Protein AF-A0A4D9EN11-F1 (afdb_monomer)

Secondary structure (DSSP, 8-state):
--EEEEEEEEESSSSEEEEEEGGGHHHHHHHHHHHHHHGGGSPB--SS--TTS-EEEE-TTT--EEEEEEEEE-SSSEEEEEETTT--EEEEEGGGEEE--GGG-S--SEEEEEETTEE--TT--HHHHHHHHHHHHHHHTT-EEEEEEEEE-TTSPEEEEEEETTEEHHHHHHHTTSSEEPSS---S------------------------------------------------------------------------------HHHHHHHHHHHHHHHHHHHHHHHHHHHHHHHHHHHHHHHHHHHHHHHHHHHHHHHHHHHHHHHHHHHHHHHHHHHHHHHHHHHHGGG--SSHHHHHHHHHHHHSPPPPPHHHHHHHHHHHHHHHHHHHHHH---HHHHHHHHHHHHHHHHHHHHHHHHHHHHHHTS-HHHHHHHHHHHHHHHHHHH-SPP-----TTHHHHHHHHHHHHHHHHHHHHHHHHHHHHHHHHHHHHHHHHH-TT------HHHHHS-HHHHHHHHHHHHHHHHHHHHPPPPHHHHHHHHHHHHHHHHHHHHHHHHHHHHHHHHHHHHHHHHHHTTTSS-----HHHHHHHHHHHHHHHHHHHHHHHHHHHH--

Organism: NCBI:txid55544

Solvent-accessible surface area (backbone atoms only — not comparable to full-atom values): 36820 Å² total; per-residue (Å²): 122,59,71,49,53,24,31,44,66,31,61,83,36,45,52,34,33,16,30,33,45,59,92,48,51,68,54,53,57,52,48,43,53,53,32,58,68,47,43,84,77,34,58,52,60,79,81,83,81,60,64,87,47,63,28,29,30,52,39,86,88,81,70,47,45,40,55,20,29,54,76,43,78,77,51,101,53,30,32,32,31,32,30,46,57,41,60,50,68,53,79,42,48,37,82,45,28,17,55,56,61,76,94,71,66,64,83,62,68,24,45,46,35,30,38,55,62,56,39,70,61,92,84,62,49,73,66,54,46,53,48,18,22,52,50,44,40,71,71,30,53,96,32,73,28,43,34,37,51,77,51,69,50,96,90,62,40,30,29,20,46,43,29,48,92,91,42,50,52,55,57,54,37,35,73,73,65,43,26,43,71,58,87,72,90,78,72,94,80,86,83,81,91,78,91,82,86,92,81,90,84,87,89,86,91,87,86,90,84,85,88,89,88,91,88,85,86,87,87,90,81,91,88,85,86,90,81,91,88,86,87,88,88,78,88,80,87,88,81,84,90,81,82,88,83,88,87,78,92,78,88,88,88,85,76,93,74,90,80,80,87,82,83,80,85,46,75,65,54,55,54,50,51,49,52,51,48,54,50,50,51,51,51,49,51,51,50,51,52,51,52,50,52,48,50,52,48,50,51,49,51,54,50,50,52,50,50,53,51,52,52,48,52,52,53,51,50,51,50,53,50,52,51,55,49,61,74,41,44,67,63,50,49,52,52,53,50,51,53,53,49,50,53,49,50,51,44,58,69,64,54,80,64,73,61,74,49,48,71,54,51,54,46,47,46,50,62,66,78,64,52,86,74,80,63,81,44,51,66,58,34,54,51,40,48,50,52,37,53,50,35,52,51,54,50,73,70,53,85,50,73,79,58,42,60,58,42,49,53,52,32,52,53,39,46,53,53,35,51,54,36,37,53,52,34,47,59,59,52,72,76,48,64,58,69,62,50,48,50,53,49,51,54,51,50,54,56,47,38,74,74,74,44,81,80,68,100,64,84,88,59,87,54,29,60,58,54,36,51,54,51,43,51,52,53,51,51,50,52,52,52,38,51,50,49,29,50,51,37,49,46,51,53,51,52,50,53,52,47,47,55,47,62,72,34,90,86,51,90,64,88,69,55,68,74,80,65,66,64,55,64,64,59,53,51,51,50,32,50,52,34,47,51,53,41,52,47,68,75,66,60,72,78,49,76,66,55,49,47,40,51,49,48,29,49,45,50,42,54,51,48,46,53,54,50,50,51,50,48,52,51,52,53,54,50,47,54,52,39,54,52,47,51,67,66,42,67,75,48,76,89,46,78,85,83,53,64,65,57,51,49,50,52,51,50,51,50,52,51,52,52,52,52,52,52,52,51,52,54,49,52,61,64,73,75,111

InterPro domains:
  IPR002999 Tudor domain [PF00567] (5-117)
  IPR002999 Tudor domain [PS50304] (48-107)
  IPR002999 Tudor domain [SM00333] (47-105)
  IPR035437 SNase-like, OB-fold superfamily [G3DSA:2.40.50.90] (9-182)
  IPR035437 SNase-like, OB-fold superfamily [SSF50199] (62-185)
  IPR047383 Tudor domain-containing protein 8, Tudor domain [cd20430] (31-105)
  IPR050621 Tudor domain-containing [PTHR22948] (9-389)

Sequence (626 aa):
MLIEDVVGCHVEDAVTFWAQNVSRNNDILKLSHALAEVCPQANSVFGNPDFTKIYGGCFSEDKCWYRCKVQQVISDEKCQVLYIDYGNSEILNRSEIVEIPENLQFPSIAKKYRLWGLQIPPDQDLNQFDQGRKFLCSLIFEKEIKMRHKATYQDGTIVAQAEYGKVDIGEEVAKKGFAEKCKSPINANNCDEKKIDVAQYQPWNAKVSAPAWENRPNPSVSNRLKGRFGDQIGTNMRNENHTGNHMPFAKEKLMACDFNMGSNISLAKIKQDQKLIEENEKLRNEKEIILQNYKELESTIAQLNHQVQEEKETSKETLKHLGKTLHTYVGTKMRSLAAQVEVLKDIRRSNMNVHFGDDLFRAVKEVSERCLIAPSSLGKLENIWAEYNLAQEMIQLCKNVNESDILILKRNEVQQNLYSAVEEFILEVDELPLSERSTILQELSGSLEAIYGQVTEADDSEEAFQQFFEWKQTKLEEFSRVRSGTNASLQILATWFSGMIKFFDLTSEVSLKSEEVVGNVDEVLEKVESDICKELEISLVEQDEADKEIILNAYNKVIRKIRQEQHLITVIQSKYLASVEFKKQIVEWLNKSPNIDNLLSIKKTLKNVKARLRWKLVEKSNLEEV

Structure (mmCIF, N/CA/C/O backbone):
data_AF-A0A4D9EN11-F1
#
_entry.id   AF-A0A4D9EN11-F1
#
loop_
_atom_site.group_PDB
_atom_site.id
_atom_site.type_symbol
_atom_site.label_atom_id
_atom_site.label_alt_id
_atom_site.label_comp_id
_atom_site.label_asym_id
_atom_site.label_entity_id
_atom_site.label_seq_id
_atom_site.pdbx_PDB_ins_code
_atom_site.Cartn_x
_atom_site.Cartn_y
_atom_site.Cartn_z
_atom_site.occupancy
_atom_site.B_iso_or_equiv
_atom_site.auth_seq_id
_atom_site.auth_comp_id
_atom_site.auth_asym_id
_atom_site.auth_atom_id
_atom_site.pdbx_PDB_model_num
ATOM 1 N N . MET A 1 1 ? -13.261 -37.569 22.032 1.00 61.50 1 MET A N 1
ATOM 2 C CA . MET A 1 1 ? -13.508 -36.548 20.992 1.00 61.50 1 MET A CA 1
ATOM 3 C C . MET A 1 1 ? -12.656 -35.355 21.366 1.00 61.50 1 MET A C 1
ATOM 5 O O . MET A 1 1 ? -12.835 -34.866 22.474 1.00 61.50 1 MET A O 1
ATOM 9 N N . LEU A 1 2 ? -11.669 -34.985 20.549 1.00 85.25 2 LEU A N 1
ATOM 10 C CA . LEU A 1 2 ? -10.809 -33.843 20.861 1.00 85.25 2 LEU A CA 1
ATOM 11 C C . LEU A 1 2 ? -11.632 -32.558 20.694 1.00 85.25 2 LEU A C 1
ATOM 13 O O . LEU A 1 2 ? -12.336 -32.412 19.690 1.00 85.25 2 LEU A O 1
ATOM 17 N N . ILE A 1 3 ? -11.585 -31.685 21.698 1.00 90.06 3 ILE A N 1
ATOM 18 C CA . ILE A 1 3 ? -12.213 -30.366 21.671 1.00 90.06 3 ILE A CA 1
ATOM 19 C C . ILE A 1 3 ? -11.103 -29.345 21.875 1.00 90.06 3 ILE A C 1
ATOM 21 O O . ILE A 1 3 ? -10.322 -29.489 22.813 1.00 90.06 3 ILE A O 1
ATOM 25 N N . GLU A 1 4 ? -11.020 -28.352 21.001 1.00 93.31 4 GLU A N 1
ATOM 26 C CA . GLU A 1 4 ? -10.082 -27.242 21.146 1.00 93.31 4 GLU A CA 1
ATOM 27 C C . GLU A 1 4 ? -10.750 -25.913 20.805 1.00 93.31 4 GLU A C 1
ATOM 29 O O . GLU A 1 4 ? -11.617 -25.862 19.933 1.00 93.31 4 GLU A O 1
ATOM 34 N N . ASP A 1 5 ? -10.338 -24.856 21.499 1.00 94.12 5 ASP A N 1
ATOM 35 C CA . ASP A 1 5 ? -10.769 -23.492 21.220 1.00 94.12 5 ASP A CA 1
ATOM 36 C C . ASP A 1 5 ? -9.741 -22.826 20.290 1.00 94.12 5 ASP A C 1
ATOM 38 O O . ASP A 1 5 ? -8.524 -22.858 20.527 1.00 94.12 5 ASP A O 1
ATOM 42 N N . VAL A 1 6 ? -10.225 -22.284 19.174 1.00 94.88 6 VAL A N 1
ATOM 43 C CA . VAL A 1 6 ? -9.399 -21.741 18.086 1.00 94.88 6 VAL A CA 1
ATOM 44 C C . VAL A 1 6 ? -9.912 -20.381 17.630 1.00 94.88 6 VAL A C 1
ATOM 46 O O . VAL A 1 6 ? -11.073 -20.048 17.841 1.00 94.88 6 VAL A O 1
ATOM 49 N N . VAL A 1 7 ? -9.070 -19.623 16.936 1.00 93.31 7 VAL A N 1
ATOM 50 C CA . VAL A 1 7 ? -9.458 -18.396 16.227 1.00 93.31 7 VAL A CA 1
ATOM 51 C C . VAL A 1 7 ? -9.191 -18.583 14.739 1.00 93.31 7 VAL A C 1
ATOM 53 O O . VAL A 1 7 ? -8.116 -19.051 14.356 1.00 93.31 7 VAL A O 1
ATOM 56 N N . GLY A 1 8 ? -10.177 -18.258 13.899 1.00 91.75 8 GLY A N 1
ATOM 57 C CA . GLY A 1 8 ? -10.045 -18.342 12.444 1.00 91.75 8 GLY A CA 1
ATOM 58 C C . GLY A 1 8 ? -9.056 -17.308 11.904 1.00 91.75 8 GLY A C 1
ATOM 59 O O . GLY A 1 8 ? -9.161 -16.133 12.246 1.00 91.75 8 GLY A O 1
ATOM 60 N N . CYS A 1 9 ? -8.121 -17.738 11.054 1.00 91.81 9 CYS A N 1
ATOM 61 C CA . CYS A 1 9 ? -7.079 -16.877 10.481 1.00 91.81 9 CYS A CA 1
ATOM 62 C C . CYS A 1 9 ? -7.155 -16.753 8.951 1.00 91.81 9 CYS A C 1
ATOM 64 O O . CYS A 1 9 ? -6.866 -15.687 8.419 1.00 91.81 9 CYS A O 1
ATOM 66 N N . HIS A 1 10 ? -7.598 -17.789 8.235 1.00 94.88 10 HIS A N 1
ATOM 67 C CA . HIS A 1 10 ? -7.782 -17.728 6.781 1.00 94.88 10 HIS A CA 1
ATOM 68 C C . HIS A 1 10 ? -8.958 -18.598 6.335 1.00 94.88 10 HIS A C 1
ATOM 70 O O . HIS A 1 10 ? -9.229 -19.625 6.947 1.00 94.88 10 HIS A O 1
ATOM 76 N N . VAL A 1 11 ? -9.657 -18.215 5.265 1.00 95.88 11 VAL A N 1
ATOM 77 C CA . VAL A 1 11 ? -10.776 -18.986 4.700 1.00 95.88 11 VAL A CA 1
ATOM 78 C C . VAL A 1 11 ? -10.477 -19.302 3.245 1.00 95.88 11 VAL A C 1
ATOM 80 O O . VAL A 1 11 ? -10.286 -18.381 2.456 1.00 95.88 11 VAL A O 1
ATOM 83 N N . GLU A 1 12 ? -10.482 -20.586 2.892 1.00 93.75 12 GLU A N 1
ATOM 84 C CA . GLU A 1 12 ? -10.258 -21.032 1.512 1.00 93.75 12 GLU A CA 1
ATOM 85 C C . GLU A 1 12 ? -11.569 -21.039 0.716 1.00 93.75 12 GLU A C 1
ATOM 87 O O . GLU A 1 12 ? -11.629 -20.551 -0.411 1.00 93.75 12 GLU A O 1
ATOM 92 N N . ASP A 1 13 ? -12.639 -21.552 1.324 1.00 93.88 13 ASP A N 1
ATOM 93 C CA . ASP A 1 13 ? -13.952 -21.704 0.697 1.00 93.88 13 ASP A CA 1
ATOM 94 C C . ASP A 1 13 ? -15.081 -21.638 1.750 1.00 93.88 13 ASP A C 1
ATOM 96 O O . ASP A 1 13 ? -14.843 -21.329 2.915 1.00 93.88 13 ASP A O 1
ATOM 100 N N . ALA A 1 14 ? -16.334 -21.902 1.365 1.00 94.56 14 ALA A N 1
ATOM 101 C CA . ALA A 1 14 ? -17.486 -21.810 2.270 1.00 94.56 14 ALA A CA 1
ATOM 102 C C . ALA A 1 14 ? -17.482 -22.821 3.438 1.00 94.56 14 ALA A C 1
ATOM 104 O O . ALA A 1 14 ? -18.283 -22.685 4.363 1.00 94.56 14 ALA A O 1
ATOM 105 N N . VAL A 1 15 ? -16.627 -23.847 3.406 1.00 96.06 15 VAL A N 1
ATOM 106 C CA . VAL A 1 15 ? -16.576 -24.937 4.394 1.00 96.06 15 VAL A CA 1
ATOM 107 C C . VAL A 1 15 ? -15.167 -25.259 4.901 1.00 96.06 15 VAL A C 1
ATOM 109 O O . VAL A 1 15 ? -15.045 -26.024 5.858 1.00 96.06 15 VAL A O 1
ATOM 112 N N . THR A 1 16 ? -14.122 -24.699 4.296 1.00 96.25 16 THR A N 1
ATOM 113 C CA . THR A 1 16 ? -12.712 -24.971 4.587 1.00 96.25 16 THR A CA 1
ATOM 114 C C . THR A 1 16 ? -12.009 -23.691 5.034 1.00 96.25 16 THR A C 1
ATOM 116 O O . THR A 1 16 ? -12.049 -22.664 4.354 1.00 96.25 16 THR A O 1
ATOM 119 N N . PHE A 1 17 ? -11.346 -23.747 6.186 1.00 96.69 17 PHE A N 1
ATOM 120 C CA . PHE A 1 17 ? -10.665 -22.600 6.785 1.00 96.69 17 PHE A CA 1
ATOM 121 C C . PHE A 1 17 ? -9.476 -23.040 7.640 1.00 96.69 17 PHE A C 1
ATOM 123 O O . PHE A 1 17 ? -9.390 -24.183 8.080 1.00 96.69 17 PHE A O 1
ATOM 130 N N . TRP A 1 18 ? -8.563 -22.117 7.901 1.00 96.50 18 TRP A N 1
ATOM 131 C CA . TRP A 1 18 ? -7.438 -22.289 8.803 1.00 96.50 18 TRP A CA 1
ATOM 132 C C . TRP A 1 18 ? -7.715 -21.585 10.122 1.00 96.50 18 TRP A C 1
ATOM 134 O O . TRP A 1 18 ? -8.309 -20.503 10.154 1.00 96.50 18 TRP A O 1
ATOM 144 N N . ALA A 1 19 ? -7.279 -22.204 11.215 1.00 95.44 19 ALA A N 1
ATOM 145 C CA . ALA A 1 19 ? -7.412 -21.622 12.539 1.00 95.44 19 ALA A CA 1
ATOM 146 C C . ALA A 1 19 ? -6.218 -21.941 13.440 1.00 95.44 19 ALA A C 1
ATOM 148 O O . ALA A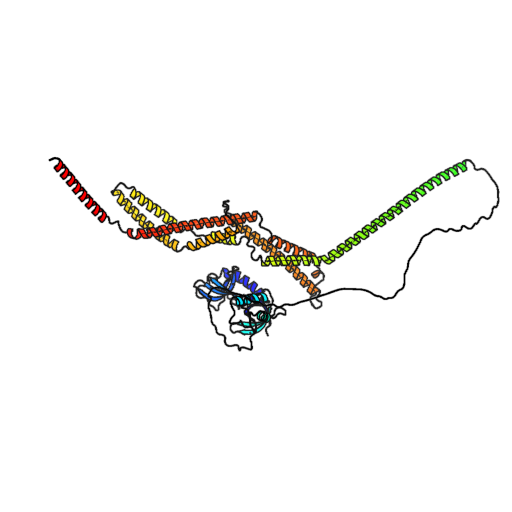 1 19 ? -5.600 -23.008 13.345 1.00 95.44 19 ALA A O 1
ATOM 149 N N . GLN A 1 20 ? -5.930 -21.008 14.343 1.00 94.06 20 GLN A N 1
ATOM 150 C CA . GLN A 1 20 ? -4.868 -21.095 15.340 1.00 94.06 20 GLN A CA 1
ATOM 151 C C . GLN A 1 20 ? -5.471 -21.413 16.708 1.00 94.06 20 GLN A C 1
ATOM 153 O O . GLN A 1 20 ? -6.510 -20.875 17.083 1.00 94.06 20 GLN A O 1
ATOM 158 N N . ASN A 1 21 ? -4.824 -22.293 17.468 1.00 91.50 21 ASN A N 1
ATOM 159 C CA . ASN A 1 21 ? -5.282 -22.635 18.812 1.00 91.50 21 ASN A CA 1
ATOM 160 C C . ASN A 1 21 ? -5.049 -21.458 19.777 1.00 91.50 21 ASN A C 1
ATOM 162 O O . ASN A 1 21 ? -3.930 -20.946 19.858 1.00 91.50 21 ASN A O 1
ATOM 166 N N . VAL A 1 22 ? -6.077 -21.072 20.542 1.00 88.31 22 VAL A N 1
ATOM 167 C CA . VAL A 1 22 ? -6.036 -19.913 21.457 1.00 88.31 22 VAL A CA 1
ATOM 168 C C . VAL A 1 22 ? -4.898 -20.036 22.474 1.00 88.31 22 VAL A C 1
ATOM 170 O O . VAL A 1 22 ? -4.207 -19.059 22.763 1.00 88.31 22 VAL A O 1
ATOM 173 N N . SER A 1 23 ? -4.630 -21.250 22.965 1.00 87.06 23 SER A N 1
ATOM 174 C CA . SER A 1 23 ? -3.565 -21.504 23.947 1.00 87.06 23 SER A CA 1
ATOM 175 C C . SER A 1 23 ? -2.148 -21.283 23.402 1.00 87.06 23 SER A C 1
ATOM 177 O O . SER A 1 23 ? -1.214 -21.111 24.183 1.00 87.06 23 SER A O 1
ATOM 179 N N . ARG A 1 24 ? -1.979 -21.254 22.072 1.00 84.62 24 ARG A N 1
ATOM 180 C CA . ARG A 1 24 ? -0.684 -21.122 21.387 1.00 84.62 24 ARG A CA 1
ATOM 181 C C . ARG A 1 24 ? -0.433 -19.727 20.815 1.00 84.62 24 ARG A C 1
ATOM 183 O O . ARG A 1 24 ? 0.531 -19.542 20.081 1.00 84.62 24 ARG A O 1
ATOM 190 N N . ASN A 1 25 ? -1.245 -18.728 21.162 1.00 80.06 25 ASN A N 1
ATOM 191 C CA . ASN A 1 25 ? -1.076 -17.361 20.653 1.00 80.06 25 ASN A CA 1
ATOM 192 C C . ASN A 1 25 ? 0.320 -16.779 20.990 1.00 80.06 25 ASN A C 1
ATOM 194 O O . ASN A 1 25 ? 0.998 -16.203 20.142 1.00 80.06 25 ASN A O 1
ATOM 198 N N . ASN A 1 26 ? 0.831 -17.058 22.194 1.00 84.56 26 ASN A N 1
ATOM 199 C CA . ASN A 1 26 ? 2.195 -16.672 22.576 1.00 84.56 26 ASN A CA 1
ATOM 200 C C . ASN A 1 26 ? 3.291 -17.327 21.713 1.00 84.56 26 ASN A C 1
ATOM 202 O O . ASN A 1 26 ? 4.372 -16.753 21.589 1.00 84.56 26 ASN A O 1
ATOM 206 N N . ASP A 1 27 ? 3.043 -18.501 21.122 1.00 87.69 27 ASP A N 1
ATOM 207 C CA . ASP A 1 27 ? 4.009 -19.156 20.231 1.00 87.69 27 ASP A CA 1
ATOM 208 C C . ASP A 1 27 ? 4.151 -18.370 18.922 1.00 87.69 27 ASP A C 1
ATOM 210 O O . ASP A 1 27 ? 5.271 -18.177 18.456 1.00 87.69 27 ASP A O 1
ATOM 214 N N . ILE A 1 28 ? 3.040 -17.865 18.365 1.00 88.62 28 ILE A N 1
ATOM 215 C CA . ILE A 1 28 ? 3.034 -17.014 17.161 1.00 88.62 28 ILE A CA 1
ATOM 216 C C . ILE A 1 28 ? 3.811 -15.720 17.416 1.00 88.62 28 ILE A C 1
ATOM 218 O O . ILE A 1 28 ? 4.658 -15.345 16.609 1.00 88.62 28 ILE A O 1
ATOM 222 N N . LEU A 1 29 ? 3.579 -15.064 18.558 1.00 87.31 29 LEU A N 1
ATOM 223 C CA . LEU A 1 29 ? 4.275 -13.820 18.909 1.00 87.31 29 LEU A CA 1
ATOM 224 C C . LEU A 1 29 ? 5.791 -14.017 19.054 1.00 87.31 29 LEU A C 1
ATOM 226 O O . LEU A 1 29 ? 6.574 -13.200 18.564 1.00 87.31 29 LEU A O 1
ATOM 230 N N . LYS A 1 30 ? 6.214 -15.113 19.697 1.00 90.94 30 LYS A N 1
ATOM 231 C CA . LYS A 1 30 ? 7.636 -15.478 19.813 1.00 90.94 30 LYS A CA 1
ATOM 232 C C . LYS A 1 30 ? 8.245 -15.818 18.457 1.00 90.94 30 LYS A C 1
ATOM 234 O O . LYS A 1 30 ? 9.375 -15.429 18.182 1.00 90.94 30 LYS A O 1
ATOM 239 N N . LEU A 1 31 ? 7.498 -16.537 17.622 1.00 93.06 31 LEU A N 1
ATOM 240 C CA . LEU A 1 31 ? 7.932 -16.912 16.285 1.00 93.06 31 LEU A CA 1
ATOM 241 C C . LEU A 1 31 ? 8.122 -15.680 15.393 1.00 93.06 31 LEU A C 1
ATOM 243 O O . LEU A 1 31 ? 9.138 -15.584 14.716 1.00 93.06 31 LEU A O 1
ATOM 247 N N . SER A 1 32 ? 7.191 -14.725 15.443 1.00 91.75 32 SER A N 1
ATOM 248 C CA . SER A 1 32 ? 7.282 -13.458 14.711 1.00 91.75 32 SER A CA 1
ATOM 249 C C . SER A 1 32 ? 8.555 -12.681 15.072 1.00 91.75 32 SER A C 1
ATOM 251 O O . SER A 1 32 ? 9.283 -12.267 14.173 1.00 91.75 32 SER A O 1
ATOM 253 N N . HIS A 1 33 ? 8.896 -12.582 16.364 1.00 90.00 33 HIS A N 1
ATOM 254 C CA . HIS A 1 33 ? 10.158 -11.964 16.796 1.00 90.00 33 HIS A CA 1
ATOM 255 C C . HIS A 1 33 ? 11.384 -12.721 16.268 1.00 90.00 33 HIS A C 1
ATOM 257 O O . HIS A 1 33 ? 12.283 -12.111 15.698 1.00 90.00 33 HIS A O 1
ATOM 263 N N . ALA A 1 34 ? 11.405 -14.051 16.402 1.00 94.19 34 ALA A N 1
ATOM 264 C CA . ALA A 1 34 ? 12.537 -14.861 15.955 1.00 94.19 34 ALA A CA 1
ATOM 265 C C . ALA A 1 34 ? 12.775 -14.761 14.436 1.00 94.19 34 ALA A C 1
ATOM 267 O O . ALA A 1 34 ? 13.918 -14.698 13.989 1.00 94.19 34 ALA A O 1
ATOM 268 N N . LEU A 1 35 ? 11.709 -14.731 13.631 1.00 95.62 35 LEU A N 1
ATOM 269 C CA . LEU A 1 35 ? 11.815 -14.578 12.177 1.00 95.62 35 LEU A CA 1
ATOM 270 C C . LEU A 1 35 ? 12.289 -13.178 11.784 1.00 95.62 35 LEU A C 1
ATOM 272 O O . LEU A 1 35 ? 13.119 -13.057 10.886 1.00 95.62 35 LEU A O 1
ATOM 276 N N . ALA A 1 36 ? 11.810 -12.137 12.469 1.00 93.31 36 ALA A N 1
ATOM 277 C CA . ALA A 1 36 ? 12.233 -10.762 12.217 1.00 93.31 36 ALA A CA 1
ATOM 278 C C . ALA A 1 36 ? 13.735 -10.551 12.475 1.00 93.31 36 ALA A C 1
ATOM 280 O O . ALA A 1 36 ? 14.369 -9.776 11.764 1.00 93.31 36 ALA A O 1
ATOM 281 N N . GLU A 1 37 ? 14.318 -11.258 13.447 1.00 92.56 37 GLU A N 1
ATOM 282 C CA . GLU A 1 37 ? 15.761 -11.207 13.712 1.00 92.56 37 GLU A CA 1
ATOM 283 C C . GLU A 1 37 ? 16.578 -12.014 12.693 1.00 92.56 37 GLU A C 1
ATOM 285 O O . GLU A 1 37 ? 17.635 -11.570 12.246 1.00 92.56 37 GLU A O 1
ATOM 290 N N . VAL A 1 38 ? 16.105 -13.207 12.324 1.00 93.38 38 VAL A N 1
ATOM 291 C CA . VAL A 1 38 ? 16.904 -14.178 11.565 1.00 93.38 38 VAL A CA 1
ATOM 292 C C . VAL A 1 38 ? 16.792 -13.998 10.052 1.00 93.38 38 VAL A C 1
ATOM 294 O O . VAL A 1 38 ? 17.798 -14.065 9.346 1.00 93.38 38 VAL A O 1
ATOM 297 N N . CYS A 1 39 ? 15.583 -13.798 9.527 1.00 93.19 39 CYS A N 1
ATOM 298 C CA . CYS A 1 39 ? 15.331 -13.831 8.087 1.00 93.19 39 CYS A CA 1
ATOM 299 C C . CYS A 1 39 ? 16.026 -12.713 7.286 1.00 93.19 39 CYS A C 1
ATOM 301 O O . CYS A 1 39 ? 16.534 -13.024 6.211 1.00 93.19 39 CYS A O 1
ATOM 303 N N . PRO A 1 40 ? 16.149 -11.458 7.771 1.00 91.00 40 PRO A N 1
ATOM 304 C CA . PRO A 1 40 ? 16.849 -10.406 7.026 1.00 91.00 40 PRO A CA 1
ATOM 305 C C . PRO A 1 40 ? 18.336 -10.688 6.762 1.00 91.00 40 PRO A C 1
ATOM 307 O O . PRO A 1 40 ? 18.915 -10.104 5.851 1.00 91.00 40 PRO A O 1
ATOM 310 N N . GLN A 1 41 ? 18.963 -11.549 7.569 1.00 87.19 41 GLN A N 1
ATOM 311 C CA . GLN A 1 41 ? 20.377 -11.929 7.441 1.00 87.19 41 GLN A CA 1
ATOM 312 C C . GLN A 1 41 ? 20.559 -13.314 6.806 1.00 87.19 41 GLN A C 1
ATOM 314 O O . GLN A 1 41 ? 21.689 -13.763 6.605 1.00 87.19 41 GLN A O 1
ATOM 319 N N . ALA A 1 42 ? 19.462 -14.018 6.531 1.00 89.88 42 ALA A N 1
ATOM 320 C CA . ALA A 1 42 ? 19.496 -15.364 6.000 1.00 89.88 42 ALA A CA 1
ATOM 321 C C . ALA A 1 42 ? 19.731 -15.365 4.485 1.00 89.88 42 ALA A C 1
ATOM 323 O O . ALA A 1 42 ? 19.334 -14.456 3.759 1.00 89.88 42 ALA A O 1
ATOM 324 N N . ASN A 1 43 ? 20.374 -16.426 3.998 1.00 85.81 43 ASN A N 1
ATOM 325 C CA . ASN A 1 43 ? 20.633 -16.580 2.573 1.00 85.81 43 ASN A CA 1
ATOM 326 C C . ASN A 1 43 ? 19.327 -16.851 1.820 1.00 85.81 43 ASN A C 1
ATOM 328 O O . ASN A 1 43 ? 18.542 -17.719 2.220 1.00 85.81 43 ASN A O 1
ATOM 332 N N . SER A 1 44 ? 19.138 -16.158 0.696 1.00 84.88 44 SER A N 1
ATOM 333 C CA . SER A 1 44 ? 18.071 -16.474 -0.251 1.00 84.88 44 SER A CA 1
ATOM 334 C C . SER A 1 44 ? 18.224 -17.896 -0.790 1.00 84.88 44 SER A C 1
ATOM 336 O O . SER A 1 44 ? 19.334 -18.417 -0.943 1.00 84.88 44 SER A O 1
ATOM 338 N N . VAL A 1 45 ? 17.096 -18.534 -1.092 1.00 78.12 45 VAL A N 1
ATOM 339 C CA . VAL A 1 45 ? 17.080 -19.889 -1.647 1.00 78.12 45 VAL A CA 1
ATOM 340 C C . VAL A 1 45 ? 17.466 -19.835 -3.127 1.00 78.12 45 VAL A C 1
ATOM 342 O O . VAL A 1 45 ? 16.701 -19.354 -3.962 1.00 78.12 45 VAL A O 1
ATOM 345 N N . PHE A 1 46 ? 18.651 -20.351 -3.464 1.00 69.94 46 PHE A N 1
ATOM 346 C CA . PHE A 1 46 ? 19.110 -20.489 -4.850 1.00 69.94 46 PHE A CA 1
ATOM 347 C C . PHE A 1 46 ? 18.862 -21.909 -5.378 1.00 69.94 46 PHE A C 1
ATOM 349 O O . PHE A 1 46 ? 19.104 -22.895 -4.684 1.00 69.94 46 PHE A O 1
ATOM 356 N N . GLY A 1 47 ? 18.424 -22.020 -6.635 1.00 77.19 47 GLY A N 1
ATOM 357 C CA . GLY A 1 47 ? 18.168 -23.302 -7.299 1.00 77.19 47 GLY A CA 1
ATOM 358 C C . GLY A 1 47 ? 16.753 -23.844 -7.073 1.00 77.19 47 GLY A C 1
ATOM 359 O O . GLY A 1 47 ? 15.790 -23.082 -6.996 1.00 77.19 47 GLY A O 1
ATOM 360 N N . ASN A 1 48 ? 16.619 -25.174 -7.022 1.00 82.44 48 ASN A N 1
ATOM 361 C CA . ASN A 1 48 ? 15.325 -25.832 -6.833 1.00 82.44 48 ASN A CA 1
ATOM 362 C C . ASN A 1 48 ? 14.989 -25.928 -5.336 1.00 82.44 48 ASN A C 1
ATOM 364 O O . ASN A 1 48 ? 15.706 -26.629 -4.619 1.00 82.44 48 ASN A O 1
ATOM 368 N N . PRO A 1 49 ? 13.917 -25.267 -4.860 1.00 88.38 49 PRO A N 1
ATOM 369 C CA . PRO A 1 49 ? 13.504 -25.362 -3.466 1.00 88.38 49 PRO A CA 1
ATOM 370 C C . PRO A 1 49 ? 13.015 -26.776 -3.130 1.00 88.38 49 PRO A C 1
ATOM 372 O O . PRO A 1 49 ? 12.381 -27.449 -3.945 1.00 88.38 49 PRO A O 1
ATOM 375 N N . ASP A 1 50 ? 13.287 -27.212 -1.904 1.00 91.44 50 ASP A N 1
ATOM 376 C CA . ASP A 1 50 ? 12.776 -28.460 -1.352 1.00 91.44 50 ASP A CA 1
ATOM 377 C C . ASP A 1 50 ? 11.355 -28.235 -0.819 1.00 91.44 50 ASP A C 1
ATOM 379 O O . ASP A 1 50 ? 11.145 -27.565 0.192 1.00 91.44 50 ASP A O 1
ATOM 383 N N . PHE A 1 51 ? 10.365 -28.831 -1.484 1.00 92.50 51 PHE A N 1
ATOM 384 C CA . PHE A 1 51 ? 8.945 -28.724 -1.128 1.00 92.50 51 PHE A CA 1
ATOM 385 C C . PHE A 1 51 ? 8.605 -29.304 0.259 1.00 92.50 51 PHE A C 1
ATOM 387 O O . PHE A 1 51 ? 7.518 -29.063 0.789 1.00 92.50 51 PHE A O 1
ATOM 394 N N . THR A 1 52 ? 9.507 -30.079 0.867 1.00 90.62 52 THR A N 1
ATOM 395 C CA . THR A 1 52 ? 9.310 -30.641 2.209 1.00 90.62 52 THR A CA 1
ATOM 396 C C . THR A 1 52 ? 9.751 -29.688 3.322 1.00 90.62 52 THR A C 1
ATOM 398 O O . THR A 1 52 ? 9.190 -29.745 4.426 1.00 90.62 52 THR A O 1
ATOM 401 N N . LYS A 1 53 ? 10.683 -28.775 3.019 1.00 93.56 53 LYS A N 1
ATOM 402 C CA . LYS A 1 53 ? 11.321 -27.853 3.965 1.00 93.56 53 LYS A CA 1
ATOM 403 C C . LYS A 1 53 ? 10.475 -26.603 4.222 1.00 93.56 53 LYS A C 1
ATOM 405 O O . LYS A 1 53 ? 9.646 -26.214 3.401 1.00 93.56 53 LYS A O 1
ATOM 410 N N . ILE A 1 54 ? 10.664 -25.986 5.389 1.00 96.62 54 ILE A N 1
ATOM 411 C CA . ILE A 1 54 ? 10.054 -24.702 5.743 1.00 96.62 54 ILE A CA 1
ATOM 412 C C . ILE A 1 54 ? 11.068 -23.588 5.471 1.00 96.62 54 ILE A C 1
ATOM 414 O O . ILE A 1 54 ? 12.246 -23.713 5.797 1.00 96.62 54 ILE A O 1
ATOM 418 N N . TYR A 1 55 ? 10.598 -22.493 4.897 1.00 96.62 55 TYR A N 1
ATOM 419 C CA . TYR A 1 55 ? 11.379 -21.309 4.562 1.00 96.62 55 TYR A CA 1
ATOM 420 C C . TYR A 1 55 ? 10.824 -20.078 5.276 1.00 96.62 55 TYR A C 1
ATOM 422 O O . TYR A 1 55 ? 9.719 -20.105 5.819 1.00 96.62 55 TYR A O 1
ATOM 430 N N . GLY A 1 56 ? 11.581 -18.987 5.264 1.00 96.94 56 GLY A N 1
ATOM 431 C CA . GLY A 1 56 ? 11.099 -17.656 5.611 1.00 96.94 56 GLY A CA 1
ATOM 432 C C . GLY A 1 56 ? 10.647 -16.954 4.338 1.00 96.94 56 GLY A C 1
ATOM 433 O O . GLY A 1 56 ? 11.414 -16.900 3.386 1.00 96.94 56 GLY A O 1
ATOM 434 N N . GLY A 1 57 ? 9.420 -16.448 4.301 1.00 96.62 57 GLY A N 1
ATOM 435 C CA . GLY A 1 57 ? 8.893 -15.640 3.201 1.00 96.62 57 GLY A CA 1
ATOM 436 C C . GLY A 1 57 ? 8.503 -14.255 3.702 1.00 96.62 57 GLY A C 1
ATOM 437 O O . GLY A 1 57 ? 7.845 -14.153 4.739 1.00 96.62 57 GLY A O 1
ATOM 438 N N . CYS A 1 58 ? 8.909 -13.207 2.990 1.00 96.06 58 CYS A N 1
ATOM 439 C CA . CYS A 1 58 ? 8.538 -11.829 3.314 1.00 96.06 58 CYS A CA 1
ATOM 440 C C . CYS A 1 58 ? 7.143 -11.532 2.760 1.00 96.06 58 CYS A C 1
ATOM 442 O O . CYS A 1 58 ? 6.987 -11.469 1.548 1.00 96.06 58 CYS A O 1
ATOM 444 N N . PHE A 1 59 ? 6.136 -11.388 3.620 1.00 95.94 59 PHE A N 1
ATOM 445 C CA . PHE A 1 59 ? 4.761 -11.171 3.179 1.00 95.94 59 PHE A CA 1
ATOM 446 C C . PHE A 1 59 ? 4.598 -9.803 2.525 1.00 95.94 59 PHE A C 1
ATOM 448 O O . PHE A 1 59 ? 5.016 -8.768 3.052 1.00 95.94 59 PHE A O 1
ATOM 455 N N . SER A 1 60 ? 4.008 -9.801 1.335 1.00 90.06 60 SER A N 1
ATOM 456 C CA . SER A 1 60 ? 3.992 -8.622 0.479 1.00 90.06 60 SER A CA 1
ATOM 457 C C . SER A 1 60 ? 3.191 -7.443 1.053 1.00 90.06 60 SER A C 1
ATOM 459 O O . SER A 1 60 ? 3.567 -6.298 0.777 1.00 90.06 60 SER A O 1
ATOM 461 N N . GLU A 1 61 ? 2.151 -7.710 1.852 1.00 87.88 61 GLU A N 1
ATOM 462 C CA . GLU A 1 61 ? 1.208 -6.718 2.393 1.00 87.88 61 GLU A CA 1
ATOM 463 C C . GLU A 1 61 ? 1.791 -5.906 3.562 1.00 87.88 61 GLU A C 1
ATOM 465 O O . GLU A 1 61 ? 1.661 -4.684 3.575 1.00 87.88 61 GLU A O 1
ATOM 470 N N . ASP A 1 62 ? 2.478 -6.554 4.509 1.00 88.44 62 ASP A N 1
ATOM 471 C CA . ASP A 1 62 ? 3.005 -5.916 5.729 1.00 88.44 62 ASP A CA 1
ATOM 472 C C . ASP A 1 62 ? 4.539 -5.855 5.809 1.00 88.44 62 ASP A C 1
ATOM 474 O O . ASP A 1 62 ? 5.086 -5.216 6.708 1.00 88.44 62 ASP A O 1
ATOM 478 N N . LYS A 1 63 ? 5.235 -6.494 4.861 1.00 91.50 63 LYS A N 1
ATOM 479 C CA . LYS A 1 63 ? 6.701 -6.598 4.800 1.00 91.50 63 LYS A CA 1
ATOM 480 C C . LYS A 1 63 ? 7.333 -7.293 6.011 1.00 91.50 63 LYS A C 1
ATOM 482 O O . LYS A 1 63 ? 8.514 -7.085 6.294 1.00 91.50 63 LYS A O 1
ATOM 487 N N . CYS A 1 64 ? 6.577 -8.144 6.701 1.00 93.56 64 CYS A N 1
ATOM 488 C CA . CYS A 1 64 ? 7.066 -8.983 7.790 1.00 93.56 64 CYS A CA 1
ATOM 489 C C . CYS A 1 64 ? 7.468 -10.381 7.294 1.00 93.56 64 CYS A C 1
ATOM 491 O O . CYS A 1 64 ? 7.007 -10.865 6.261 1.00 93.56 64 CYS A O 1
ATOM 493 N N . TRP A 1 65 ? 8.339 -11.055 8.049 1.00 95.94 65 TRP A N 1
ATOM 494 C CA . TRP A 1 65 ? 8.801 -12.406 7.725 1.00 95.94 65 TRP A CA 1
ATOM 495 C C . TRP A 1 65 ? 7.950 -13.474 8.403 1.00 95.94 65 TRP A C 1
ATOM 497 O O . TRP A 1 65 ? 7.728 -13.443 9.614 1.00 95.94 65 TRP A O 1
ATOM 507 N N . TYR A 1 66 ? 7.549 -14.470 7.621 1.00 96.81 66 TYR A N 1
ATOM 508 C CA . TYR A 1 66 ? 6.681 -15.558 8.054 1.00 96.81 66 TYR A CA 1
ATOM 509 C C . TYR A 1 66 ? 7.232 -16.908 7.621 1.00 96.81 66 TYR A C 1
ATOM 511 O O . TYR A 1 66 ? 7.903 -17.021 6.595 1.00 96.81 66 TYR A O 1
ATOM 519 N N . ARG A 1 67 ? 6.908 -17.971 8.365 1.00 97.38 67 ARG A N 1
ATOM 520 C CA . ARG A 1 67 ? 7.222 -19.322 7.897 1.00 97.38 67 ARG A CA 1
ATOM 521 C C . ARG A 1 67 ? 6.316 -19.687 6.737 1.00 97.38 67 ARG A C 1
ATOM 523 O O . ARG A 1 67 ? 5.090 -19.606 6.837 1.00 97.38 67 ARG A O 1
ATOM 530 N N . CYS A 1 68 ? 6.924 -20.151 5.660 1.00 97.00 68 CYS A N 1
ATOM 531 C CA . CYS A 1 68 ? 6.220 -20.580 4.474 1.00 97.00 68 CYS A CA 1
ATOM 532 C C . CYS A 1 68 ? 6.755 -21.911 3.941 1.00 97.00 68 CYS A C 1
ATOM 534 O O . CYS A 1 68 ? 7.864 -22.338 4.256 1.00 97.00 68 CYS A O 1
ATOM 536 N N . LYS A 1 69 ? 5.944 -22.587 3.131 1.00 96.56 69 LYS A N 1
ATOM 537 C CA . LYS A 1 69 ? 6.373 -23.714 2.301 1.00 96.56 69 LYS A CA 1
ATOM 538 C C . LYS A 1 69 ? 6.169 -23.357 0.844 1.00 96.56 69 LYS A C 1
ATOM 540 O O . LYS A 1 69 ? 5.108 -22.847 0.487 1.00 96.56 69 LYS A O 1
ATOM 545 N N . VAL A 1 70 ? 7.154 -23.656 0.004 1.00 96.12 70 VAL A N 1
ATOM 546 C CA . VAL A 1 70 ? 6.988 -23.530 -1.446 1.00 96.12 70 VAL A CA 1
ATOM 547 C C . VAL A 1 70 ? 5.990 -24.593 -1.896 1.00 96.12 70 VAL A C 1
ATOM 549 O O . VAL A 1 70 ? 6.181 -25.774 -1.623 1.00 96.12 70 VAL A O 1
ATOM 552 N N . GLN A 1 71 ? 4.910 -24.172 -2.550 1.00 94.50 71 GLN A N 1
ATOM 553 C CA . GLN A 1 71 ? 3.902 -25.066 -3.125 1.00 94.50 71 GLN A CA 1
ATOM 554 C C . GLN A 1 71 ? 4.197 -25.351 -4.595 1.00 94.50 71 GLN A C 1
ATOM 556 O O . GLN A 1 71 ? 4.044 -26.479 -5.055 1.00 94.50 71 GLN A O 1
ATOM 561 N N . GLN A 1 72 ? 4.632 -24.327 -5.332 1.00 94.00 72 GLN A N 1
ATOM 562 C CA . GLN A 1 72 ? 4.901 -24.422 -6.760 1.00 94.00 72 GLN A CA 1
ATOM 563 C C . GLN A 1 72 ? 5.966 -23.403 -7.177 1.00 94.00 72 GLN A C 1
ATOM 565 O O . GLN A 1 72 ? 5.966 -22.265 -6.715 1.00 94.00 72 GLN A O 1
ATOM 570 N N . VAL A 1 73 ? 6.851 -23.793 -8.094 1.00 93.12 73 VAL A N 1
ATOM 571 C CA . VAL A 1 73 ? 7.722 -22.855 -8.814 1.00 93.12 73 VAL A CA 1
ATOM 572 C C . VAL A 1 73 ? 6.954 -22.343 -10.034 1.00 93.12 73 VAL A C 1
ATOM 574 O O . VAL A 1 73 ? 6.531 -23.146 -10.866 1.00 93.12 73 VAL A O 1
ATOM 577 N N . ILE A 1 74 ? 6.736 -21.029 -10.116 1.00 91.56 74 ILE A N 1
ATOM 578 C CA . ILE A 1 74 ? 5.988 -20.384 -11.208 1.00 91.56 74 ILE A CA 1
ATOM 579 C C . ILE A 1 74 ? 6.933 -20.005 -12.352 1.00 91.56 74 ILE A C 1
ATOM 581 O O . ILE A 1 74 ? 6.609 -20.215 -13.518 1.00 91.56 74 ILE A O 1
ATOM 585 N N . SER A 1 75 ? 8.108 -19.473 -12.019 1.00 89.38 75 SER A N 1
ATOM 586 C CA . SER A 1 75 ? 9.179 -19.139 -12.961 1.00 89.38 75 SER A CA 1
ATOM 587 C C . SER A 1 75 ? 10.545 -19.240 -12.279 1.00 89.38 75 SER A C 1
ATOM 589 O O . SER A 1 75 ? 10.632 -19.534 -11.084 1.00 89.38 75 SER A O 1
ATOM 591 N N . ASP A 1 76 ? 11.619 -18.948 -13.016 1.00 84.31 76 ASP A N 1
ATOM 592 C CA . ASP A 1 76 ? 12.973 -18.885 -12.455 1.00 84.31 76 ASP A CA 1
ATOM 593 C C . ASP A 1 76 ? 13.145 -17.802 -11.379 1.00 84.31 76 ASP A C 1
ATOM 595 O O . ASP A 1 76 ? 14.090 -17.862 -10.594 1.00 84.31 76 ASP A O 1
ATOM 599 N N . GLU A 1 77 ? 12.210 -16.859 -11.281 1.00 89.12 77 GLU A N 1
ATOM 600 C CA . GLU A 1 77 ? 12.250 -15.774 -10.301 1.00 89.12 77 GLU A CA 1
ATOM 601 C C . GLU A 1 77 ? 11.133 -15.856 -9.265 1.00 89.12 77 GLU A C 1
ATOM 603 O O . GLU A 1 77 ? 11.268 -15.252 -8.206 1.00 89.12 77 GLU A O 1
ATOM 608 N N . LYS A 1 78 ? 10.043 -16.591 -9.526 1.00 92.50 78 LYS A N 1
ATOM 609 C CA . LYS A 1 78 ? 8.838 -16.561 -8.685 1.00 92.50 78 LYS A CA 1
ATOM 610 C C . LYS A 1 78 ? 8.391 -17.938 -8.216 1.00 92.50 78 LYS A C 1
ATOM 612 O O . LYS A 1 78 ? 8.313 -18.893 -8.992 1.00 92.50 78 LYS A O 1
ATOM 617 N N . CYS A 1 79 ? 7.998 -18.010 -6.950 1.00 94.50 79 CYS A N 1
ATOM 618 C CA . CYS A 1 79 ? 7.452 -19.202 -6.313 1.00 94.50 79 CYS A CA 1
ATOM 619 C C . CYS A 1 79 ? 6.117 -18.871 -5.641 1.00 94.50 79 CYS A C 1
ATOM 621 O O . CYS A 1 79 ? 5.985 -17.844 -4.983 1.00 94.50 79 CYS A O 1
ATOM 623 N N . GLN A 1 80 ? 5.142 -19.766 -5.763 1.00 96.38 80 GLN A N 1
ATOM 624 C CA . GLN A 1 80 ? 3.948 -19.737 -4.931 1.00 96.38 80 GLN A CA 1
ATOM 625 C C . GLN A 1 80 ? 4.268 -20.387 -3.587 1.00 96.38 80 GLN A C 1
ATOM 627 O O . GLN A 1 80 ? 4.734 -21.531 -3.537 1.00 96.38 80 GLN A O 1
ATOM 632 N N . VAL A 1 81 ? 4.003 -19.667 -2.504 1.00 97.06 81 VAL A N 1
ATOM 633 C CA . VAL A 1 81 ? 4.254 -20.106 -1.132 1.00 97.06 81 VAL A CA 1
ATOM 634 C C . VAL A 1 81 ? 2.955 -20.154 -0.333 1.00 97.06 81 VAL A C 1
ATOM 636 O O . VAL A 1 81 ? 2.040 -19.381 -0.592 1.00 97.06 81 VAL A O 1
ATOM 639 N N . LEU A 1 82 ? 2.888 -21.055 0.647 1.00 96.94 82 LEU A N 1
ATOM 640 C CA . LEU A 1 82 ? 1.842 -21.119 1.671 1.00 96.94 82 LEU A CA 1
ATOM 641 C C . LEU A 1 82 ? 2.429 -20.679 3.006 1.00 96.94 82 LEU A C 1
ATOM 643 O O . LEU A 1 82 ? 3.370 -21.315 3.486 1.00 96.94 82 LEU A O 1
ATOM 647 N N . TYR A 1 83 ? 1.847 -19.664 3.638 1.00 97.44 83 TYR A N 1
ATOM 648 C CA . TYR A 1 83 ? 2.187 -19.270 5.002 1.00 97.44 83 TYR A CA 1
ATOM 649 C C . TYR A 1 83 ? 1.596 -20.259 5.988 1.00 97.44 83 TYR A C 1
ATOM 651 O O . TYR A 1 83 ? 0.435 -20.173 6.373 1.00 97.44 83 TYR A O 1
ATOM 659 N N . ILE A 1 84 ? 2.397 -21.233 6.399 1.00 95.50 84 ILE A N 1
ATOM 660 C CA . ILE A 1 84 ? 1.900 -22.418 7.102 1.00 95.50 84 ILE A CA 1
ATOM 661 C C . ILE A 1 84 ? 1.264 -22.105 8.461 1.00 95.50 84 ILE A C 1
ATOM 663 O O . ILE A 1 84 ? 0.430 -22.869 8.936 1.00 95.50 84 ILE A O 1
ATOM 667 N N . ASP A 1 85 ? 1.629 -20.986 9.084 1.00 95.50 85 ASP A N 1
ATOM 668 C CA . ASP A 1 85 ? 1.100 -20.577 10.386 1.00 95.50 85 ASP A CA 1
ATOM 669 C C . ASP A 1 85 ? -0.191 -19.747 10.292 1.00 95.50 85 ASP A C 1
ATOM 671 O O . ASP A 1 85 ? -0.780 -19.438 11.325 1.00 95.50 85 ASP A O 1
ATOM 675 N N . TYR A 1 86 ? -0.662 -19.432 9.079 1.00 93.88 86 TYR A N 1
ATOM 676 C CA . TYR A 1 86 ? -1.834 -18.578 8.828 1.00 93.88 86 TYR A CA 1
ATOM 677 C C . TYR A 1 86 ? -2.796 -19.172 7.789 1.00 93.88 86 TYR A C 1
ATOM 679 O O . TYR A 1 86 ? -4.009 -19.025 7.918 1.00 93.88 86 TYR A O 1
ATOM 687 N N . GLY A 1 87 ? -2.278 -19.900 6.801 1.00 93.94 87 GLY A N 1
ATOM 688 C CA . GLY A 1 87 ? -3.046 -20.633 5.799 1.00 93.94 87 GLY A CA 1
ATOM 689 C C . GLY A 1 87 ? -3.256 -19.911 4.470 1.00 93.94 87 GLY A C 1
ATOM 690 O O . GLY A 1 87 ? -3.748 -20.536 3.537 1.00 93.94 87 GLY A O 1
ATOM 691 N N . ASN A 1 88 ? -2.894 -18.630 4.357 1.00 95.19 88 ASN A N 1
ATOM 692 C CA . ASN A 1 88 ? -2.927 -17.896 3.092 1.00 95.19 88 ASN A CA 1
ATOM 693 C C . ASN A 1 88 ? -1.706 -18.228 2.218 1.00 95.19 88 ASN A C 1
ATOM 695 O O . ASN A 1 88 ? -0.632 -18.551 2.728 1.00 95.19 88 ASN A O 1
ATOM 699 N N . SER A 1 89 ? -1.866 -18.099 0.902 1.00 94.75 89 SER A N 1
ATOM 700 C CA . SER A 1 89 ? -0.788 -18.271 -0.076 1.00 94.75 89 SER A CA 1
ATOM 701 C C . SER A 1 89 ? -0.563 -16.995 -0.879 1.00 94.75 89 SER A C 1
ATOM 703 O O . SER A 1 89 ? -1.512 -16.260 -1.148 1.00 94.75 89 SER A O 1
ATOM 705 N N . GLU A 1 90 ? 0.671 -16.769 -1.325 1.00 96.31 90 GLU A N 1
ATOM 706 C CA . GLU A 1 90 ? 1.001 -15.703 -2.273 1.00 96.31 90 GLU A CA 1
ATOM 707 C C . GLU A 1 90 ? 2.121 -16.113 -3.237 1.00 96.31 90 GLU A C 1
ATOM 709 O O . GLU A 1 90 ? 2.750 -17.160 -3.069 1.00 96.31 90 GLU A O 1
ATOM 714 N N . ILE A 1 91 ? 2.344 -15.310 -4.279 1.00 97.00 91 ILE A N 1
ATOM 715 C CA . ILE A 1 91 ? 3.464 -15.490 -5.207 1.00 97.00 91 ILE A CA 1
ATOM 716 C C . ILE A 1 91 ? 4.565 -14.512 -4.808 1.00 97.00 91 ILE A C 1
ATOM 718 O O . ILE A 1 91 ? 4.383 -13.303 -4.932 1.00 97.00 91 ILE A O 1
ATOM 722 N N . LEU A 1 92 ? 5.703 -15.051 -4.380 1.00 95.31 92 LEU A N 1
ATOM 723 C CA . LEU A 1 92 ? 6.882 -14.293 -3.972 1.00 95.31 92 LEU A CA 1
ATOM 724 C C . LEU A 1 92 ? 8.001 -14.377 -4.995 1.00 95.31 92 LEU A C 1
ATOM 726 O O . LEU A 1 92 ? 8.145 -15.390 -5.690 1.00 95.31 92 LEU A O 1
ATOM 730 N N . ASN A 1 93 ? 8.841 -13.340 -5.034 1.00 93.69 93 ASN A N 1
ATOM 731 C CA . ASN A 1 93 ? 10.128 -13.452 -5.703 1.00 93.69 93 ASN A CA 1
ATOM 732 C C . ASN A 1 93 ? 11.049 -14.360 -4.878 1.00 93.69 93 ASN A C 1
ATOM 734 O O . ASN A 1 93 ? 11.016 -14.359 -3.650 1.00 93.69 93 ASN A O 1
ATOM 738 N N . ARG A 1 94 ? 11.921 -15.125 -5.535 1.00 91.06 94 ARG A N 1
ATOM 739 C CA . ARG A 1 94 ? 12.878 -16.017 -4.861 1.00 91.06 94 ARG A CA 1
ATOM 740 C C . ARG A 1 94 ? 13.828 -15.267 -3.928 1.00 91.06 94 ARG A C 1
ATOM 742 O O . ARG A 1 94 ? 14.245 -15.829 -2.922 1.00 91.06 94 ARG A O 1
ATOM 749 N N . SER A 1 95 ? 14.128 -14.002 -4.221 1.00 90.94 95 SER A N 1
ATOM 750 C CA . SER A 1 95 ? 14.904 -13.119 -3.339 1.00 90.94 9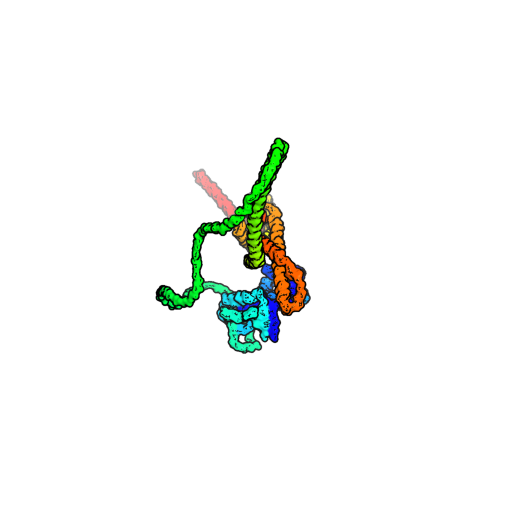5 SER A CA 1
ATOM 751 C C . SER A 1 95 ? 14.218 -12.850 -1.995 1.00 90.94 95 SER A C 1
ATOM 753 O O . SER A 1 95 ? 14.895 -12.555 -1.016 1.00 90.94 95 SER A O 1
ATOM 755 N N . GLU A 1 96 ? 12.893 -12.984 -1.933 1.00 94.25 96 GLU A N 1
ATOM 756 C CA . GLU A 1 96 ? 12.058 -12.776 -0.744 1.00 94.25 96 GLU A CA 1
ATOM 757 C C . GLU A 1 96 ? 11.797 -14.086 0.020 1.00 94.25 96 GLU A C 1
ATOM 759 O O . GLU A 1 96 ? 10.993 -14.111 0.953 1.00 94.25 96 GLU A O 1
ATOM 764 N N . ILE A 1 97 ? 12.472 -15.176 -0.371 1.00 95.50 97 ILE A N 1
ATOM 765 C CA . ILE A 1 97 ? 12.401 -16.491 0.267 1.00 95.50 97 ILE A CA 1
ATOM 766 C C . ILE A 1 97 ? 13.795 -16.872 0.765 1.00 95.50 97 ILE A C 1
ATOM 768 O O . ILE A 1 97 ? 14.743 -16.988 -0.015 1.00 95.50 97 ILE A O 1
ATOM 772 N N . VAL A 1 98 ? 13.916 -17.106 2.068 1.00 96.06 98 VAL A N 1
ATOM 773 C CA . VAL A 1 98 ? 15.190 -17.375 2.741 1.00 96.06 98 VAL A CA 1
ATOM 774 C C . VAL A 1 98 ? 15.163 -18.682 3.521 1.00 96.06 98 VAL A C 1
ATOM 776 O O . VAL A 1 98 ? 14.118 -19.160 3.969 1.00 96.06 98 VAL A O 1
ATOM 779 N N . GLU A 1 99 ? 16.342 -19.262 3.703 1.00 94.81 99 GLU A N 1
ATOM 780 C CA . GLU A 1 99 ? 16.536 -20.409 4.587 1.00 94.81 99 GLU A CA 1
ATOM 781 C C . GLU A 1 99 ? 16.314 -20.023 6.056 1.00 94.81 99 GLU A C 1
ATOM 783 O O . GLU A 1 99 ? 16.780 -18.976 6.501 1.00 94.81 99 GLU A O 1
ATOM 788 N N . ILE A 1 100 ? 15.635 -20.873 6.835 1.00 95.00 100 ILE A N 1
ATOM 789 C CA . ILE A 1 100 ? 15.458 -20.652 8.283 1.00 95.00 100 ILE A CA 1
ATOM 790 C C . ILE A 1 100 ? 16.183 -21.726 9.108 1.00 95.00 100 ILE A C 1
ATOM 792 O O . ILE A 1 100 ? 16.249 -22.883 8.680 1.00 95.00 100 ILE A O 1
ATOM 796 N N . PRO A 1 101 ? 16.701 -21.373 10.300 1.00 93.25 101 PRO A N 1
ATOM 797 C CA . PRO A 1 101 ? 17.390 -22.292 11.198 1.00 93.25 101 PRO A CA 1
ATOM 798 C C . PRO A 1 101 ? 16.567 -23.514 11.603 1.00 93.25 101 PRO A C 1
ATOM 800 O O . PRO A 1 101 ? 15.339 -23.464 11.686 1.00 93.25 101 PRO A O 1
ATOM 803 N N . GLU A 1 102 ? 17.264 -24.591 11.965 1.00 92.50 102 GLU A N 1
ATOM 804 C CA . GLU A 1 102 ? 16.661 -25.880 12.326 1.00 92.50 102 GLU A CA 1
ATOM 805 C C . GLU A 1 102 ? 15.681 -25.784 13.506 1.00 92.50 102 GLU A C 1
ATOM 807 O O . GLU A 1 102 ? 14.653 -26.456 13.532 1.00 92.50 102 GLU A O 1
ATOM 812 N N . ASN A 1 103 ? 15.926 -24.883 14.464 1.00 92.44 103 ASN A N 1
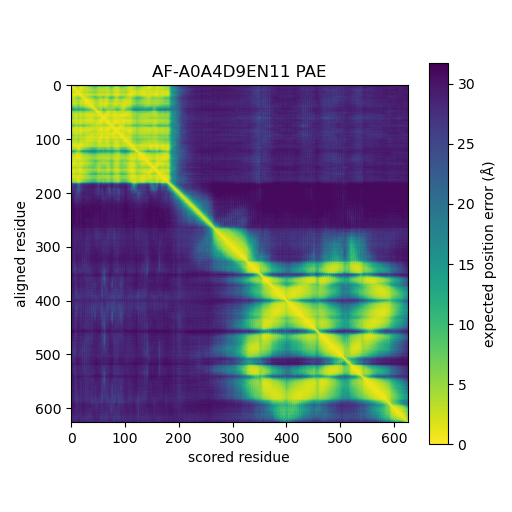ATOM 813 C CA . ASN A 1 103 ? 15.011 -24.661 15.588 1.00 92.44 103 ASN A CA 1
ATOM 814 C C . ASN A 1 103 ? 13.664 -24.039 15.172 1.00 92.44 103 ASN A C 1
ATOM 816 O O . ASN A 1 103 ? 12.746 -24.005 15.991 1.00 92.44 103 ASN A O 1
ATOM 820 N N . LEU A 1 104 ? 13.530 -23.562 13.929 1.00 93.56 104 LEU A N 1
ATOM 821 C CA . LEU A 1 104 ? 12.284 -23.053 13.347 1.00 93.56 104 LEU A CA 1
ATOM 822 C C . LEU A 1 104 ? 11.625 -24.044 12.363 1.00 93.56 104 LEU A C 1
ATOM 824 O O . LEU A 1 104 ? 10.521 -23.776 11.877 1.00 93.56 104 LEU A O 1
ATOM 828 N N . GLN A 1 105 ? 12.232 -25.216 12.127 1.00 94.25 105 GLN A N 1
ATOM 829 C CA . GLN A 1 105 ? 11.740 -26.290 11.245 1.00 94.25 105 GLN A CA 1
ATOM 830 C C . GLN A 1 105 ? 10.728 -27.228 11.945 1.00 94.25 105 GLN A C 1
ATOM 832 O O . GLN A 1 105 ? 10.799 -28.450 11.842 1.00 94.25 105 GLN A O 1
ATOM 837 N N . PHE A 1 106 ? 9.770 -26.675 12.693 1.00 92.75 106 PHE A N 1
ATOM 838 C CA . PHE A 1 106 ? 8.738 -27.450 13.404 1.00 92.75 106 PHE A CA 1
ATOM 839 C C . PHE A 1 106 ? 7.357 -27.359 12.717 1.00 92.75 106 PHE A C 1
ATOM 841 O O . PHE A 1 106 ? 7.150 -26.468 11.894 1.00 92.75 106 PHE A O 1
ATOM 848 N N . PRO A 1 107 ? 6.381 -28.235 13.034 1.00 92.06 107 PRO A N 1
ATOM 849 C CA . PRO A 1 107 ? 5.055 -28.213 12.404 1.00 92.06 107 PRO A CA 1
ATOM 850 C C . PRO A 1 107 ? 4.318 -26.864 12.494 1.00 92.06 107 PRO A C 1
ATOM 852 O O . PRO A 1 107 ? 4.610 -26.030 13.358 1.00 92.06 107 PRO A O 1
ATOM 855 N N . SER A 1 108 ? 3.342 -26.654 11.609 1.00 93.00 108 SER A N 1
ATOM 856 C CA . SER A 1 108 ? 2.538 -25.429 11.585 1.00 93.00 108 SER A CA 1
ATOM 857 C C . SER A 1 108 ? 1.774 -25.201 12.892 1.00 93.00 108 SER A C 1
ATOM 859 O O . SER A 1 108 ? 1.346 -26.137 13.574 1.00 93.00 108 SER A O 1
ATOM 861 N N . ILE A 1 109 ? 1.601 -23.932 13.250 1.00 92.44 109 ILE A N 1
ATOM 862 C CA . ILE A 1 109 ? 0.784 -23.522 14.392 1.00 92.44 109 ILE A CA 1
ATOM 863 C C . ILE A 1 109 ? -0.695 -23.495 14.001 1.00 92.44 109 ILE A C 1
ATOM 865 O O . ILE A 1 109 ? -1.534 -23.980 14.768 1.00 92.44 109 ILE A O 1
ATOM 869 N N . ALA A 1 110 ? -1.010 -22.984 12.807 1.00 94.75 110 ALA A N 1
ATOM 870 C CA . ALA A 1 110 ? -2.346 -23.099 12.245 1.00 94.75 110 ALA A CA 1
ATOM 871 C C . ALA A 1 110 ? -2.614 -24.522 11.752 1.00 94.75 110 ALA A C 1
ATOM 873 O O . ALA A 1 110 ? -1.732 -25.234 11.260 1.00 94.75 110 ALA A O 1
ATOM 874 N N . LYS A 1 111 ? -3.876 -24.920 11.884 1.00 95.12 111 LYS A N 1
ATOM 875 C CA . LYS A 1 111 ? -4.406 -26.174 11.360 1.00 95.12 111 LYS A CA 1
ATOM 876 C C . LYS A 1 111 ? -5.488 -25.864 10.339 1.00 95.12 111 LYS A C 1
ATOM 878 O O . LYS A 1 111 ? -6.276 -24.935 10.532 1.00 95.12 111 LYS A O 1
ATOM 883 N N . LYS A 1 112 ? -5.546 -26.679 9.291 1.00 96.38 112 LYS A N 1
ATOM 884 C CA . LYS A 1 112 ? -6.600 -26.638 8.284 1.00 96.38 112 LYS A CA 1
ATOM 885 C C . LYS A 1 112 ? -7.803 -27.446 8.757 1.00 96.38 112 LYS A C 1
ATOM 887 O O . LYS A 1 112 ? -7.665 -28.609 9.144 1.00 96.38 112 LYS A O 1
ATOM 892 N N . TYR A 1 113 ? -8.977 -26.835 8.711 1.00 96.50 113 TYR A N 1
ATOM 893 C CA . TYR A 1 113 ? -10.243 -27.428 9.108 1.00 96.50 113 TYR A CA 1
ATOM 894 C C . TYR A 1 113 ? -11.230 -27.459 7.958 1.00 96.50 113 TYR A C 1
ATOM 896 O O . TYR A 1 113 ? -11.285 -26.549 7.133 1.00 96.50 113 TYR A O 1
ATOM 904 N N . ARG A 1 114 ? -12.079 -28.484 7.976 1.00 97.06 114 ARG A N 1
ATOM 905 C CA . ARG A 1 114 ? -13.267 -28.578 7.136 1.00 97.06 114 ARG A CA 1
ATOM 906 C C . ARG A 1 114 ? -14.503 -28.819 7.996 1.00 97.06 114 ARG A C 1
ATOM 908 O O . ARG A 1 114 ? -14.501 -29.695 8.864 1.00 97.06 114 ARG A O 1
ATOM 915 N N . LEU A 1 115 ? -15.568 -28.059 7.751 1.00 96.44 115 LEU A N 1
ATOM 916 C CA . LEU A 1 115 ? -16.830 -28.189 8.476 1.00 96.44 115 LEU A CA 1
ATOM 917 C C . LEU A 1 115 ? -17.465 -29.562 8.224 1.00 96.44 115 LEU A C 1
ATOM 919 O O . LEU A 1 115 ? -17.657 -29.998 7.086 1.00 96.44 115 LEU A O 1
ATOM 923 N N . TRP A 1 116 ? -17.781 -30.261 9.313 1.00 94.81 116 TRP A N 1
ATOM 924 C CA . TRP A 1 116 ? -18.323 -31.613 9.270 1.00 94.81 116 TRP A CA 1
ATOM 925 C C . TRP A 1 116 ? -19.699 -31.668 8.604 1.00 94.81 116 TRP A C 1
ATOM 927 O O . TRP A 1 116 ? -20.615 -30.932 8.965 1.00 94.81 116 TRP A O 1
ATOM 937 N N . GLY A 1 117 ? -19.867 -32.630 7.693 1.00 91.62 117 GLY A N 1
ATOM 938 C CA . GLY A 1 117 ? -21.157 -32.935 7.077 1.00 91.62 117 GLY A CA 1
ATOM 939 C C . GLY A 1 117 ? -21.612 -31.929 6.022 1.00 91.62 117 GLY A C 1
ATOM 940 O O . GLY A 1 117 ? -22.796 -31.939 5.686 1.00 91.62 117 GLY A O 1
ATOM 941 N N . LEU A 1 118 ? -20.704 -31.089 5.510 1.00 93.88 118 LEU A N 1
ATOM 942 C CA . LEU A 1 118 ? -20.985 -30.131 4.445 1.00 93.88 118 LEU A CA 1
ATOM 943 C C . LEU A 1 118 ? -20.189 -30.414 3.165 1.00 93.88 118 LEU A C 1
ATOM 945 O O . LEU A 1 118 ? -19.009 -30.781 3.196 1.00 93.88 118 LEU A O 1
ATOM 949 N N . GLN A 1 119 ? -20.842 -30.177 2.031 1.00 91.38 119 GLN A N 1
ATOM 950 C CA . GLN A 1 119 ? -20.256 -30.201 0.696 1.00 91.38 119 GLN A CA 1
ATOM 951 C C . GLN A 1 119 ? -20.536 -28.886 -0.032 1.00 91.38 119 GLN A C 1
ATOM 953 O O . GLN A 1 119 ? -21.566 -28.251 0.190 1.00 91.38 119 GLN A O 1
ATOM 958 N N . ILE A 1 120 ? -19.614 -28.485 -0.900 1.00 90.12 120 ILE A N 1
ATOM 959 C CA . ILE A 1 120 ? -19.810 -27.330 -1.776 1.00 90.12 120 ILE A CA 1
ATOM 960 C C . ILE A 1 120 ? -20.642 -27.798 -2.980 1.00 90.12 120 ILE A C 1
ATOM 962 O O . ILE A 1 120 ? -20.342 -28.875 -3.506 1.00 90.12 120 ILE A O 1
ATOM 966 N N . PRO A 1 121 ? -21.676 -27.054 -3.413 1.00 85.94 121 PRO A N 1
ATOM 967 C CA . PRO A 1 121 ? -22.428 -27.395 -4.617 1.00 85.94 121 PRO A CA 1
ATOM 968 C C . PRO A 1 121 ? -21.503 -27.437 -5.849 1.00 85.94 121 PRO A C 1
ATOM 970 O O . PRO A 1 121 ? -20.711 -26.513 -6.030 1.00 85.94 121 PRO A O 1
ATOM 973 N N . PRO A 1 122 ? -21.589 -28.463 -6.715 1.00 78.50 122 PRO A N 1
ATOM 974 C CA . PRO A 1 122 ? -20.712 -28.583 -7.884 1.00 78.50 122 PRO A CA 1
ATOM 975 C C . PRO A 1 122 ? -20.942 -27.477 -8.928 1.00 78.50 122 PRO A C 1
ATOM 977 O O . PRO A 1 122 ? -20.013 -27.122 -9.646 1.00 78.50 122 PRO A O 1
ATOM 980 N N . ASP A 1 123 ? -22.148 -26.904 -8.970 1.00 80.06 123 ASP A N 1
ATOM 981 C CA . ASP A 1 123 ? -22.558 -25.882 -9.942 1.00 80.06 123 ASP A CA 1
ATOM 982 C C . ASP A 1 123 ? -22.463 -24.450 -9.373 1.00 80.06 123 ASP A C 1
ATOM 984 O O . ASP A 1 123 ? -23.171 -23.543 -9.818 1.00 80.06 123 ASP A O 1
ATOM 988 N N . GLN A 1 124 ? -21.639 -24.238 -8.340 1.00 80.00 124 GLN A N 1
ATOM 989 C CA . GLN A 1 124 ? -21.509 -22.936 -7.687 1.00 80.00 124 GLN A CA 1
ATOM 990 C C . GLN A 1 124 ? -20.796 -21.930 -8.605 1.00 80.00 124 GLN A C 1
ATOM 992 O O . GLN A 1 124 ? -19.665 -22.149 -9.037 1.00 80.00 124 GLN A O 1
ATOM 997 N N . ASP A 1 125 ? -21.447 -20.799 -8.883 1.00 84.94 125 ASP A N 1
ATOM 998 C CA . ASP A 1 125 ? -20.819 -19.708 -9.629 1.00 84.94 125 ASP A CA 1
ATOM 999 C C . ASP A 1 125 ? -19.753 -18.970 -8.783 1.00 84.94 125 ASP A C 1
ATOM 1001 O O . ASP A 1 125 ? -19.744 -19.035 -7.550 1.00 84.94 125 ASP A O 1
ATOM 1005 N N . LEU A 1 126 ? -18.845 -18.240 -9.447 1.00 83.75 126 LEU A N 1
ATOM 1006 C CA . LEU A 1 126 ? -17.750 -17.506 -8.788 1.00 83.75 126 LEU A CA 1
ATOM 1007 C C . LEU A 1 126 ? -18.244 -16.518 -7.716 1.00 83.75 126 LEU A C 1
ATOM 1009 O O . LEU A 1 126 ? -17.591 -16.331 -6.691 1.00 83.75 126 LEU A O 1
ATOM 1013 N N . ASN A 1 127 ? -19.408 -15.899 -7.926 1.00 83.69 127 ASN A N 1
ATOM 1014 C CA . ASN A 1 127 ? -19.965 -14.932 -6.987 1.00 83.69 127 ASN A CA 1
ATOM 1015 C C . ASN A 1 127 ? -20.497 -15.634 -5.729 1.00 83.69 127 ASN A C 1
ATOM 1017 O O . ASN A 1 127 ? -20.257 -15.170 -4.618 1.00 83.69 127 ASN A O 1
ATOM 1021 N N . GLN A 1 128 ? -21.170 -16.774 -5.876 1.00 85.88 128 GLN A N 1
ATOM 1022 C CA . GLN A 1 128 ? -21.605 -17.605 -4.757 1.00 85.88 128 GLN A CA 1
ATOM 1023 C C . GLN A 1 128 ? -20.415 -18.169 -3.978 1.00 85.88 128 GLN A C 1
ATOM 1025 O O . GLN A 1 128 ? -20.472 -18.205 -2.748 1.00 85.88 128 GLN A O 1
ATOM 1030 N N . PHE A 1 129 ? -19.340 -18.563 -4.666 1.00 88.00 129 PHE A N 1
ATOM 1031 C CA . PHE A 1 129 ? -18.104 -19.017 -4.030 1.00 88.00 129 PHE A CA 1
ATOM 1032 C C . PHE A 1 129 ? -17.494 -17.911 -3.153 1.00 88.00 129 PHE A C 1
ATOM 1034 O O . PHE A 1 129 ? -17.260 -18.111 -1.957 1.00 88.00 129 PHE A O 1
ATOM 1041 N N . ASP A 1 130 ? -17.326 -16.705 -3.707 1.00 88.12 130 ASP A N 1
ATOM 1042 C CA . ASP A 1 130 ? -16.799 -15.552 -2.972 1.00 88.12 130 ASP A CA 1
ATOM 1043 C C . ASP A 1 130 ? -17.718 -15.112 -1.821 1.00 88.12 130 ASP A C 1
ATOM 1045 O O . ASP A 1 130 ? -17.238 -14.757 -0.740 1.00 88.12 130 ASP A O 1
ATOM 1049 N N . GLN A 1 131 ? -19.039 -15.144 -2.017 1.00 92.06 131 GLN A N 1
ATOM 1050 C CA . GLN A 1 131 ? -20.012 -14.848 -0.962 1.00 92.06 131 GLN A CA 1
ATOM 1051 C C . GLN A 1 131 ? -19.952 -15.876 0.167 1.00 92.06 131 GLN A C 1
ATOM 1053 O O . GLN A 1 131 ? -19.976 -15.485 1.334 1.00 92.06 131 GLN A O 1
ATOM 1058 N N . GLY A 1 132 ? -19.815 -17.162 -0.160 1.00 92.50 132 GLY A N 1
ATOM 1059 C CA . GLY A 1 132 ? -19.644 -18.234 0.815 1.00 92.50 132 GLY A CA 1
ATOM 1060 C C . GLY A 1 132 ? -18.368 -18.066 1.635 1.00 92.50 132 GLY A C 1
ATOM 1061 O O . GLY A 1 132 ? -18.426 -18.110 2.865 1.00 92.50 132 GLY A O 1
ATOM 1062 N N . ARG A 1 133 ? -17.240 -17.765 0.975 1.00 94.38 133 ARG A N 1
ATOM 1063 C CA . ARG A 1 133 ? -15.960 -17.460 1.638 1.00 94.38 133 ARG A CA 1
ATOM 1064 C C . ARG A 1 133 ? -16.092 -16.264 2.588 1.00 94.38 133 ARG A C 1
ATOM 1066 O O . ARG A 1 133 ? -15.709 -16.355 3.754 1.00 94.38 133 ARG A O 1
ATOM 1073 N N . LYS A 1 134 ? -16.680 -15.152 2.127 1.00 93.00 134 LYS A N 1
ATOM 1074 C CA . LYS A 1 134 ? -16.912 -13.945 2.949 1.00 93.00 134 LYS A CA 1
ATOM 1075 C C . LYS A 1 134 ? -17.859 -14.212 4.118 1.00 93.00 134 LYS A C 1
ATOM 1077 O O . LYS A 1 134 ? -17.633 -13.708 5.217 1.00 93.00 134 LYS A O 1
ATOM 1082 N N . PHE A 1 135 ? -18.902 -15.009 3.897 1.00 94.88 135 PHE A N 1
ATOM 1083 C CA . PHE A 1 135 ? -19.861 -15.356 4.936 1.00 94.88 135 PHE A CA 1
ATOM 1084 C C . PHE A 1 135 ? -19.215 -16.212 6.025 1.00 94.88 135 PHE A C 1
ATOM 1086 O O . PHE A 1 135 ? -19.312 -15.848 7.198 1.00 94.88 135 PHE A O 1
ATOM 1093 N N . LEU A 1 136 ? -18.490 -17.275 5.655 1.00 95.62 136 LEU A N 1
ATOM 1094 C CA . LEU A 1 136 ? -17.750 -18.078 6.629 1.00 95.62 136 LEU A CA 1
ATOM 1095 C C . LEU A 1 136 ? -16.722 -17.215 7.372 1.00 95.62 136 LEU A C 1
ATOM 1097 O O . LEU A 1 136 ? -16.678 -17.264 8.598 1.00 95.62 136 LEU A O 1
ATOM 1101 N N . CYS A 1 137 ? -15.986 -16.349 6.666 1.00 94.00 137 CYS A N 1
ATOM 1102 C CA . CYS A 1 137 ? -15.061 -15.396 7.282 1.00 94.00 137 CYS A CA 1
ATOM 1103 C C . CYS A 1 137 ? -15.751 -14.545 8.365 1.00 94.00 137 CYS A C 1
ATOM 1105 O O . CYS A 1 137 ? -15.288 -14.506 9.500 1.00 94.00 137 CYS A O 1
ATOM 1107 N N . SER A 1 138 ? -16.930 -13.976 8.088 1.00 93.81 138 SER A N 1
ATOM 1108 C CA . SER A 1 138 ? -17.697 -13.196 9.077 1.00 93.81 138 SER A CA 1
ATOM 1109 C C . SER A 1 138 ? -18.141 -14.001 10.310 1.00 93.81 138 SER A C 1
ATOM 1111 O O . SER A 1 138 ? -18.371 -13.437 11.386 1.00 93.81 138 SER A O 1
ATOM 1113 N N . LEU A 1 139 ? -18.274 -15.326 10.179 1.00 92.25 139 LEU A N 1
ATOM 1114 C CA . LEU A 1 139 ? -18.643 -16.216 11.278 1.00 92.25 139 LEU A CA 1
ATOM 1115 C C . LEU A 1 139 ? -17.449 -16.604 12.149 1.00 92.25 139 LEU A C 1
ATOM 1117 O O . LEU A 1 139 ? -17.674 -16.894 13.322 1.00 92.25 139 LEU A O 1
ATOM 1121 N N . ILE A 1 140 ? -16.228 -16.586 11.608 1.00 92.50 140 ILE A N 1
ATOM 1122 C CA . ILE A 1 140 ? -15.029 -17.081 12.299 1.00 92.50 140 ILE A CA 1
ATOM 1123 C C . ILE A 1 140 ? -14.029 -15.991 12.705 1.00 92.50 140 ILE A C 1
ATOM 1125 O O . ILE A 1 140 ? -13.249 -16.199 13.632 1.00 92.50 140 ILE A O 1
ATOM 1129 N N . PHE A 1 141 ? -14.030 -14.847 12.021 1.00 87.88 141 PHE A N 1
ATOM 1130 C CA . PHE A 1 141 ? -13.057 -13.778 12.234 1.00 87.88 141 PHE A CA 1
ATOM 1131 C C . PHE A 1 141 ? -13.242 -13.129 13.613 1.00 87.88 141 PHE A C 1
ATOM 1133 O O . PHE A 1 141 ? -14.372 -12.831 14.005 1.00 87.88 141 PHE A O 1
ATOM 1140 N N . GLU A 1 142 ? -12.134 -12.941 14.343 1.00 83.12 142 GLU A N 1
ATOM 1141 C CA . GLU A 1 142 ? -12.084 -12.390 15.715 1.00 83.12 142 GLU A CA 1
ATOM 1142 C C . GLU A 1 142 ? -12.982 -13.113 16.736 1.00 83.12 142 GLU A C 1
ATOM 1144 O O . GLU A 1 142 ? -13.390 -12.552 17.755 1.00 83.12 142 GLU A O 1
ATOM 1149 N N . LYS A 1 143 ? -13.304 -14.383 16.477 1.00 90.50 143 LYS A N 1
ATOM 1150 C CA . LYS A 1 143 ? -14.181 -15.189 17.325 1.00 90.50 143 LYS A CA 1
ATOM 1151 C C . LYS A 1 143 ? -13.450 -16.418 17.833 1.00 90.50 143 LYS A C 1
ATOM 1153 O O . LYS A 1 143 ? -12.760 -17.100 17.082 1.00 90.50 143 LYS A O 1
ATOM 1158 N N . GLU A 1 144 ? -13.650 -16.712 19.112 1.00 93.12 144 GLU A N 1
ATOM 1159 C CA . GLU A 1 144 ? -13.210 -17.961 19.725 1.00 93.12 144 GLU A CA 1
ATOM 1160 C C . GLU A 1 144 ? -14.209 -19.071 19.391 1.00 93.12 144 GLU A C 1
ATOM 1162 O O . GLU A 1 144 ? -15.376 -19.037 19.791 1.00 93.12 144 GLU A O 1
ATOM 1167 N N . ILE A 1 145 ? -13.752 -20.035 18.602 1.00 96.00 145 ILE A N 1
ATOM 1168 C CA . ILE A 1 145 ? -14.559 -21.106 18.035 1.00 96.00 145 ILE A CA 1
ATOM 1169 C C . ILE A 1 145 ? -14.189 -22.400 18.725 1.00 96.00 145 ILE A C 1
ATOM 1171 O O . ILE A 1 145 ? -13.031 -22.816 18.736 1.00 96.00 145 ILE A O 1
ATOM 1175 N N . LYS A 1 146 ? -15.206 -23.090 19.220 1.00 96.12 146 LYS A N 1
ATOM 1176 C CA . LYS A 1 146 ? -15.051 -24.415 19.791 1.00 96.12 146 LYS A CA 1
ATOM 1177 C C . LYS A 1 146 ? -15.099 -25.456 18.684 1.00 96.12 146 LYS A C 1
ATOM 1179 O O . LYS A 1 146 ? -16.142 -25.677 18.067 1.00 96.12 146 LYS A O 1
ATOM 1184 N N . MET A 1 147 ? -13.974 -26.119 18.453 1.00 96.06 147 MET A N 1
ATOM 1185 C CA . MET A 1 147 ? -13.816 -27.147 17.430 1.00 96.06 147 MET A CA 1
ATOM 1186 C C . MET A 1 147 ? -13.930 -28.530 18.048 1.00 96.06 147 MET A C 1
ATOM 1188 O O . MET A 1 147 ? -13.118 -28.913 18.885 1.00 96.06 147 MET A O 1
ATOM 1192 N N . ARG A 1 148 ? -14.906 -29.325 17.601 1.00 95.12 148 ARG A N 1
ATOM 1193 C CA . ARG A 1 148 ? -15.041 -30.742 17.965 1.00 95.12 148 ARG A CA 1
ATOM 1194 C C . ARG A 1 148 ? -14.603 -31.631 16.817 1.00 95.12 148 ARG A C 1
ATOM 1196 O O . ARG A 1 148 ? -15.308 -31.754 15.814 1.00 95.12 148 ARG A O 1
ATOM 1203 N N . HIS A 1 149 ? -13.466 -32.290 16.993 1.00 94.94 149 HIS A N 1
ATOM 1204 C CA . HIS A 1 149 ? -12.852 -33.135 15.973 1.00 94.94 149 HIS A CA 1
ATOM 1205 C C . HIS A 1 149 ? -13.686 -34.383 15.701 1.00 94.94 149 HIS A C 1
ATOM 1207 O O . HIS A 1 149 ? -14.181 -35.037 16.625 1.00 94.94 149 HIS A O 1
ATOM 1213 N N . LYS A 1 150 ? -13.818 -34.723 14.420 1.00 93.50 150 LYS A N 1
ATOM 1214 C CA . LYS A 1 150 ? -14.580 -35.884 13.951 1.00 93.50 150 LYS A CA 1
ATOM 1215 C C . LYS A 1 150 ? -13.693 -36.864 13.195 1.00 93.50 150 LYS A C 1
ATOM 1217 O O . LYS A 1 150 ? -13.774 -38.060 13.453 1.00 93.50 150 LYS A O 1
ATOM 1222 N N . ALA A 1 151 ? -12.855 -36.358 12.296 1.00 93.12 151 ALA A N 1
ATOM 1223 C CA . ALA A 1 151 ? -11.912 -37.140 11.508 1.00 93.12 151 ALA A CA 1
ATOM 1224 C C . ALA A 1 151 ? -10.732 -36.261 11.076 1.00 93.12 151 ALA A C 1
ATOM 1226 O O . ALA A 1 151 ? -10.816 -35.037 11.142 1.00 93.12 151 ALA A O 1
ATOM 1227 N N . THR A 1 152 ? -9.670 -36.888 10.583 1.00 94.06 152 THR A N 1
ATOM 1228 C CA . THR A 1 152 ? -8.541 -36.207 9.942 1.00 94.06 152 THR A CA 1
ATOM 1229 C C . THR A 1 152 ? -8.293 -36.884 8.602 1.00 94.06 152 THR A C 1
ATOM 1231 O O . THR A 1 152 ? -8.253 -38.113 8.531 1.00 94.06 152 THR A O 1
ATOM 1234 N N . TYR A 1 153 ? -8.189 -36.096 7.538 1.00 91.94 153 TYR A N 1
ATOM 1235 C CA . TYR A 1 153 ? -7.841 -36.567 6.201 1.00 91.94 153 TYR A CA 1
ATOM 1236 C C . TYR A 1 153 ? -6.337 -36.844 6.081 1.00 91.94 153 TYR A C 1
ATOM 1238 O O . TYR A 1 153 ? -5.547 -36.469 6.947 1.00 91.94 153 TYR A O 1
ATOM 1246 N N . GLN A 1 154 ? -5.935 -37.537 5.011 1.00 87.31 154 GLN A N 1
ATOM 1247 C CA . GLN A 1 154 ? -4.536 -37.928 4.787 1.00 87.31 154 GLN A CA 1
ATOM 1248 C C . GLN A 1 154 ? -3.597 -36.725 4.604 1.00 87.31 154 GLN A C 1
ATOM 1250 O O . GLN A 1 154 ? -2.432 -36.802 4.976 1.00 87.31 154 GLN A O 1
ATOM 1255 N N . ASP A 1 155 ? -4.115 -35.611 4.085 1.00 86.00 155 ASP A N 1
ATOM 1256 C CA . ASP A 1 155 ? -3.405 -34.337 3.917 1.00 86.00 155 ASP A CA 1
ATOM 1257 C C . ASP A 1 155 ? -3.236 -33.552 5.235 1.00 86.00 155 ASP A C 1
ATOM 1259 O O . ASP A 1 155 ? -2.633 -32.481 5.250 1.00 86.00 155 ASP A O 1
ATOM 1263 N N . GLY A 1 156 ? -3.774 -34.068 6.347 1.00 90.50 156 GLY A N 1
ATOM 1264 C CA . GLY A 1 156 ? -3.774 -33.410 7.650 1.00 90.50 156 GLY A CA 1
ATOM 1265 C C . GLY A 1 156 ? -4.967 -32.480 7.895 1.00 90.50 156 GLY A C 1
ATOM 1266 O O . GLY A 1 156 ? -5.078 -31.944 8.998 1.00 90.50 156 GLY A O 1
ATOM 1267 N N . THR A 1 157 ? -5.884 -32.313 6.933 1.00 94.69 157 THR A N 1
ATOM 1268 C CA . THR A 1 157 ? -7.100 -31.509 7.116 1.00 94.69 157 THR A CA 1
ATOM 1269 C C . THR A 1 157 ? -8.010 -32.153 8.161 1.00 94.69 157 THR A C 1
ATOM 1271 O O . THR A 1 157 ? -8.389 -33.322 8.058 1.00 94.69 157 THR A O 1
ATOM 1274 N N . ILE A 1 158 ? -8.400 -31.388 9.178 1.00 96.44 158 ILE A N 1
ATOM 1275 C CA . ILE A 1 158 ? -9.238 -31.872 10.275 1.00 96.44 158 ILE A CA 1
ATOM 1276 C C . ILE A 1 158 ? -10.702 -31.597 9.954 1.00 96.44 158 ILE A C 1
ATOM 1278 O O . ILE A 1 158 ? -11.132 -30.451 9.834 1.00 96.44 158 ILE A O 1
ATOM 1282 N N . VAL A 1 159 ? -11.510 -32.649 9.889 1.00 96.31 159 VAL A N 1
ATOM 1283 C CA . VAL A 1 159 ? -12.958 -32.508 9.777 1.00 96.31 159 VAL A CA 1
ATOM 1284 C C . VAL A 1 159 ? -13.544 -32.341 11.172 1.00 96.31 159 VAL A C 1
ATOM 1286 O O . VAL A 1 159 ? -13.394 -33.211 12.037 1.00 96.31 159 VAL A O 1
ATOM 1289 N N . ALA A 1 160 ? -14.221 -31.221 11.403 1.00 96.38 160 ALA A N 1
ATOM 1290 C CA . ALA A 1 160 ? -14.697 -30.850 12.727 1.00 96.38 160 ALA A CA 1
ATOM 1291 C C . ALA A 1 160 ? -16.052 -30.144 12.681 1.00 96.38 160 ALA A C 1
ATOM 1293 O O . ALA A 1 160 ? -16.417 -29.487 11.709 1.00 96.38 160 ALA A O 1
ATOM 1294 N N . GLN A 1 161 ? -16.803 -30.287 13.768 1.00 96.06 161 GLN A N 1
ATOM 1295 C CA . GLN A 1 161 ? -17.960 -29.442 14.037 1.00 96.06 161 GLN A CA 1
ATOM 1296 C C . GLN A 1 161 ? -17.475 -28.174 14.744 1.00 96.06 161 GLN A C 1
ATOM 1298 O O . GLN A 1 161 ? -16.701 -28.280 15.695 1.00 96.06 161 GLN A O 1
ATOM 1303 N N . ALA A 1 162 ? -17.923 -27.009 14.282 1.00 96.25 162 ALA A N 1
ATOM 1304 C CA . ALA A 1 162 ? -17.468 -25.709 14.757 1.00 96.25 162 ALA A CA 1
ATOM 1305 C C . ALA A 1 162 ? -18.629 -24.936 15.392 1.00 96.25 162 ALA A C 1
ATOM 1307 O O . ALA A 1 162 ? -19.680 -24.772 14.769 1.00 96.25 162 ALA A O 1
ATOM 1308 N N . GLU A 1 163 ? -18.439 -24.458 16.620 1.00 95.25 163 GLU A N 1
ATOM 1309 C CA . GLU A 1 163 ? -19.456 -23.710 17.360 1.00 95.25 163 GLU A CA 1
ATOM 1310 C C . GLU A 1 163 ? -18.914 -22.379 17.875 1.00 95.25 163 GLU A C 1
ATOM 1312 O O . GLU A 1 163 ? -17.837 -22.321 18.464 1.00 95.25 163 GLU A O 1
ATOM 1317 N N . TYR A 1 164 ? -19.706 -21.321 17.717 1.00 92.38 164 TYR A N 1
ATOM 1318 C CA . TYR A 1 164 ? -19.478 -20.028 18.354 1.00 92.38 164 TYR A CA 1
ATOM 1319 C C . TYR A 1 164 ? -20.610 -19.751 19.350 1.00 92.38 164 TYR A C 1
ATOM 1321 O O . TYR A 1 164 ? -21.761 -19.505 18.974 1.00 92.38 164 TYR A O 1
ATOM 1329 N N . GLY A 1 165 ? -20.311 -19.842 20.648 1.00 90.06 165 GLY A N 1
ATOM 1330 C CA . GLY A 1 165 ? -21.319 -19.760 21.707 1.00 90.06 165 GLY A CA 1
ATOM 1331 C C . GLY A 1 165 ? -22.335 -20.907 21.625 1.00 90.06 165 GLY A C 1
ATOM 1332 O O . GLY A 1 165 ? -22.019 -22.041 21.971 1.00 90.06 165 GLY A O 1
ATOM 1333 N N . LYS A 1 166 ? -23.567 -20.606 21.191 1.00 87.94 166 LYS A N 1
ATOM 1334 C CA . LYS A 1 166 ? -24.641 -21.597 20.951 1.00 87.94 166 LYS A CA 1
ATOM 1335 C C . LYS A 1 166 ? -24.946 -21.812 19.462 1.00 87.94 166 LYS A C 1
ATOM 1337 O O . LYS A 1 166 ? -25.904 -22.507 19.138 1.00 87.94 166 LYS A O 1
ATOM 1342 N N . VAL A 1 167 ? -24.191 -21.169 18.573 1.00 92.12 167 VAL A N 1
ATOM 1343 C CA . VAL A 1 167 ? -24.418 -21.193 17.125 1.00 92.12 167 VAL A CA 1
ATOM 1344 C C . VAL A 1 167 ? -23.498 -22.230 16.489 1.00 92.12 167 VAL A C 1
ATOM 1346 O O . VAL A 1 167 ? -22.281 -22.140 16.639 1.00 92.12 167 VAL A O 1
ATOM 1349 N N . ASP A 1 168 ? -24.073 -23.190 15.761 1.00 95.06 168 ASP A N 1
ATOM 1350 C CA . ASP A 1 168 ? -23.322 -24.109 14.900 1.00 95.06 168 ASP A CA 1
ATOM 1351 C C . ASP A 1 168 ? -22.997 -23.400 13.577 1.00 95.06 168 ASP A C 1
ATOM 1353 O O . ASP A 1 168 ? -23.890 -23.036 12.807 1.00 95.06 168 ASP A O 1
ATOM 1357 N N . ILE A 1 169 ? -21.707 -23.183 13.324 1.00 95.69 169 ILE A N 1
ATOM 1358 C CA . ILE A 1 169 ? -21.226 -22.439 12.153 1.00 95.69 169 ILE A CA 1
ATOM 1359 C C . ILE A 1 169 ? -21.581 -23.183 10.861 1.00 95.69 169 ILE A C 1
ATOM 1361 O O . ILE A 1 169 ? -21.983 -22.559 9.880 1.00 95.69 169 ILE A O 1
ATOM 1365 N N . GLY A 1 170 ? -21.486 -24.515 10.860 1.00 94.25 170 GLY A N 1
ATOM 1366 C CA . GLY A 1 170 ? -21.839 -25.321 9.696 1.00 94.25 170 GLY A CA 1
ATOM 1367 C C . GLY A 1 170 ? -23.328 -25.254 9.370 1.00 94.25 170 GLY A C 1
ATOM 1368 O O . GLY A 1 170 ? -23.716 -25.215 8.201 1.00 94.25 170 GLY A O 1
ATOM 1369 N N . GLU A 1 171 ? -24.182 -25.176 10.388 1.00 93.31 171 GLU A N 1
ATOM 1370 C CA . GLU A 1 171 ? -25.613 -24.992 10.173 1.00 93.31 171 GLU A CA 1
ATOM 1371 C C . GLU A 1 171 ? -25.940 -23.635 9.537 1.00 93.31 171 GLU A C 1
ATOM 1373 O O . GLU A 1 171 ? -26.769 -23.578 8.628 1.00 93.31 171 GLU A O 1
ATOM 1378 N N . GLU A 1 172 ? -25.272 -22.559 9.955 1.00 94.88 172 GLU A N 1
ATOM 1379 C CA . GLU A 1 172 ? -25.483 -21.223 9.387 1.00 94.88 172 GLU A CA 1
ATOM 1380 C C . GLU A 1 172 ? -25.015 -21.123 7.930 1.00 94.88 172 GLU A C 1
ATOM 1382 O O . GLU A 1 172 ? -25.733 -20.572 7.091 1.00 94.88 172 GLU A O 1
ATOM 1387 N N . VAL A 1 173 ? -23.861 -21.713 7.596 1.00 93.50 173 VAL A N 1
ATOM 1388 C CA . VAL A 1 173 ? -23.386 -21.802 6.202 1.00 93.50 173 VAL A CA 1
ATOM 1389 C C . VAL A 1 173 ? -24.395 -22.565 5.338 1.00 93.50 173 VAL A C 1
ATOM 1391 O O . VAL A 1 173 ? -24.744 -22.110 4.246 1.00 93.50 173 VAL A O 1
ATOM 1394 N N . ALA A 1 174 ? -24.923 -23.685 5.843 1.00 92.81 174 ALA A N 1
ATOM 1395 C CA . ALA A 1 174 ? -25.920 -24.473 5.126 1.00 92.81 174 ALA A CA 1
ATOM 1396 C C . ALA A 1 174 ? -27.253 -23.726 4.946 1.00 92.81 174 ALA A C 1
ATOM 1398 O O . ALA A 1 174 ? -27.842 -23.765 3.868 1.00 92.81 174 ALA A O 1
ATOM 1399 N N . LYS A 1 175 ? -27.727 -23.005 5.973 1.00 92.19 175 LYS A N 1
ATOM 1400 C CA . LYS A 1 175 ? -28.959 -22.194 5.904 1.00 92.19 175 LYS A CA 1
ATOM 1401 C C . LYS A 1 175 ? -28.880 -21.091 4.854 1.00 92.19 175 LYS A C 1
ATOM 1403 O O . LYS A 1 175 ? -29.893 -20.771 4.238 1.00 92.19 175 LYS A O 1
ATOM 1408 N N . LYS A 1 176 ? -27.700 -20.500 4.661 1.00 91.19 176 LYS A N 1
ATOM 1409 C CA . LYS A 1 176 ? -27.475 -19.479 3.631 1.00 91.19 176 LYS A CA 1
ATOM 1410 C C . LYS A 1 176 ? -27.364 -20.042 2.214 1.00 91.19 176 LYS A C 1
ATOM 1412 O O . LYS A 1 176 ? -27.399 -19.259 1.274 1.00 91.19 176 LYS A O 1
ATOM 1417 N N . GLY A 1 177 ? -27.265 -21.363 2.060 1.00 89.56 177 GLY A N 1
ATOM 1418 C CA . GLY A 1 177 ? -27.165 -22.021 0.757 1.00 89.56 177 GLY A CA 1
ATOM 1419 C C . GLY A 1 177 ? -25.763 -21.996 0.145 1.00 89.56 177 GLY A C 1
ATOM 1420 O O . GLY A 1 177 ? -25.619 -22.329 -1.023 1.00 89.56 177 GLY A O 1
ATOM 1421 N N . PHE A 1 178 ? -24.728 -21.631 0.911 1.00 89.56 178 PHE A N 1
ATOM 1422 C CA . PHE A 1 178 ? -23.339 -21.659 0.427 1.00 89.56 178 PHE A CA 1
ATOM 1423 C C . PHE A 1 178 ? -22.701 -23.052 0.504 1.00 89.56 178 PHE A C 1
ATOM 1425 O O . PHE A 1 178 ? -21.659 -23.287 -0.101 1.00 89.56 178 PHE A O 1
ATOM 1432 N N . ALA A 1 179 ? -23.321 -23.970 1.249 1.00 91.94 179 ALA A N 1
ATOM 1433 C CA . ALA A 1 179 ? -22.952 -25.376 1.312 1.00 91.94 179 ALA A CA 1
ATOM 1434 C C . ALA A 1 179 ? -24.199 -26.246 1.514 1.00 91.94 179 ALA A C 1
ATOM 1436 O O . ALA A 1 179 ? -25.185 -25.819 2.113 1.00 91.94 179 ALA A O 1
ATOM 1437 N N . GLU A 1 180 ? -24.143 -27.491 1.063 1.00 91.50 180 GLU A N 1
ATOM 1438 C CA . GLU A 1 180 ? -25.201 -28.476 1.260 1.00 91.50 180 GLU A CA 1
ATOM 1439 C C . GLU A 1 180 ? -24.828 -29.462 2.361 1.00 91.50 180 GLU A C 1
ATOM 1441 O O . GLU A 1 180 ? -23.670 -29.855 2.503 1.00 91.50 180 GLU A O 1
ATOM 1446 N N . LYS A 1 181 ? -25.823 -29.924 3.124 1.00 90.19 181 LYS A N 1
ATOM 1447 C CA . LYS A 1 181 ? -25.617 -31.024 4.071 1.00 90.19 181 LYS A CA 1
ATOM 1448 C C . LYS A 1 181 ? -25.461 -32.337 3.304 1.00 90.19 181 LYS A C 1
ATOM 1450 O O . LYS A 1 181 ? -26.342 -32.700 2.522 1.00 90.19 181 LYS A O 1
ATOM 1455 N N . CYS A 1 182 ? -24.383 -33.072 3.567 1.00 84.88 182 CYS A N 1
ATOM 1456 C CA . CYS A 1 182 ? -24.138 -34.369 2.945 1.00 84.88 182 CYS A CA 1
ATOM 1457 C C . CYS A 1 182 ? -25.280 -35.342 3.280 1.00 84.88 182 CYS A C 1
ATOM 1459 O O . CYS A 1 182 ? -25.560 -35.629 4.448 1.00 84.88 182 CYS A O 1
ATOM 1461 N N . LYS A 1 183 ? -25.939 -35.880 2.251 1.00 56.59 183 LYS A N 1
ATOM 1462 C CA . LYS A 1 183 ? -26.967 -36.912 2.404 1.00 56.59 183 LYS A CA 1
ATOM 1463 C C . LYS A 1 183 ? -26.272 -38.278 2.513 1.00 56.59 183 LYS A C 1
ATOM 1465 O O . LYS A 1 183 ? -26.020 -38.912 1.498 1.00 56.59 183 LYS A O 1
ATOM 1470 N N . SER A 1 184 ? -26.016 -38.737 3.745 1.00 47.81 184 SER A N 1
ATOM 1471 C CA . SER A 1 184 ? -25.523 -40.088 4.125 1.00 47.81 184 SER A CA 1
ATOM 1472 C C . SER A 1 184 ? -24.006 -40.371 3.934 1.00 47.81 184 SER A C 1
ATOM 1474 O O . SER A 1 184 ? -23.324 -39.606 3.255 1.00 47.81 184 SER A O 1
ATOM 1476 N N . PRO A 1 185 ? -23.432 -41.373 4.645 1.00 37.47 185 PRO A N 1
ATOM 1477 C CA . PRO A 1 185 ? -22.021 -41.389 5.034 1.00 37.47 185 PRO A CA 1
ATOM 1478 C C . PRO A 1 185 ? -21.124 -41.916 3.911 1.00 37.47 185 PRO A C 1
ATOM 1480 O O . PRO A 1 185 ? -21.165 -43.096 3.571 1.00 37.47 185 PRO A O 1
ATOM 1483 N N . ILE A 1 186 ? -20.282 -41.049 3.353 1.00 37.25 186 ILE A N 1
ATOM 1484 C CA . ILE A 1 186 ? -19.269 -41.457 2.378 1.00 37.25 186 ILE A CA 1
ATOM 1485 C C . ILE A 1 186 ? -18.068 -42.022 3.143 1.00 37.25 186 ILE A C 1
ATOM 1487 O O . ILE A 1 186 ? -17.439 -41.329 3.945 1.00 37.25 186 ILE A O 1
ATOM 1491 N N . ASN A 1 187 ? -17.791 -43.307 2.898 1.00 30.91 187 ASN A N 1
ATOM 1492 C CA . ASN A 1 187 ? -16.548 -43.982 3.257 1.00 30.91 187 ASN A CA 1
ATOM 1493 C C . ASN A 1 187 ? -15.358 -43.125 2.816 1.00 30.91 187 ASN A C 1
ATOM 1495 O O . ASN A 1 187 ? -15.249 -42.762 1.647 1.00 30.91 187 ASN A O 1
ATOM 1499 N N . ALA A 1 188 ? -14.453 -42.847 3.751 1.00 29.94 188 ALA A N 1
ATOM 1500 C CA . ALA A 1 188 ? -13.138 -42.311 3.450 1.00 29.94 188 ALA A CA 1
ATOM 1501 C C . ALA A 1 188 ? -12.418 -43.297 2.523 1.00 29.94 188 ALA A C 1
ATOM 1503 O O . ALA A 1 188 ? -12.005 -44.352 2.991 1.00 29.94 188 ALA A O 1
ATOM 1504 N N . ASN A 1 189 ? -12.411 -43.008 1.220 1.00 33.00 189 ASN A N 1
ATOM 1505 C CA . ASN A 1 189 ? -11.441 -43.405 0.193 1.00 33.00 189 ASN A CA 1
ATOM 1506 C C . ASN A 1 189 ? -12.062 -43.105 -1.180 1.00 33.00 189 ASN A C 1
ATOM 1508 O O . ASN A 1 189 ? -12.897 -43.874 -1.653 1.00 33.00 189 ASN A O 1
ATOM 1512 N N . ASN A 1 190 ? -11.642 -41.976 -1.762 1.00 31.36 190 ASN A N 1
ATOM 1513 C CA . ASN A 1 190 ? -11.716 -41.554 -3.171 1.00 31.36 190 ASN A CA 1
ATOM 1514 C C . ASN A 1 190 ? -12.358 -40.173 -3.334 1.00 31.36 190 ASN A C 1
ATOM 1516 O O . ASN A 1 190 ? -13.575 -40.044 -3.412 1.00 31.36 190 ASN A O 1
ATOM 1520 N N . CYS A 1 191 ? -11.510 -39.157 -3.472 1.00 26.03 191 CYS A N 1
ATOM 1521 C CA . CYS A 1 191 ? -11.751 -38.064 -4.407 1.00 26.03 191 CYS A CA 1
ATOM 1522 C C . CYS A 1 191 ? -10.385 -37.563 -4.872 1.00 26.03 191 CYS A C 1
ATOM 1524 O O . CYS A 1 191 ? -9.733 -36.775 -4.190 1.00 26.03 191 CYS A O 1
ATOM 1526 N N . ASP A 1 192 ? -9.953 -38.124 -5.998 1.00 31.98 192 ASP A N 1
ATOM 1527 C CA . ASP A 1 192 ? -8.754 -37.737 -6.723 1.00 31.98 192 ASP A CA 1
ATOM 1528 C C . ASP A 1 192 ? -8.871 -36.326 -7.306 1.00 31.98 192 ASP A C 1
ATOM 1530 O O . ASP A 1 192 ? -9.934 -35.862 -7.727 1.00 31.98 192 ASP A O 1
ATOM 1534 N N . GLU A 1 193 ? -7.702 -35.702 -7.355 1.00 36.62 193 GLU A N 1
ATOM 1535 C CA . GLU A 1 193 ? -7.319 -34.485 -8.054 1.00 36.62 193 GLU A CA 1
ATOM 1536 C C . GLU A 1 193 ? -7.966 -34.318 -9.438 1.00 36.62 193 GLU A C 1
ATOM 1538 O O . GLU A 1 193 ? -7.798 -35.161 -10.320 1.00 36.62 193 GLU A O 1
ATOM 1543 N N . LYS A 1 194 ? -8.564 -33.145 -9.690 1.00 27.19 194 LYS A N 1
ATOM 1544 C CA . LYS A 1 194 ? -8.521 -32.506 -11.016 1.00 27.19 194 LYS A CA 1
ATOM 1545 C C . LYS A 1 194 ? -8.353 -30.991 -10.888 1.00 27.19 194 LYS A C 1
ATOM 1547 O O . LYS A 1 194 ? -9.250 -30.292 -10.431 1.00 27.19 194 LYS A O 1
ATOM 1552 N N . LYS A 1 195 ? -7.186 -30.512 -11.335 1.00 30.86 195 LYS A N 1
ATOM 1553 C CA . LYS A 1 195 ? -6.880 -29.115 -11.682 1.00 30.86 195 LYS A CA 1
ATOM 1554 C C . LYS A 1 195 ? -7.830 -28.619 -12.775 1.00 30.86 195 LYS A C 1
ATOM 1556 O O . LYS A 1 195 ? -7.954 -29.313 -13.783 1.00 30.86 195 LYS A O 1
ATOM 1561 N N . ILE A 1 196 ? -8.395 -27.416 -12.632 1.00 25.48 196 ILE A N 1
ATOM 1562 C CA . ILE A 1 196 ? -8.890 -26.615 -13.764 1.00 25.48 196 ILE A CA 1
ATOM 1563 C C . ILE A 1 196 ? -8.520 -25.137 -13.558 1.00 25.48 196 ILE A C 1
ATOM 1565 O O . ILE A 1 196 ? -8.694 -24.584 -12.475 1.00 25.48 196 ILE A O 1
ATOM 1569 N N . ASP A 1 197 ? -7.974 -24.579 -14.639 1.00 22.84 197 ASP A N 1
ATOM 1570 C CA . ASP A 1 197 ? -7.414 -23.247 -14.863 1.00 22.84 197 ASP A CA 1
ATOM 1571 C C . ASP A 1 197 ? -8.394 -22.066 -14.773 1.00 22.84 197 ASP A C 1
ATOM 1573 O O . ASP A 1 197 ? -9.604 -22.180 -14.963 1.00 22.84 197 ASP A O 1
ATOM 1577 N N . VAL A 1 198 ? -7.784 -20.895 -14.577 1.00 30.92 198 VAL A N 1
ATOM 1578 C CA . VAL A 1 198 ? -8.350 -19.541 -14.602 1.00 30.92 198 VAL A CA 1
ATOM 1579 C C . VAL A 1 198 ? -8.454 -19.009 -16.043 1.00 30.92 198 VAL A C 1
ATOM 1581 O O . VAL A 1 198 ? -7.431 -18.880 -16.707 1.00 30.92 198 VAL A O 1
ATOM 1584 N N . ALA A 1 199 ? -9.653 -18.610 -16.497 1.00 25.36 199 ALA A N 1
ATOM 1585 C CA . ALA A 1 199 ? -9.897 -17.639 -17.589 1.00 25.36 199 ALA A CA 1
ATOM 1586 C C . ALA A 1 199 ? -11.396 -17.225 -17.584 1.00 25.36 199 ALA A C 1
ATOM 1588 O O . ALA A 1 199 ? -12.264 -18.084 -17.676 1.00 25.36 199 ALA A O 1
ATOM 1589 N N . GLN A 1 200 ? -11.767 -15.984 -17.233 1.00 24.44 200 GLN A N 1
ATOM 1590 C CA . GLN A 1 200 ? -11.902 -14.771 -18.074 1.00 24.44 200 GLN A CA 1
ATOM 1591 C C . GLN A 1 200 ? -13.322 -14.503 -18.663 1.00 24.44 200 GLN A C 1
ATOM 1593 O O . GLN A 1 200 ? -13.879 -15.316 -19.388 1.00 24.44 200 GLN A O 1
ATOM 1598 N N . TYR A 1 201 ? -13.801 -13.272 -18.403 1.00 22.17 201 TYR A N 1
ATOM 1599 C CA . TYR A 1 201 ? -14.845 -12.445 -19.060 1.00 22.17 201 TYR A CA 1
ATOM 1600 C C . TYR A 1 201 ? -16.366 -12.612 -18.773 1.00 22.17 201 TYR A C 1
ATOM 1602 O O . TYR A 1 201 ? -17.026 -13.580 -19.133 1.00 22.17 201 TYR A O 1
ATOM 1610 N N . GLN A 1 202 ? -16.919 -11.527 -18.202 1.00 21.53 202 GLN A N 1
ATOM 1611 C CA . GLN A 1 202 ? -18.297 -10.983 -18.289 1.00 21.53 202 GLN A CA 1
ATOM 1612 C C . GLN A 1 202 ? -18.690 -10.540 -19.736 1.00 21.53 202 GLN A C 1
ATOM 1614 O O . GLN A 1 202 ? -17.808 -10.597 -20.593 1.00 21.53 202 GLN A O 1
ATOM 1619 N N . PRO A 1 203 ? -19.857 -9.884 -20.037 1.00 34.78 203 PRO A N 1
ATOM 1620 C CA . PRO A 1 203 ? -21.233 -9.845 -19.452 1.00 34.78 203 PRO A CA 1
ATOM 1621 C C . PRO A 1 203 ? -22.392 -9.877 -20.513 1.00 34.78 203 PRO A C 1
ATOM 1623 O O . PRO A 1 203 ? -22.187 -9.416 -21.627 1.00 34.78 203 PRO A O 1
ATOM 1626 N N . TRP A 1 204 ? -23.644 -10.267 -20.164 1.00 21.42 204 TRP A N 1
ATOM 1627 C CA . TRP A 1 204 ? -24.894 -9.488 -20.450 1.00 21.42 204 TRP A CA 1
ATOM 1628 C C . TRP A 1 204 ? -26.248 -10.153 -20.042 1.00 21.42 204 TRP A C 1
ATOM 1630 O O . TRP A 1 204 ? -26.551 -11.266 -20.447 1.00 21.42 204 TRP A O 1
ATOM 1640 N N . ASN A 1 205 ? -27.076 -9.369 -19.320 1.00 21.92 205 ASN A N 1
ATOM 1641 C CA . ASN A 1 205 ? -28.530 -9.061 -19.424 1.00 21.92 205 ASN A CA 1
ATOM 1642 C C . ASN A 1 205 ? -29.667 -10.117 -19.553 1.00 21.92 205 ASN A C 1
ATOM 1644 O O . ASN A 1 205 ? -29.860 -10.695 -20.615 1.00 21.92 205 ASN A O 1
ATOM 1648 N N . ALA A 1 206 ? -30.604 -10.114 -18.576 1.00 22.62 206 ALA A N 1
ATOM 1649 C CA . ALA A 1 206 ? -31.964 -9.506 -18.654 1.00 22.62 206 ALA A CA 1
ATOM 1650 C C . ALA A 1 206 ? -33.098 -10.234 -17.864 1.00 22.62 206 ALA A C 1
ATOM 1652 O O . ALA A 1 206 ? -33.477 -11.351 -18.182 1.00 22.62 206 ALA A O 1
ATOM 1653 N N . LYS A 1 207 ? -33.746 -9.451 -16.976 1.00 21.69 207 LYS A N 1
ATOM 1654 C CA . LYS A 1 207 ? -35.201 -9.303 -16.691 1.00 21.69 207 LYS A CA 1
ATOM 1655 C C . LYS A 1 207 ? -36.043 -10.328 -15.875 1.00 21.69 207 LYS A C 1
ATOM 1657 O O . LYS A 1 207 ? -36.459 -11.359 -16.374 1.00 21.69 207 LYS A O 1
ATOM 1662 N N . VAL A 1 208 ? -36.489 -9.811 -14.711 1.00 23.44 208 VAL A N 1
ATOM 1663 C CA . VAL A 1 208 ? -37.872 -9.676 -14.153 1.00 23.44 208 VAL A CA 1
ATOM 1664 C C . VAL A 1 208 ? -38.714 -10.935 -13.861 1.00 23.44 208 VAL A C 1
ATOM 1666 O O . VAL A 1 208 ? -39.122 -11.631 -14.781 1.00 23.44 208 VAL A O 1
ATOM 1669 N N . SER A 1 209 ? -39.161 -11.098 -12.600 1.00 21.88 209 SER A N 1
ATOM 1670 C CA . SER A 1 209 ? -40.576 -10.922 -12.162 1.00 21.88 209 SER A CA 1
ATOM 1671 C C . SER A 1 209 ? -40.819 -11.357 -10.706 1.00 21.88 209 SER A C 1
ATOM 1673 O O . SER A 1 209 ? -40.388 -12.425 -10.288 1.00 21.88 209 SER A O 1
ATOM 1675 N N . ALA A 1 210 ? -41.571 -10.534 -9.968 1.00 24.83 210 ALA A N 1
ATOM 1676 C CA . ALA A 1 210 ? -42.245 -10.860 -8.704 1.00 24.83 210 ALA A CA 1
ATOM 1677 C C . ALA A 1 210 ? -43.671 -11.401 -8.964 1.00 24.83 210 ALA A C 1
ATOM 1679 O O . ALA A 1 210 ? -44.172 -11.258 -10.083 1.00 24.83 210 ALA A O 1
ATOM 1680 N N . PRO A 1 211 ? -44.366 -11.929 -7.936 1.00 28.64 211 PRO A N 1
ATOM 1681 C CA . PRO A 1 211 ? -45.717 -11.411 -7.677 1.00 28.64 211 PRO A CA 1
ATOM 1682 C C . PRO A 1 211 ? -46.121 -11.270 -6.191 1.00 28.64 211 PRO A C 1
ATOM 1684 O O . PRO A 1 211 ? -45.524 -11.844 -5.283 1.00 28.64 211 PRO A O 1
ATOM 1687 N N . ALA A 1 212 ? -47.175 -10.467 -6.009 1.00 22.27 212 ALA A N 1
ATOM 1688 C CA . ALA A 1 212 ? -47.856 -10.029 -4.788 1.00 22.27 212 ALA A CA 1
ATOM 1689 C C . ALA A 1 212 ? -49.160 -10.817 -4.503 1.00 22.27 212 ALA A C 1
ATOM 1691 O O . ALA A 1 212 ? -49.563 -11.595 -5.358 1.00 22.27 212 ALA A O 1
ATOM 1692 N N . TRP A 1 213 ? -49.814 -10.554 -3.350 1.00 22.92 213 TRP A N 1
ATOM 1693 C CA . TRP A 1 213 ? -51.272 -10.301 -3.116 1.00 22.92 213 TRP A CA 1
ATOM 1694 C C . TRP A 1 213 ? -51.487 -10.014 -1.599 1.00 22.92 213 TRP A C 1
ATOM 1696 O O . TRP A 1 213 ? -50.930 -10.736 -0.781 1.00 22.92 213 TRP A O 1
ATOM 1706 N N . GLU A 1 214 ? -52.023 -8.893 -1.083 1.00 21.67 214 GLU A N 1
ATOM 1707 C CA . GLU A 1 214 ? -53.339 -8.200 -1.151 1.00 21.67 214 GLU A CA 1
ATOM 1708 C C . GLU A 1 214 ? -54.493 -8.821 -0.315 1.00 21.67 214 GLU A C 1
ATOM 1710 O O . GLU A 1 214 ? -55.021 -9.867 -0.675 1.00 21.67 214 GLU A O 1
ATOM 1715 N N . ASN A 1 215 ? -54.927 -8.160 0.783 1.00 24.69 215 ASN A N 1
ATOM 1716 C CA . ASN A 1 215 ? -56.220 -7.434 0.894 1.00 24.69 215 ASN A CA 1
ATOM 1717 C C . ASN A 1 215 ? -56.705 -7.128 2.342 1.00 24.69 215 ASN A C 1
ATOM 1719 O O . ASN A 1 215 ? -56.546 -7.909 3.275 1.00 24.69 215 ASN A O 1
ATOM 1723 N N . ARG A 1 216 ? -57.328 -5.946 2.486 1.00 26.94 216 ARG A N 1
ATOM 1724 C CA . ARG A 1 216 ? -58.099 -5.369 3.627 1.00 26.94 216 ARG A CA 1
ATOM 1725 C C . ARG A 1 216 ? -59.617 -5.433 3.270 1.00 26.94 216 ARG A C 1
ATOM 1727 O O . ARG A 1 216 ? -59.862 -5.820 2.128 1.00 26.94 216 ARG A O 1
ATOM 1734 N N . PRO A 1 217 ? -60.641 -5.026 4.086 1.00 34.50 217 PRO A N 1
ATOM 1735 C CA . PRO A 1 217 ? -60.748 -3.734 4.809 1.00 34.50 217 PRO A CA 1
ATOM 1736 C C . PRO A 1 217 ? -61.593 -3.683 6.131 1.00 34.50 217 PRO A C 1
ATOM 1738 O O . PRO A 1 217 ? -62.178 -4.660 6.577 1.00 34.50 217 PRO A O 1
ATOM 1741 N N . ASN A 1 218 ? -61.611 -2.481 6.741 1.00 30.48 218 ASN A N 1
ATOM 1742 C CA . ASN A 1 218 ? -62.394 -1.946 7.897 1.00 30.48 218 ASN A CA 1
ATOM 1743 C C . ASN A 1 218 ? -63.875 -1.601 7.495 1.00 30.48 218 ASN A C 1
ATOM 1745 O O . ASN A 1 218 ? -64.166 -1.868 6.329 1.00 30.48 218 ASN A O 1
ATOM 1749 N N . PRO A 1 219 ? -64.793 -0.939 8.284 1.00 43.91 219 PRO A N 1
ATOM 1750 C CA . PRO A 1 219 ? -64.608 -0.088 9.493 1.00 43.91 219 PRO A CA 1
ATOM 1751 C C . PRO A 1 219 ? -65.745 0.010 10.572 1.00 43.91 219 PRO A C 1
ATOM 1753 O O . PRO A 1 219 ? -66.840 -0.522 10.426 1.00 43.91 219 PRO A O 1
ATOM 1756 N N . SER A 1 220 ? -65.485 0.891 11.566 1.00 27.92 220 SER A N 1
ATOM 1757 C CA . SER A 1 220 ? -66.417 1.796 12.306 1.00 27.92 220 SER A CA 1
ATOM 1758 C C . SER A 1 220 ? -67.120 1.290 13.592 1.00 27.92 220 SER A C 1
ATOM 1760 O O . SER A 1 220 ? -67.301 0.093 13.729 1.00 27.92 220 SER A O 1
ATOM 1762 N N . VAL A 1 221 ? -67.598 2.065 14.591 1.00 25.78 221 VAL A N 1
ATOM 1763 C CA . VAL A 1 221 ? -67.460 3.450 15.128 1.00 25.78 221 VAL A CA 1
ATOM 1764 C C . VAL A 1 221 ? -68.283 3.492 16.455 1.00 25.78 221 VAL A C 1
ATOM 1766 O O . VAL A 1 221 ? -69.423 3.056 16.467 1.00 25.78 221 VAL A O 1
ATOM 1769 N N . SER A 1 222 ? -67.726 4.087 17.525 1.00 24.91 222 SER A N 1
ATOM 1770 C CA . SER A 1 222 ? -68.371 4.958 18.550 1.00 24.91 222 SER A CA 1
ATOM 1771 C C . SER A 1 222 ? -69.387 4.483 19.630 1.00 24.91 222 SER A C 1
ATOM 1773 O O . SER A 1 222 ? -70.471 3.993 19.349 1.00 24.91 222 SER A O 1
ATOM 1775 N N . ASN A 1 223 ? -69.082 4.948 20.860 1.00 24.92 223 ASN A N 1
ATOM 1776 C CA . ASN A 1 223 ? -69.924 5.691 21.828 1.00 24.92 223 ASN A CA 1
ATOM 1777 C C . ASN A 1 223 ? -70.638 5.018 23.033 1.00 24.92 223 ASN A C 1
ATOM 1779 O O . ASN A 1 223 ? -71.592 4.268 22.892 1.00 24.92 223 ASN A O 1
ATOM 1783 N N . ARG A 1 224 ? -70.305 5.608 24.203 1.00 24.06 224 ARG A N 1
ATOM 1784 C CA . ARG A 1 224 ? -71.156 6.080 25.328 1.00 24.06 224 ARG A CA 1
ATOM 1785 C C . ARG A 1 224 ? -71.469 5.190 26.559 1.00 24.06 224 ARG A C 1
ATOM 1787 O O . ARG A 1 224 ? -72.300 4.304 26.521 1.00 24.06 224 ARG A O 1
ATOM 1794 N N . LEU A 1 225 ? -70.935 5.690 27.690 1.00 23.56 225 LEU A N 1
ATOM 1795 C CA . LEU A 1 225 ? -71.588 6.140 28.948 1.00 23.56 225 LEU A CA 1
ATOM 1796 C C . LEU A 1 225 ? -72.269 5.160 29.945 1.00 23.56 225 LEU A C 1
ATOM 1798 O O . LEU A 1 225 ? -73.335 4.627 29.680 1.00 23.56 225 LEU A O 1
ATOM 1802 N N . LYS A 1 226 ? -71.776 5.289 31.198 1.00 25.91 226 LYS A N 1
ATOM 1803 C CA . LYS A 1 226 ? -72.470 5.507 32.503 1.00 25.91 226 LYS A CA 1
ATOM 1804 C C . LYS A 1 226 ? -73.053 4.342 33.333 1.00 25.91 226 LYS A C 1
ATOM 1806 O O . LYS A 1 226 ? -73.963 3.652 32.905 1.00 25.91 226 LYS A O 1
ATOM 1811 N N . GLY A 1 227 ? -72.711 4.404 34.635 1.00 23.02 227 GLY A N 1
ATOM 1812 C CA . GLY A 1 227 ? -73.585 4.130 35.803 1.00 23.02 227 GLY A CA 1
ATOM 1813 C C . GLY A 1 227 ? -73.020 3.076 36.769 1.00 23.02 227 GLY A C 1
ATOM 1814 O O . GLY A 1 227 ? -72.946 1.928 36.371 1.00 23.02 227 GLY A O 1
ATOM 1815 N N . ARG A 1 228 ? -72.420 3.447 37.925 1.00 28.33 228 ARG A N 1
ATOM 1816 C CA . ARG A 1 228 ? -72.996 3.597 39.307 1.00 28.33 228 ARG A CA 1
ATOM 1817 C C . ARG A 1 228 ? -73.487 2.262 39.916 1.00 28.33 228 ARG A C 1
ATOM 1819 O O . ARG A 1 228 ? -74.067 1.483 39.185 1.00 28.33 228 ARG A O 1
ATOM 1826 N N . PHE A 1 229 ? -73.347 1.900 41.198 1.00 28.56 229 PHE A N 1
ATOM 1827 C CA . PHE A 1 229 ? -73.220 2.532 42.540 1.00 28.56 229 PHE A CA 1
ATOM 1828 C C . PHE A 1 229 ? -72.251 1.662 43.395 1.00 28.56 229 PHE A C 1
ATOM 1830 O O . PHE A 1 229 ? -71.903 0.585 42.933 1.00 28.56 229 PHE A O 1
ATOM 1837 N N . GLY A 1 230 ? -71.748 1.950 44.601 1.00 27.17 230 GLY A N 1
ATOM 1838 C CA . GLY A 1 230 ? -72.013 2.847 45.743 1.00 27.17 230 GLY A CA 1
ATOM 1839 C C . GLY A 1 230 ? -71.366 2.127 46.955 1.00 27.17 230 GLY A C 1
ATOM 1840 O O . GLY A 1 230 ? -71.342 0.904 46.968 1.00 27.17 230 GLY A O 1
ATOM 1841 N N . ASP A 1 231 ? -70.640 2.792 47.851 1.00 27.92 231 ASP A N 1
ATOM 1842 C CA . ASP A 1 231 ? -71.236 3.198 49.127 1.00 27.92 231 ASP A CA 1
ATOM 1843 C C . ASP A 1 231 ? -70.561 4.427 49.759 1.00 27.92 231 ASP A C 1
ATOM 1845 O O . ASP A 1 231 ? -69.351 4.643 49.683 1.00 27.92 231 ASP A O 1
ATOM 1849 N N . GLN A 1 232 ? -71.438 5.236 50.357 1.00 31.61 232 GLN A N 1
ATOM 1850 C CA . GLN A 1 232 ? -71.228 6.407 51.218 1.00 31.61 232 GLN A CA 1
ATOM 1851 C C . GLN A 1 232 ? -70.686 5.964 52.595 1.00 31.61 232 GLN A C 1
ATOM 1853 O O . GLN A 1 232 ? -70.710 4.783 52.911 1.00 31.61 232 GLN A O 1
ATOM 1858 N N . ILE A 1 233 ? -70.172 6.808 53.494 1.00 30.56 233 ILE A N 1
ATOM 1859 C CA . ILE A 1 233 ? -70.727 7.994 54.192 1.00 30.56 233 ILE A CA 1
ATOM 1860 C C . ILE A 1 233 ? -69.507 8.642 54.896 1.00 30.56 233 ILE A C 1
ATOM 1862 O O . ILE A 1 233 ? -68.631 7.905 55.334 1.00 30.56 233 ILE A O 1
ATOM 1866 N N . GLY A 1 234 ? -69.303 9.945 55.114 1.00 27.94 234 GLY A N 1
ATOM 1867 C CA . GLY A 1 234 ? -69.988 11.230 54.903 1.00 27.94 234 GLY A CA 1
ATOM 1868 C C . GLY A 1 234 ? -69.071 12.280 55.586 1.00 27.94 234 GLY A C 1
ATOM 1869 O O . GLY A 1 234 ? -68.544 12.008 56.658 1.00 27.94 234 GLY A O 1
ATOM 1870 N N . THR A 1 235 ? -68.570 13.336 54.930 1.00 28.33 235 THR A N 1
ATOM 1871 C CA . THR A 1 235 ? -69.176 14.678 54.737 1.00 28.33 235 THR A CA 1
ATOM 1872 C C . THR A 1 235 ? -69.821 15.252 56.012 1.00 28.33 235 THR A C 1
ATOM 1874 O O . THR A 1 235 ? -70.647 14.578 56.606 1.00 28.33 235 THR A O 1
ATOM 1877 N N . ASN A 1 236 ? -69.629 16.503 56.438 1.00 28.39 236 ASN A N 1
ATOM 1878 C CA . ASN A 1 236 ? -68.996 17.662 55.813 1.00 28.39 236 ASN A CA 1
ATOM 1879 C C . ASN A 1 236 ? -68.969 18.847 56.805 1.00 28.39 236 ASN A C 1
ATOM 1881 O O . ASN A 1 236 ? -69.906 19.016 57.572 1.00 28.39 236 ASN A O 1
ATOM 1885 N N . MET A 1 237 ? -67.925 19.673 56.678 1.00 27.45 237 MET A N 1
ATOM 1886 C CA . MET A 1 237 ? -67.918 21.141 56.502 1.00 27.45 237 MET A CA 1
ATOM 1887 C C . MET A 1 237 ? -68.813 22.105 57.319 1.00 27.45 237 MET A C 1
ATOM 1889 O O . MET A 1 237 ? -70.029 21.963 57.365 1.00 27.45 237 MET A O 1
ATOM 1893 N N . ARG A 1 238 ? -68.161 23.257 57.604 1.00 28.34 238 ARG A N 1
ATOM 1894 C CA . ARG A 1 238 ? -68.665 24.658 57.675 1.00 28.34 238 ARG A CA 1
ATOM 1895 C C . ARG A 1 238 ? -69.407 25.068 58.960 1.00 28.34 238 ARG A C 1
ATOM 1897 O O . ARG A 1 238 ? -70.114 24.263 59.532 1.00 28.34 238 ARG A O 1
ATOM 1904 N N . ASN A 1 239 ? -69.346 26.305 59.462 1.00 26.78 239 ASN A N 1
ATOM 1905 C CA . ASN A 1 239 ? -68.798 27.590 59.000 1.00 26.78 239 ASN A CA 1
ATOM 1906 C C . ASN A 1 239 ? -68.691 28.555 60.217 1.00 26.78 239 ASN A C 1
ATOM 1908 O O . ASN A 1 239 ? -69.301 28.297 61.247 1.00 26.78 239 ASN A O 1
ATOM 1912 N N . GLU A 1 240 ? -68.038 29.704 60.001 1.00 28.30 240 GLU A N 1
ATOM 1913 C CA . GLU A 1 240 ? -68.378 31.049 60.530 1.00 28.30 240 GLU A CA 1
ATOM 1914 C C . GLU A 1 240 ? -68.075 31.492 61.986 1.00 28.30 240 GLU A C 1
ATOM 1916 O O . GLU A 1 240 ? -68.698 31.102 62.965 1.00 28.30 240 GLU A O 1
ATOM 1921 N N . ASN A 1 241 ? -67.137 32.449 62.047 1.00 30.19 241 ASN A N 1
ATOM 1922 C CA . ASN A 1 241 ? -67.053 33.700 62.820 1.00 30.19 241 ASN A CA 1
ATOM 1923 C C . ASN A 1 241 ? -68.243 34.099 63.728 1.00 30.19 241 ASN A C 1
ATOM 1925 O O . ASN A 1 241 ? -69.373 34.164 63.254 1.00 30.19 241 ASN A O 1
ATOM 1929 N N . HIS A 1 242 ? -67.947 34.583 64.945 1.00 26.31 242 HIS A N 1
ATOM 1930 C CA . HIS A 1 242 ? -68.118 35.983 65.409 1.00 26.31 242 HIS A CA 1
ATOM 1931 C C . HIS A 1 242 ? -68.061 36.093 66.952 1.00 26.31 242 HIS A C 1
ATOM 1933 O O . HIS A 1 242 ? -68.623 35.280 67.673 1.00 26.31 242 HIS A O 1
ATOM 1939 N N . THR A 1 243 ? -67.399 37.164 67.412 1.00 26.86 243 THR A N 1
ATOM 1940 C CA . THR A 1 243 ? -67.671 37.981 68.618 1.00 26.86 243 THR A CA 1
ATOM 1941 C C . THR A 1 243 ? -67.907 37.320 69.984 1.00 26.86 243 THR A C 1
ATOM 1943 O O . THR A 1 243 ? -68.952 36.740 70.242 1.00 26.86 243 THR A O 1
ATOM 1946 N N . GLY A 1 244 ? -66.971 37.610 70.898 1.00 27.34 244 GLY A N 1
ATOM 1947 C CA . GLY A 1 244 ? -67.205 38.251 72.199 1.00 27.34 244 GLY A CA 1
ATOM 1948 C C . GLY A 1 244 ? -68.286 37.697 73.127 1.00 27.34 244 GLY A C 1
ATOM 1949 O O . GLY A 1 244 ? -69.469 37.820 72.846 1.00 27.34 244 GLY A O 1
ATOM 1950 N N . ASN A 1 245 ? -67.877 37.289 74.333 1.00 30.19 245 ASN A N 1
ATOM 1951 C CA . ASN A 1 245 ? -68.563 37.741 75.542 1.00 30.19 245 ASN A CA 1
ATOM 1952 C C . ASN A 1 245 ? -67.683 37.645 76.795 1.00 30.19 245 ASN A C 1
ATOM 1954 O O . ASN A 1 245 ? -67.091 36.616 77.110 1.00 30.19 245 ASN A O 1
ATOM 1958 N N . HIS A 1 246 ? -67.644 38.779 77.490 1.00 28.34 246 HIS A N 1
ATOM 1959 C CA . HIS A 1 246 ? -67.242 38.974 78.876 1.00 28.34 246 HIS A CA 1
ATOM 1960 C C . HIS A 1 246 ? -68.181 38.256 79.854 1.00 28.34 246 HIS A C 1
ATOM 1962 O O . HIS A 1 246 ? -69.360 38.094 79.548 1.00 28.34 246 HIS A O 1
ATOM 1968 N N . MET A 1 247 ? -67.683 38.005 81.075 1.00 28.00 247 MET A N 1
ATOM 1969 C CA . MET A 1 247 ? -68.229 38.456 82.384 1.00 28.00 247 MET A CA 1
ATOM 1970 C C . MET A 1 247 ? -67.875 37.448 83.500 1.00 28.00 247 MET A C 1
ATOM 1972 O O . MET A 1 247 ? -67.662 36.278 83.194 1.00 28.00 247 MET A O 1
ATOM 1976 N N . PRO A 1 248 ? -67.950 37.803 84.799 1.00 38.16 248 PRO A N 1
ATOM 1977 C CA . PRO A 1 248 ? -67.882 39.129 85.418 1.00 38.16 248 PRO A CA 1
ATOM 1978 C C . PRO A 1 248 ? -66.868 39.204 86.581 1.00 38.16 248 PRO A C 1
ATOM 1980 O O . PRO A 1 248 ? -66.628 38.246 87.311 1.00 38.16 248 PRO A O 1
ATOM 1983 N N . PHE A 1 249 ? -66.378 40.418 86.835 1.00 27.52 249 PHE A N 1
ATOM 1984 C CA . PHE A 1 249 ? -65.910 40.829 88.158 1.00 27.52 249 PHE A CA 1
ATOM 1985 C C . PHE A 1 249 ? -67.071 40.758 89.160 1.00 27.52 249 PHE A C 1
ATOM 1987 O O . PHE A 1 249 ? -68.091 41.426 88.976 1.00 27.52 249 PHE A O 1
ATOM 1994 N N . ALA A 1 250 ? -66.896 40.008 90.247 1.00 28.19 250 ALA A N 1
ATOM 1995 C CA . ALA A 1 250 ? -67.746 40.092 91.426 1.00 28.19 250 ALA A CA 1
ATOM 1996 C C . ALA A 1 250 ? -67.023 40.884 92.524 1.00 28.19 250 ALA A C 1
ATOM 1998 O O . ALA A 1 250 ? -65.936 40.529 92.967 1.00 28.19 250 ALA A O 1
ATOM 1999 N N . LYS A 1 251 ? -67.663 41.997 92.894 1.00 30.17 251 LYS A N 1
ATOM 2000 C CA . LYS A 1 251 ? -67.502 42.820 94.098 1.00 30.17 251 LYS A CA 1
ATOM 2001 C C . LYS A 1 251 ? -66.841 42.117 95.291 1.00 30.17 251 LYS A C 1
ATOM 2003 O O . LYS A 1 251 ? -67.435 41.207 95.855 1.00 30.17 251 LYS A O 1
ATOM 2008 N N . GLU A 1 252 ? -65.804 42.750 95.830 1.00 27.91 252 GLU A N 1
ATOM 2009 C CA . GLU A 1 252 ? -65.655 42.856 97.282 1.00 27.91 252 GLU A CA 1
ATOM 2010 C C . GLU A 1 252 ? -65.284 44.295 97.658 1.00 27.91 252 GLU A C 1
ATOM 2012 O O . GLU A 1 252 ? -64.184 44.791 97.427 1.00 27.91 252 GLU A O 1
ATOM 2017 N N . LYS A 1 253 ? -66.294 45.000 98.173 1.00 28.59 253 LYS A N 1
ATOM 2018 C CA . LYS A 1 253 ? -66.192 46.278 98.873 1.00 28.59 253 LYS A CA 1
ATOM 2019 C C . LYS A 1 253 ? -67.013 46.104 100.152 1.00 28.59 253 LYS A C 1
ATOM 2021 O O . LYS A 1 253 ? -68.238 46.127 100.099 1.00 28.59 253 LYS A O 1
ATOM 2026 N N . LEU A 1 254 ? -66.316 45.883 101.258 1.00 29.20 254 LEU A N 1
ATOM 2027 C CA . LEU A 1 254 ? -66.729 45.885 102.668 1.00 29.20 254 LEU A CA 1
ATOM 2028 C C . LEU A 1 254 ? -65.412 46.209 103.400 1.00 29.20 254 LEU A C 1
ATOM 2030 O O . LEU A 1 254 ? -64.416 45.559 103.125 1.00 29.20 254 LEU A O 1
ATOM 2034 N N . MET A 1 255 ? -65.237 47.210 104.251 1.00 26.98 255 MET A N 1
ATOM 2035 C CA . MET A 1 255 ? -66.108 48.190 104.880 1.00 26.98 255 MET A CA 1
ATOM 2036 C C . MET A 1 255 ? -65.292 49.473 105.090 1.00 26.98 255 MET A C 1
ATOM 2038 O O . MET A 1 255 ? -64.067 49.441 105.187 1.00 26.98 255 MET A O 1
ATOM 2042 N N . ALA A 1 256 ? -65.993 50.597 105.197 1.00 28.05 256 ALA A N 1
ATOM 2043 C CA . ALA A 1 256 ? -65.470 51.782 105.852 1.00 28.05 256 ALA A CA 1
ATOM 2044 C C . ALA A 1 256 ? -65.280 51.491 107.351 1.00 28.05 256 ALA A C 1
ATOM 2046 O O . ALA A 1 256 ? -66.227 51.072 108.013 1.00 28.05 256 ALA A O 1
ATOM 2047 N N . CYS A 1 257 ? -64.088 51.761 107.876 1.00 29.25 257 CYS A N 1
ATOM 2048 C CA . CYS A 1 257 ? -63.900 52.128 109.274 1.00 29.25 257 CYS A CA 1
ATOM 2049 C C . CYS A 1 257 ? -63.061 53.404 109.288 1.00 29.25 257 CYS A C 1
ATOM 2051 O O . CYS A 1 257 ? -61.902 53.406 108.873 1.00 29.25 257 CYS A O 1
ATOM 2053 N N . ASP A 1 258 ? -63.690 54.490 109.725 1.00 30.28 258 ASP A N 1
ATOM 2054 C CA . ASP A 1 258 ? -63.031 55.720 110.138 1.00 30.28 258 ASP A CA 1
ATOM 2055 C C . ASP A 1 258 ? -61.946 55.417 111.173 1.00 30.28 258 ASP A C 1
ATOM 2057 O O . ASP A 1 258 ? -62.212 54.685 112.117 1.00 30.28 258 ASP A O 1
ATOM 2061 N N . PHE A 1 259 ? -60.769 56.031 111.041 1.00 31.53 259 PHE A N 1
ATOM 2062 C CA . PHE A 1 259 ? -60.063 56.658 112.164 1.00 31.53 259 PHE A CA 1
ATOM 2063 C C . PHE A 1 259 ? -59.043 57.676 111.629 1.00 31.53 259 PHE A C 1
ATOM 2065 O O . PHE A 1 259 ? -57.925 57.360 111.245 1.00 31.53 259 PHE A O 1
ATOM 2072 N N . ASN A 1 260 ? -59.523 58.916 111.574 1.00 30.20 260 ASN A N 1
ATOM 2073 C CA . ASN A 1 260 ? -58.915 60.129 112.111 1.00 30.20 260 ASN A CA 1
ATOM 2074 C C . ASN A 1 260 ? -57.423 60.449 111.874 1.00 30.20 260 ASN A C 1
ATOM 2076 O O . ASN A 1 260 ? -56.522 59.832 112.426 1.00 30.20 260 ASN A O 1
ATOM 2080 N N . MET A 1 261 ? -57.265 61.624 111.256 1.00 32.72 261 MET A N 1
ATOM 2081 C CA . MET A 1 261 ? -56.469 62.755 111.738 1.00 32.72 261 MET A CA 1
ATOM 2082 C C . MET A 1 261 ? -54.947 62.595 111.813 1.00 32.72 261 MET A C 1
ATOM 2084 O O . MET A 1 261 ? -54.396 61.944 112.693 1.00 32.72 261 MET A O 1
ATOM 2088 N N . GLY A 1 262 ? -54.275 63.446 111.042 1.00 28.47 262 GLY A N 1
ATOM 2089 C CA . GLY A 1 262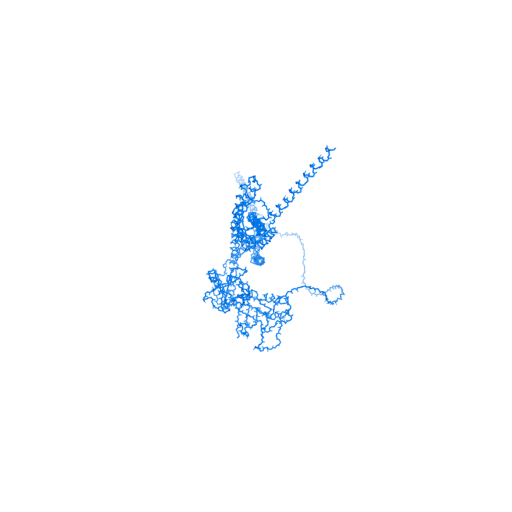 ? -53.262 64.275 111.680 1.00 28.47 262 GLY A CA 1
ATOM 2090 C C . GLY A 1 262 ? -51.985 64.483 110.891 1.00 28.47 262 GLY A C 1
ATOM 2091 O O . GLY A 1 262 ? -50.994 63.801 111.104 1.00 28.47 262 GLY A O 1
ATOM 2092 N N . SER A 1 263 ? -52.000 65.587 110.151 1.00 41.06 263 SER A N 1
ATOM 2093 C CA . SER A 1 263 ? -51.018 66.654 110.346 1.00 41.06 263 SER A CA 1
ATOM 2094 C C . SER A 1 263 ? -49.678 66.565 109.612 1.00 41.06 263 SER A C 1
ATOM 2096 O O . SER A 1 263 ? -48.861 65.668 109.781 1.00 41.06 263 SER A O 1
ATOM 2098 N N . ASN A 1 264 ? -49.428 67.679 108.921 1.00 49.56 264 ASN A N 1
ATOM 2099 C CA . ASN A 1 264 ? -48.124 68.253 108.610 1.00 49.56 264 ASN A CA 1
ATOM 2100 C C . ASN A 1 264 ? -47.299 67.498 107.565 1.00 49.56 264 ASN A C 1
ATOM 2102 O O . ASN A 1 264 ? -46.238 66.942 107.845 1.00 49.56 264 ASN A O 1
ATOM 2106 N N . ILE A 1 265 ? -47.732 67.593 106.305 1.00 46.16 265 ILE A N 1
ATOM 2107 C CA . ILE A 1 265 ? -46.819 67.393 105.180 1.00 46.16 265 ILE A CA 1
ATOM 2108 C C . ILE A 1 265 ? -45.905 68.624 105.131 1.00 46.16 265 ILE A C 1
ATOM 2110 O O . ILE A 1 265 ? -46.280 69.685 104.634 1.00 46.16 265 ILE A O 1
ATOM 2114 N N . SER A 1 266 ? -44.714 68.502 105.719 1.00 55.88 266 SER A N 1
ATOM 2115 C CA . SER A 1 266 ? -43.672 69.514 105.579 1.00 55.88 266 SER A CA 1
ATOM 2116 C C . SER A 1 266 ? -43.259 69.614 104.109 1.00 55.88 266 SER A C 1
ATOM 2118 O O . SER A 1 266 ? -43.267 68.624 103.374 1.00 55.88 266 SER A O 1
ATOM 2120 N N . LEU A 1 267 ? -42.841 70.805 103.681 1.00 60.56 267 LEU A N 1
ATOM 2121 C CA . LEU A 1 267 ? -42.341 71.064 102.327 1.00 60.56 267 LEU A CA 1
ATOM 2122 C C . LEU A 1 267 ? -41.220 70.082 101.903 1.00 60.56 267 LEU A C 1
ATOM 2124 O O . LEU A 1 267 ? -41.003 69.860 100.715 1.00 60.56 267 LEU A O 1
ATOM 2128 N N . ALA A 1 268 ? -40.519 69.476 102.871 1.00 61.94 268 ALA A N 1
ATOM 2129 C CA . ALA A 1 268 ? -39.497 68.457 102.645 1.00 61.94 268 ALA A CA 1
ATOM 2130 C C . ALA A 1 268 ? -40.079 67.115 102.171 1.00 61.94 268 ALA A C 1
ATOM 2132 O O . ALA A 1 268 ? -39.479 66.473 101.315 1.00 61.94 268 ALA A O 1
ATOM 2133 N N . LYS A 1 269 ? -41.262 66.725 102.665 1.00 62.78 269 LYS A N 1
ATOM 2134 C CA . LYS A 1 269 ? -41.956 65.503 102.238 1.00 62.78 269 LYS A CA 1
ATOM 2135 C C . LYS A 1 269 ? -42.498 65.645 100.814 1.00 62.78 269 LYS A C 1
ATOM 2137 O O . LYS A 1 269 ? -42.279 64.758 100.007 1.00 62.78 269 LYS A O 1
ATOM 2142 N N . ILE A 1 270 ? -43.025 66.822 100.457 1.00 66.12 270 ILE A N 1
ATOM 2143 C CA . ILE A 1 270 ? -43.421 67.143 99.070 1.00 66.12 270 ILE A CA 1
ATOM 2144 C C . ILE A 1 270 ? -42.211 67.119 98.125 1.00 66.12 270 ILE A C 1
ATOM 2146 O O . ILE A 1 270 ? -42.303 66.562 97.040 1.00 66.12 270 ILE A O 1
ATOM 2150 N N . LYS A 1 271 ? -41.055 67.675 98.524 1.00 70.50 271 LYS A N 1
ATOM 2151 C CA . LYS A 1 271 ? -39.827 67.612 97.705 1.00 70.50 271 LYS A CA 1
ATOM 2152 C C . LYS A 1 271 ? -39.292 66.186 97.539 1.00 70.50 271 LYS A C 1
ATOM 2154 O O . LYS A 1 271 ? -38.767 65.858 96.480 1.00 70.50 271 LYS A O 1
ATOM 2159 N N . GLN A 1 272 ? -39.401 65.357 98.574 1.00 74.31 272 GLN A N 1
ATOM 2160 C CA . GLN A 1 272 ? -39.001 63.952 98.522 1.00 74.31 272 GLN A CA 1
ATOM 2161 C C . GLN A 1 272 ? -39.950 63.129 97.643 1.00 74.31 272 GLN A C 1
ATOM 2163 O O . GLN A 1 272 ? -39.477 62.357 96.814 1.00 74.31 272 GLN A O 1
ATOM 2168 N N . ASP A 1 273 ? -41.257 63.353 97.763 1.00 74.06 273 ASP A N 1
ATOM 2169 C CA . ASP A 1 273 ? -42.273 62.716 96.926 1.00 74.06 273 ASP A CA 1
ATOM 2170 C C . ASP A 1 273 ? -42.139 63.169 95.462 1.00 74.06 273 ASP A C 1
ATOM 2172 O O . ASP A 1 273 ? -42.200 62.337 94.566 1.00 74.06 273 ASP A O 1
ATOM 2176 N N . GLN A 1 274 ? -41.830 64.446 95.202 1.00 77.25 274 GLN A N 1
ATOM 2177 C CA . GLN A 1 274 ? -41.541 64.954 93.854 1.00 77.25 274 GLN A CA 1
ATOM 2178 C C . GLN A 1 274 ? -40.305 64.280 93.238 1.00 77.25 274 GLN A C 1
ATOM 2180 O O . GLN A 1 274 ? -40.345 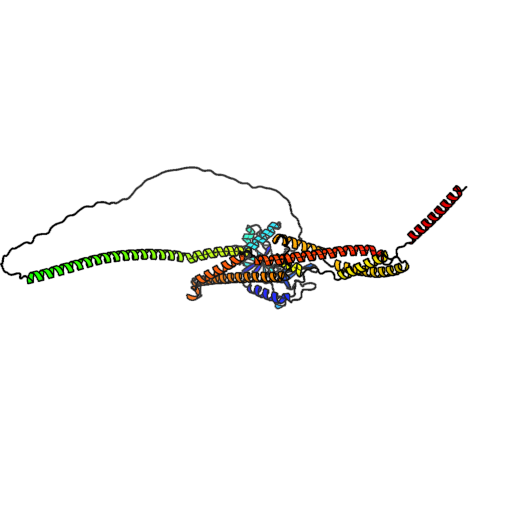63.864 92.085 1.00 77.25 274 GLN A O 1
ATOM 2185 N N . LYS A 1 275 ? -39.228 64.102 94.017 1.00 81.06 275 LYS A N 1
ATOM 2186 C CA . LYS A 1 275 ? -38.018 63.398 93.565 1.00 81.06 275 LYS A CA 1
ATOM 2187 C C . LYS A 1 275 ? -38.290 61.916 93.277 1.00 81.06 275 LYS A C 1
ATOM 2189 O O . LYS A 1 275 ? -37.774 61.381 92.302 1.00 81.06 275 LYS A O 1
ATOM 2194 N N . LEU A 1 276 ? -39.116 61.265 94.099 1.00 79.94 276 LEU A N 1
ATOM 2195 C CA . LEU A 1 276 ? -39.563 59.889 93.868 1.00 79.94 276 LEU A CA 1
ATOM 2196 C C . LEU A 1 276 ? -40.478 59.779 92.642 1.00 79.94 276 LEU A C 1
ATOM 2198 O O . LEU A 1 276 ? -40.441 58.764 91.954 1.00 79.94 276 LEU A O 1
ATOM 2202 N N . ILE A 1 277 ? -41.294 60.795 92.354 1.00 79.94 277 ILE A N 1
ATOM 2203 C CA . ILE A 1 277 ? -42.117 60.854 91.140 1.00 79.94 277 ILE A CA 1
ATOM 2204 C C . ILE A 1 277 ? -41.222 60.993 89.905 1.00 79.94 277 ILE A C 1
ATOM 2206 O O . ILE A 1 277 ? -41.375 60.210 88.975 1.00 79.94 277 ILE A O 1
ATOM 2210 N N . GLU A 1 278 ? -40.242 61.899 89.926 1.00 80.44 278 GLU A N 1
ATOM 2211 C CA . GLU A 1 278 ? -39.267 62.070 88.836 1.00 80.44 278 GLU A CA 1
ATOM 2212 C C . GLU A 1 278 ? -38.441 60.792 88.593 1.00 80.44 278 GLU A C 1
ATOM 2214 O O . GLU A 1 278 ? -38.219 60.391 87.450 1.00 80.44 278 GLU A O 1
ATOM 2219 N N . GLU A 1 279 ? -38.020 60.103 89.658 1.00 82.94 279 GLU A N 1
ATOM 2220 C CA . GLU A 1 279 ? -37.304 58.826 89.564 1.00 82.94 279 GLU A CA 1
ATOM 2221 C C . GLU A 1 279 ? -38.202 57.695 89.035 1.00 82.94 279 GLU A C 1
ATOM 2223 O O . GLU A 1 279 ? -37.773 56.920 88.181 1.00 82.94 279 GLU A O 1
ATOM 2228 N N . ASN A 1 280 ? -39.468 57.629 89.460 1.00 80.50 280 ASN A N 1
ATOM 2229 C CA . ASN A 1 280 ? -40.438 56.671 88.922 1.00 80.50 280 ASN A CA 1
ATOM 2230 C C . ASN A 1 280 ? -40.782 56.948 87.454 1.00 80.50 280 ASN A C 1
ATOM 2232 O O . ASN A 1 280 ? -40.949 56.001 86.687 1.00 80.50 280 ASN A O 1
ATOM 2236 N N . GLU A 1 281 ? -40.875 58.211 87.037 1.00 83.88 281 GLU A N 1
ATOM 2237 C CA . GLU A 1 281 ? -41.049 58.578 85.628 1.00 83.88 281 GLU A CA 1
ATOM 2238 C C . GLU A 1 281 ? -39.823 58.183 84.802 1.00 83.88 281 GLU A C 1
ATOM 2240 O O . GLU A 1 281 ? -39.970 57.599 83.727 1.00 83.88 281 GLU A O 1
ATOM 2245 N N . LYS A 1 282 ? -38.611 58.393 85.329 1.00 87.31 282 LYS A N 1
ATOM 2246 C CA . LYS A 1 282 ? -37.375 57.939 84.685 1.00 87.31 282 LYS A CA 1
ATOM 2247 C C . LYS A 1 282 ? -37.334 56.414 84.539 1.00 87.31 282 LYS A C 1
ATOM 2249 O O . LYS A 1 282 ? -37.090 55.923 83.441 1.00 87.31 282 LYS A O 1
ATOM 2254 N N . LEU A 1 283 ? -37.643 55.669 85.601 1.00 86.00 283 LEU A N 1
ATOM 2255 C CA . LEU A 1 283 ? -37.717 54.203 85.573 1.00 86.00 283 LEU A CA 1
ATOM 2256 C C . LEU A 1 283 ? -38.825 53.694 84.643 1.00 86.00 283 LEU A C 1
ATOM 2258 O O . LEU A 1 283 ? -38.672 52.654 84.004 1.00 86.00 283 LEU A O 1
ATOM 2262 N N . ARG A 1 284 ? -39.943 54.420 84.535 1.00 84.56 284 ARG A N 1
ATOM 2263 C CA . ARG A 1 284 ? -41.025 54.098 83.599 1.00 84.56 284 ARG A CA 1
ATOM 2264 C C . ARG A 1 284 ? -40.573 54.269 82.150 1.00 84.56 284 ARG A C 1
ATOM 2266 O O . ARG A 1 284 ? -40.836 53.377 81.348 1.00 84.56 284 ARG A O 1
ATOM 2273 N N . ASN A 1 285 ? -39.846 55.342 81.849 1.00 86.75 285 ASN A N 1
ATOM 2274 C CA . ASN A 1 285 ? -39.260 55.572 80.529 1.00 86.75 285 ASN A CA 1
ATOM 2275 C C . ASN A 1 285 ? -38.187 54.520 80.203 1.00 86.75 285 ASN A C 1
ATOM 2277 O O . ASN A 1 285 ? -38.185 53.966 79.108 1.00 86.75 285 ASN A O 1
ATOM 2281 N N . GLU A 1 286 ? -37.319 54.177 81.160 1.00 88.00 286 GLU A N 1
ATOM 2282 C CA . GLU A 1 286 ? -36.329 53.101 81.002 1.00 88.00 286 GLU A CA 1
ATOM 2283 C C . GLU A 1 286 ? -37.005 51.746 80.748 1.00 88.00 286 GLU A C 1
ATOM 2285 O O . GLU A 1 286 ? -36.609 51.015 79.841 1.00 88.00 286 GLU A O 1
ATOM 2290 N N . LYS A 1 287 ? -38.078 51.426 81.482 1.00 88.00 287 LYS A N 1
ATOM 2291 C CA . LYS A 1 287 ? -38.880 50.214 81.262 1.00 88.00 287 LYS A CA 1
ATOM 2292 C C . LYS A 1 287 ? -39.514 50.190 79.871 1.00 88.00 287 LYS A C 1
ATOM 2294 O O . LYS A 1 287 ? -39.566 49.129 79.253 1.00 88.00 287 LYS A O 1
ATOM 2299 N N . GLU A 1 288 ? -40.010 51.324 79.388 1.00 89.69 288 GLU A N 1
ATOM 2300 C CA . GLU A 1 288 ? -40.626 51.437 78.065 1.00 89.69 288 GLU A CA 1
ATOM 2301 C C . GLU A 1 288 ? -39.593 51.262 76.941 1.00 89.69 288 GLU A C 1
ATOM 2303 O O . GLU A 1 288 ? -39.840 50.500 76.007 1.00 89.69 288 GLU A O 1
ATOM 2308 N N . ILE A 1 289 ? -38.397 51.841 77.092 1.00 91.50 289 ILE A N 1
ATOM 2309 C CA . ILE A 1 289 ? -37.259 51.630 76.181 1.00 91.50 289 ILE A CA 1
ATOM 2310 C C . ILE A 1 289 ? -36.826 50.158 76.177 1.00 91.50 289 ILE A C 1
ATOM 2312 O O . ILE A 1 289 ? -36.645 49.571 75.115 1.00 91.50 289 ILE A O 1
ATOM 2316 N N . ILE A 1 290 ? -36.702 49.527 77.349 1.00 88.62 290 ILE A N 1
ATOM 2317 C CA . ILE A 1 290 ? -36.343 48.103 77.452 1.00 88.62 290 ILE A CA 1
ATOM 2318 C C . ILE A 1 290 ? -37.407 47.221 76.789 1.00 88.62 290 ILE A C 1
ATOM 2320 O O . ILE A 1 290 ? -37.062 46.263 76.101 1.00 88.62 290 ILE A O 1
ATOM 2324 N N . LEU A 1 291 ? -38.693 47.540 76.956 1.00 90.94 291 LEU A N 1
ATOM 2325 C CA . LEU A 1 291 ? -39.783 46.792 76.330 1.00 90.94 291 LEU A CA 1
ATOM 2326 C C . LEU A 1 291 ? -39.775 46.942 74.802 1.00 90.94 291 LEU A C 1
ATOM 2328 O O . LEU A 1 291 ? -40.056 45.979 74.091 1.00 90.94 291 LEU A O 1
ATOM 2332 N N . GLN A 1 292 ? -39.440 48.131 74.299 1.00 90.88 292 GLN A N 1
ATOM 2333 C CA . GLN A 1 292 ? -39.282 48.376 72.870 1.00 90.88 292 GLN A CA 1
ATOM 2334 C C . GLN A 1 292 ? -38.086 47.597 72.303 1.00 90.88 292 GLN A C 1
ATOM 2336 O O . GLN A 1 292 ? -38.247 46.870 71.325 1.00 90.88 292 GLN A O 1
ATOM 2341 N N . ASN A 1 293 ? -36.937 47.639 72.983 1.00 90.31 293 ASN A N 1
ATOM 2342 C CA . ASN A 1 293 ? -35.755 46.854 72.620 1.00 90.31 293 ASN A CA 1
ATOM 2343 C C . ASN A 1 293 ? -36.039 45.345 72.650 1.00 90.31 293 ASN A C 1
ATOM 2345 O O . ASN A 1 293 ? -35.567 44.611 71.789 1.00 90.31 293 ASN A O 1
ATOM 2349 N N . TYR A 1 294 ? -36.830 44.870 73.617 1.00 90.50 294 TYR A N 1
ATOM 2350 C CA . TYR A 1 294 ? -37.237 43.466 73.695 1.00 90.50 294 TYR A CA 1
ATOM 2351 C C . TYR A 1 294 ? -38.089 43.053 72.489 1.00 90.50 294 TYR A C 1
ATOM 2353 O O . TYR A 1 294 ? -37.835 42.009 71.897 1.00 90.50 294 TYR A O 1
ATOM 2361 N N . LYS A 1 295 ? -39.049 43.889 72.072 1.00 92.00 295 LYS A N 1
ATOM 2362 C CA . LYS A 1 295 ? -39.870 43.636 70.875 1.00 92.00 295 LYS A CA 1
ATOM 2363 C C . LYS A 1 295 ? -39.050 43.659 69.586 1.00 92.00 295 LYS A C 1
ATOM 2365 O O . LYS A 1 295 ? -39.282 42.844 68.697 1.00 92.00 295 LYS A O 1
ATOM 2370 N N . GLU A 1 296 ? -38.092 44.576 69.476 1.00 90.75 296 GLU A N 1
ATOM 2371 C CA . GLU A 1 296 ? -37.163 44.622 68.341 1.00 90.75 296 GLU A CA 1
ATOM 2372 C C . GLU A 1 296 ? -36.264 43.382 68.303 1.00 90.75 296 GLU A C 1
ATOM 2374 O O . GLU A 1 296 ? -36.055 42.808 67.230 1.00 90.75 296 GLU A O 1
ATOM 2379 N N . LEU A 1 297 ? -35.808 42.913 69.470 1.00 91.88 297 LEU A N 1
ATOM 2380 C CA . LEU A 1 297 ? -35.047 41.674 69.602 1.00 91.88 297 LEU A CA 1
ATOM 2381 C C . LEU A 1 297 ? -35.891 40.443 69.231 1.00 91.88 297 LEU A C 1
ATOM 2383 O O . LEU A 1 297 ? -35.421 39.576 68.502 1.00 91.88 297 LEU A O 1
ATOM 2387 N N . GLU A 1 298 ? -37.153 40.371 69.663 1.00 92.44 298 GLU A N 1
ATOM 2388 C CA . GLU A 1 298 ? -38.078 39.306 69.248 1.00 92.44 298 GLU A CA 1
ATOM 2389 C C . GLU A 1 298 ? -38.314 39.314 67.733 1.00 92.44 298 GLU A C 1
ATOM 2391 O O . GLU A 1 298 ? -38.282 38.259 67.098 1.00 92.44 298 GLU A O 1
ATOM 2396 N N . SER A 1 299 ? -38.494 40.497 67.135 1.00 91.56 299 SER A N 1
ATOM 2397 C CA . SER A 1 299 ? -38.658 40.637 65.685 1.00 91.56 299 SER A CA 1
ATOM 2398 C C . SER A 1 299 ? -37.413 40.177 64.927 1.00 91.56 299 SER A C 1
ATOM 2400 O O . SER A 1 299 ? -37.537 39.475 63.925 1.00 91.56 299 SER A O 1
ATOM 2402 N N . THR A 1 300 ? -36.215 40.530 65.400 1.00 92.06 300 THR A N 1
ATOM 2403 C CA . THR A 1 300 ? -34.955 40.088 64.777 1.00 92.06 300 THR A CA 1
ATOM 2404 C C . THR A 1 300 ? -34.728 38.590 64.952 1.00 92.06 300 THR A C 1
ATOM 2406 O O . THR A 1 300 ? -34.327 37.932 63.995 1.00 92.06 300 THR A O 1
ATOM 2409 N N . ILE A 1 301 ? -35.053 38.015 66.114 1.00 91.25 301 ILE A N 1
ATOM 2410 C CA . ILE A 1 301 ? -35.009 36.560 66.331 1.00 91.25 301 ILE A CA 1
ATOM 2411 C C . ILE A 1 301 ? -35.972 35.840 65.378 1.00 91.25 301 ILE A C 1
ATOM 2413 O O . ILE A 1 301 ? -35.602 34.830 64.780 1.00 91.25 301 ILE A O 1
ATOM 2417 N N . ALA A 1 302 ? -37.192 36.351 65.192 1.00 91.75 302 ALA A N 1
ATOM 2418 C CA . ALA A 1 302 ? -38.152 35.777 64.251 1.00 91.75 302 ALA A CA 1
ATOM 2419 C C . ALA A 1 302 ? -37.643 35.835 62.799 1.00 91.75 302 ALA A C 1
ATOM 2421 O O . ALA A 1 302 ? -37.763 34.853 62.065 1.00 91.75 302 ALA A O 1
ATOM 2422 N N . GLN A 1 303 ? -37.023 36.951 62.403 1.00 92.88 303 GLN A N 1
ATOM 2423 C CA . GLN A 1 303 ? -36.431 37.128 61.074 1.00 92.88 303 GLN A CA 1
ATOM 242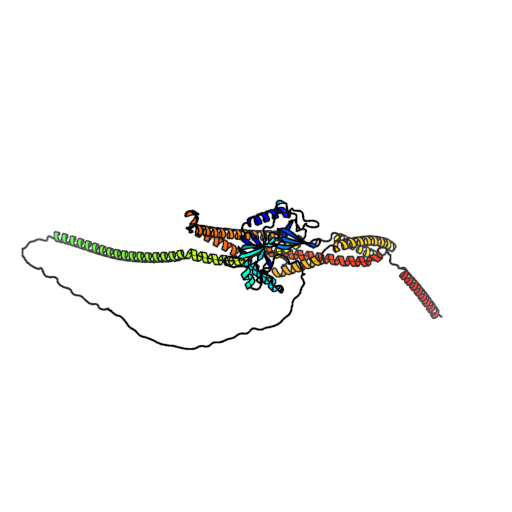4 C C . GLN A 1 303 ? -35.245 36.187 60.832 1.00 92.88 303 GLN A C 1
ATOM 2426 O O . GLN A 1 303 ? -35.189 35.529 59.795 1.00 92.88 303 GLN A O 1
ATOM 2431 N N . LEU A 1 304 ? -34.335 36.068 61.803 1.00 92.31 304 LEU A N 1
ATOM 2432 C CA . LEU A 1 304 ? -33.199 35.146 61.736 1.00 92.31 304 LEU A CA 1
ATOM 2433 C C . LEU A 1 304 ? -33.664 33.689 61.666 1.00 92.31 304 LEU A C 1
ATOM 2435 O O . LEU A 1 304 ? -33.141 32.919 60.869 1.00 92.31 304 LEU A O 1
ATOM 2439 N N . ASN A 1 305 ? -34.687 33.309 62.437 1.00 90.81 305 ASN A N 1
ATOM 2440 C CA . ASN A 1 305 ? -35.257 31.963 62.366 1.00 90.81 305 ASN A CA 1
ATOM 2441 C C . ASN A 1 305 ? -35.869 31.661 60.990 1.00 90.81 305 ASN A C 1
ATOM 2443 O O . ASN A 1 305 ? -35.728 30.542 60.498 1.00 90.81 305 ASN A O 1
ATOM 2447 N N . HIS A 1 306 ? -36.516 32.643 60.355 1.00 92.75 306 HIS A N 1
ATOM 2448 C CA . HIS A 1 306 ? -37.020 32.493 58.990 1.00 92.75 306 HIS A CA 1
ATOM 2449 C C . HIS A 1 306 ? -35.879 32.289 57.986 1.00 92.75 306 HIS A C 1
ATOM 2451 O O . HIS A 1 306 ? -35.925 31.344 57.203 1.00 92.75 306 HIS A O 1
ATOM 2457 N N . GLN A 1 307 ? -34.829 33.113 58.055 1.00 91.69 307 GLN A N 1
ATOM 2458 C CA . GLN A 1 307 ? -33.656 32.997 57.179 1.00 91.69 307 GLN A CA 1
ATOM 2459 C C . GLN A 1 307 ? -32.941 31.654 57.347 1.00 91.69 307 GLN A C 1
ATOM 2461 O O . GLN A 1 307 ? -32.645 30.986 56.361 1.00 91.69 307 GLN A O 1
ATOM 2466 N N . VAL A 1 308 ? -32.731 31.210 58.589 1.00 91.69 308 VAL A N 1
ATOM 2467 C CA . VAL A 1 308 ? -32.135 29.897 58.878 1.00 91.69 308 VAL A CA 1
ATOM 2468 C C . VAL A 1 308 ? -32.993 28.768 58.307 1.00 91.69 308 VAL A C 1
ATOM 2470 O O . VAL A 1 308 ? -32.462 27.784 57.793 1.00 91.69 308 VAL A O 1
ATOM 2473 N N . GLN A 1 309 ? -34.321 28.886 58.370 1.00 89.62 309 GLN A N 1
ATOM 2474 C CA . GLN A 1 309 ? -35.219 27.880 57.811 1.00 89.62 309 GLN A CA 1
ATOM 2475 C C . GLN A 1 309 ? -35.194 27.871 56.271 1.00 89.62 309 GLN A C 1
ATOM 2477 O O . GLN A 1 309 ? -35.201 26.790 55.682 1.00 89.62 309 GLN A O 1
ATOM 2482 N N . GLU A 1 310 ? -35.105 29.032 55.618 1.00 92.19 310 GLU A N 1
ATOM 2483 C CA . GLU A 1 310 ? -34.926 29.138 54.161 1.00 92.19 310 GLU A CA 1
ATOM 2484 C C . GLU A 1 310 ? -33.570 28.576 53.699 1.00 92.19 310 GLU A C 1
ATOM 2486 O O . GLU A 1 310 ? -33.519 27.765 52.771 1.00 92.19 310 GLU A O 1
ATOM 2491 N N . GLU A 1 311 ? -32.466 28.921 54.370 1.00 86.12 311 GLU A N 1
ATOM 2492 C CA . GLU A 1 311 ? -31.138 28.357 54.082 1.00 86.12 311 GLU A CA 1
ATOM 2493 C C . GLU A 1 311 ? -31.099 26.838 54.293 1.00 86.12 311 GLU A C 1
ATOM 2495 O O . GLU A 1 311 ? -30.479 26.095 53.530 1.00 86.12 311 GLU A O 1
ATOM 2500 N N . LYS A 1 312 ? -31.809 26.337 55.307 1.00 90.06 312 LYS A N 1
ATOM 2501 C CA . LYS A 1 312 ? -31.916 24.901 55.563 1.00 90.06 312 LYS A CA 1
ATOM 2502 C C . LYS A 1 312 ? -32.671 24.170 54.455 1.00 90.06 312 LYS A C 1
ATOM 2504 O O . LYS A 1 312 ? -32.226 23.100 54.040 1.00 90.06 312 LYS A O 1
ATOM 2509 N N . GLU A 1 313 ? -33.803 24.700 53.989 1.00 90.62 313 GLU A N 1
ATOM 2510 C CA . GLU A 1 313 ? -34.555 24.070 52.897 1.00 90.62 313 GLU A CA 1
ATOM 2511 C C . GLU A 1 313 ? -33.785 24.142 51.573 1.00 90.62 313 GLU A C 1
ATOM 2513 O O . GLU A 1 313 ? -33.675 23.123 50.893 1.00 90.62 313 GLU A O 1
ATOM 2518 N N . THR A 1 314 ? -33.147 25.273 51.255 1.00 88.81 314 THR A N 1
ATOM 2519 C CA . THR A 1 314 ? -32.289 25.391 50.060 1.00 88.81 314 THR A CA 1
ATOM 2520 C C . THR A 1 314 ? -31.093 24.438 50.110 1.00 88.81 314 THR A C 1
ATOM 2522 O O . THR A 1 314 ? -30.841 23.726 49.139 1.00 88.81 314 THR A O 1
ATOM 2525 N N . SER A 1 315 ? -30.401 24.331 51.249 1.00 81.62 315 SER A N 1
ATOM 2526 C CA . SER A 1 315 ? -29.313 23.364 51.458 1.00 81.62 315 SER A CA 1
ATOM 2527 C C . SER A 1 315 ? -29.787 21.911 51.322 1.00 81.62 315 SER A C 1
ATOM 2529 O O . SER A 1 315 ? -29.126 21.068 50.718 1.00 81.62 315 SER A O 1
ATOM 2531 N N . LYS A 1 316 ? -30.983 21.593 51.821 1.00 88.00 316 LYS A N 1
ATOM 2532 C CA . LYS A 1 316 ? -31.586 20.263 51.668 1.00 88.00 316 LYS A CA 1
ATOM 2533 C C . LYS A 1 316 ? -31.947 19.961 50.212 1.00 88.00 316 LYS A C 1
ATOM 2535 O O . LYS A 1 316 ? -31.795 18.821 49.765 1.00 88.00 316 LYS A O 1
ATOM 2540 N N . GLU A 1 317 ? -32.416 20.956 49.467 1.00 88.75 317 GLU A N 1
ATOM 2541 C CA . GLU A 1 317 ? -32.713 20.834 48.041 1.00 88.75 317 GLU A CA 1
ATOM 2542 C C . GLU A 1 317 ? -31.450 20.650 47.197 1.00 88.75 317 GLU A C 1
ATOM 2544 O O . GLU A 1 317 ? -31.431 19.768 46.333 1.00 88.75 317 GLU A O 1
ATOM 2549 N N . THR A 1 318 ? -30.369 21.379 47.493 1.00 81.62 318 THR A N 1
ATOM 2550 C CA . THR A 1 318 ? -29.068 21.180 46.834 1.00 81.62 318 THR A CA 1
ATOM 2551 C C . THR A 1 318 ? -28.480 19.808 47.156 1.00 81.62 318 THR A C 1
ATOM 2553 O O . THR A 1 318 ? -28.040 19.121 46.237 1.00 81.62 318 THR A O 1
ATOM 2556 N N . LEU A 1 319 ? -28.569 19.331 48.404 1.00 79.31 319 LEU A N 1
ATOM 2557 C CA . LEU A 1 319 ? -28.169 17.969 48.791 1.00 79.31 319 LEU A CA 1
ATOM 2558 C C . LEU A 1 319 ? -28.966 16.896 48.042 1.00 79.31 319 LEU A C 1
ATOM 2560 O O . LEU A 1 319 ? -28.408 15.906 47.569 1.00 79.31 319 LEU A O 1
ATOM 2564 N N . LYS A 1 320 ? -30.279 17.098 47.893 1.00 83.19 320 LYS A N 1
ATOM 2565 C CA . LYS A 1 320 ? -31.150 16.189 47.137 1.00 83.19 320 LYS A CA 1
ATOM 2566 C C . LYS A 1 320 ? -30.812 16.194 45.646 1.00 83.19 320 LYS A C 1
ATOM 2568 O O . LYS A 1 320 ? -30.872 15.142 45.011 1.00 83.19 320 LYS A O 1
ATOM 2573 N N . HIS A 1 321 ? -30.478 17.353 45.082 1.00 79.00 321 HIS A N 1
ATOM 2574 C CA . HIS A 1 321 ? -30.036 17.472 43.696 1.00 79.00 321 HIS A CA 1
ATOM 2575 C C . HIS A 1 321 ? -28.680 16.787 43.485 1.00 79.00 321 HIS A C 1
ATOM 2577 O O . HIS A 1 321 ? -28.576 15.911 42.630 1.00 79.00 321 HIS A O 1
ATOM 2583 N N . LEU A 1 322 ? -27.690 17.088 44.328 1.00 73.75 322 LEU A N 1
ATOM 2584 C CA . LEU A 1 322 ? -26.363 16.474 44.303 1.00 73.75 322 LEU A CA 1
ATOM 2585 C C . LEU A 1 322 ? -26.443 14.948 44.453 1.00 73.75 322 LEU A C 1
ATOM 2587 O O . LEU A 1 322 ? -25.814 14.222 43.691 1.00 73.75 322 LEU A O 1
ATOM 2591 N N . GLY A 1 323 ? -27.280 14.452 45.370 1.00 72.81 323 GLY A N 1
ATOM 2592 C CA . GLY A 1 323 ? -27.510 13.020 45.558 1.00 72.81 323 GLY A CA 1
ATOM 2593 C C . GLY A 1 323 ? -28.097 12.334 44.321 1.00 72.81 323 GLY A C 1
ATOM 2594 O O . GLY A 1 323 ? -27.665 11.240 43.966 1.00 72.81 323 GLY A O 1
ATOM 2595 N N . LYS A 1 324 ? -29.035 12.979 43.610 1.00 76.12 324 LYS A N 1
ATOM 2596 C CA . LYS A 1 324 ? -29.560 12.462 42.331 1.00 76.12 324 LYS A CA 1
ATOM 2597 C C . LYS A 1 324 ? -28.492 12.446 41.232 1.00 76.12 324 LYS A C 1
ATOM 2599 O O . LYS A 1 324 ? -28.429 11.488 40.462 1.00 76.12 324 LYS A O 1
ATOM 2604 N N . THR A 1 325 ? -27.657 13.481 41.166 1.00 67.69 325 THR A N 1
ATOM 2605 C CA . THR A 1 325 ? -26.559 13.579 40.194 1.00 67.69 325 THR A CA 1
ATOM 2606 C C . THR A 1 325 ? -25.504 12.502 40.447 1.00 67.69 325 THR A C 1
ATOM 2608 O O . THR A 1 325 ? -25.174 11.750 39.535 1.00 67.69 325 THR A O 1
ATOM 2611 N N . LEU A 1 326 ? -25.059 12.331 41.695 1.00 67.81 326 LEU A N 1
ATOM 2612 C CA . LEU A 1 326 ? -24.120 11.273 42.087 1.00 67.81 326 LEU A CA 1
ATOM 2613 C C . LEU A 1 326 ? -24.674 9.873 41.799 1.00 67.81 326 LEU A C 1
ATOM 2615 O O . LEU A 1 326 ? -23.954 9.019 41.292 1.00 67.81 326 LEU A O 1
ATOM 2619 N N . HIS A 1 327 ? -25.972 9.647 42.032 1.00 71.19 327 HIS A N 1
ATOM 2620 C CA . HIS A 1 327 ? -26.606 8.354 41.760 1.00 71.19 327 HIS A CA 1
ATOM 2621 C C . HIS A 1 327 ? -26.623 7.975 40.270 1.00 71.19 327 HIS A C 1
ATOM 2623 O O . HIS A 1 327 ? -26.743 6.801 39.930 1.00 71.19 327 HIS A O 1
ATOM 2629 N N . THR A 1 328 ? -26.500 8.955 39.372 1.00 75.38 328 THR A N 1
ATOM 2630 C CA . THR A 1 328 ? -26.504 8.730 37.919 1.00 75.38 328 THR A CA 1
ATOM 2631 C C . THR A 1 328 ? -25.129 8.890 37.270 1.00 75.38 328 THR A C 1
ATOM 2633 O O . THR A 1 328 ? -24.982 8.490 36.120 1.00 75.38 328 THR A O 1
ATOM 2636 N N . TYR A 1 329 ? -24.119 9.379 38.000 1.00 75.25 329 TYR A N 1
ATOM 2637 C CA . TYR A 1 329 ? -22.793 9.742 37.485 1.00 75.25 329 TYR A CA 1
ATOM 2638 C C . TYR A 1 329 ? -22.050 8.589 36.794 1.00 75.25 329 TYR A C 1
ATOM 2640 O O . TYR A 1 329 ? -21.637 8.716 35.644 1.00 75.25 329 TYR A O 1
ATOM 2648 N N . VAL A 1 330 ? -21.940 7.427 37.448 1.00 78.19 330 VAL A N 1
ATOM 2649 C CA . VAL A 1 330 ? -21.274 6.253 36.851 1.00 78.19 330 VAL A CA 1
ATOM 2650 C C . VAL A 1 330 ? -22.025 5.788 35.602 1.00 78.19 330 VAL A C 1
ATOM 2652 O O . VAL A 1 330 ? -21.419 5.496 34.575 1.00 78.19 330 VAL A O 1
ATOM 2655 N N . GLY A 1 331 ? -23.360 5.766 35.653 1.00 79.25 331 GLY A N 1
ATOM 2656 C CA . GLY A 1 331 ? -24.192 5.354 34.523 1.00 79.25 331 GLY A CA 1
ATOM 2657 C C . GLY A 1 331 ? -24.105 6.304 33.324 1.00 79.25 331 GLY A C 1
ATOM 2658 O O . GLY A 1 331 ? -24.084 5.846 32.181 1.00 79.25 331 GLY A O 1
ATOM 2659 N N . THR A 1 332 ? -24.039 7.617 33.558 1.00 82.50 332 THR A N 1
ATOM 2660 C CA . THR A 1 332 ? -23.879 8.618 32.494 1.00 82.50 332 THR A CA 1
ATOM 2661 C C . THR A 1 332 ? -22.471 8.592 31.907 1.00 82.50 332 THR A C 1
ATOM 2663 O O . THR A 1 332 ? -22.348 8.576 30.682 1.00 82.50 332 THR A O 1
ATOM 2666 N N . LYS A 1 333 ? -21.425 8.495 32.740 1.00 83.12 333 LYS A N 1
ATOM 2667 C CA . LYS A 1 333 ? -20.033 8.356 32.284 1.00 83.12 333 LYS A CA 1
ATOM 2668 C C . LYS A 1 333 ? -19.822 7.086 31.471 1.00 83.12 333 LYS A C 1
ATOM 2670 O O . LYS A 1 333 ? -19.319 7.174 30.359 1.00 83.12 333 LYS A O 1
ATOM 2675 N N . MET A 1 334 ? -20.300 5.934 31.941 1.00 85.44 334 MET A N 1
ATOM 2676 C CA . MET A 1 334 ? -20.210 4.675 31.188 1.00 85.44 334 MET A CA 1
ATOM 2677 C C . MET A 1 334 ? -20.927 4.747 29.838 1.00 85.44 334 MET A C 1
ATOM 2679 O O . MET A 1 334 ? -20.424 4.222 28.849 1.00 85.44 334 MET A O 1
ATOM 2683 N N . ARG A 1 335 ? -22.086 5.417 29.767 1.00 85.50 335 ARG A N 1
ATOM 2684 C CA . ARG A 1 335 ? -22.802 5.614 28.498 1.00 85.50 335 ARG A CA 1
ATOM 2685 C C . ARG A 1 335 ? -22.029 6.520 27.538 1.00 85.50 335 ARG A C 1
ATOM 2687 O O . ARG A 1 335 ? -21.962 6.209 26.355 1.00 85.50 335 ARG A O 1
ATOM 2694 N N . SER A 1 336 ? -21.460 7.614 28.044 1.00 88.56 336 SER A N 1
ATOM 2695 C CA . SER A 1 336 ? -20.607 8.516 27.262 1.00 88.56 336 SER A CA 1
ATOM 2696 C C . SER A 1 336 ? -19.379 7.781 26.726 1.00 88.56 336 SER A C 1
ATOM 2698 O O . SER A 1 336 ? -19.104 7.818 25.531 1.00 88.56 336 SER A O 1
ATOM 2700 N N . LEU A 1 337 ? -18.704 7.032 27.599 1.00 90.62 337 LEU A N 1
ATOM 2701 C CA . LEU A 1 337 ? -17.529 6.244 27.258 1.00 90.62 337 LEU A CA 1
ATOM 2702 C C . LEU A 1 337 ? -17.850 5.184 26.203 1.00 90.62 337 LEU A C 1
ATOM 2704 O O . LEU A 1 337 ? -17.111 5.033 25.240 1.00 90.62 337 LEU A O 1
ATOM 2708 N N . ALA A 1 338 ? -18.977 4.481 26.342 1.00 89.38 338 ALA A N 1
ATOM 2709 C CA . ALA A 1 338 ? -19.423 3.504 25.354 1.00 89.38 338 ALA A CA 1
ATOM 2710 C C . ALA A 1 338 ? -19.629 4.142 23.972 1.00 89.38 338 ALA A C 1
ATOM 2712 O O . ALA A 1 338 ? -19.153 3.591 22.982 1.00 89.38 338 ALA A O 1
ATOM 2713 N N . ALA A 1 339 ? -20.258 5.320 23.910 1.00 91.62 339 ALA A N 1
ATOM 2714 C CA . ALA A 1 339 ? -20.441 6.054 22.659 1.00 91.62 339 ALA A CA 1
ATOM 2715 C C . ALA A 1 339 ? -19.098 6.494 22.046 1.00 91.62 339 ALA A C 1
ATOM 2717 O O . ALA A 1 339 ? -18.876 6.314 20.852 1.00 91.62 339 ALA A O 1
ATOM 2718 N N . GLN A 1 340 ? -18.169 7.012 22.856 1.00 91.19 340 GLN A N 1
ATOM 2719 C CA . GLN A 1 340 ? -16.828 7.375 22.383 1.00 91.19 340 GLN A CA 1
ATOM 2720 C C . GLN A 1 340 ? -16.037 6.152 21.894 1.00 91.19 340 GLN A C 1
ATOM 2722 O O . GLN A 1 340 ? -15.357 6.232 20.876 1.00 91.19 340 GLN A O 1
ATOM 2727 N N . VAL A 1 341 ? -16.150 5.006 22.575 1.00 92.19 341 VAL A N 1
ATOM 2728 C CA . VAL A 1 341 ? -15.521 3.742 22.160 1.00 92.19 341 VAL A CA 1
ATOM 2729 C C . VAL A 1 341 ? -16.133 3.208 20.864 1.00 92.19 341 VAL A C 1
ATOM 2731 O O . VAL A 1 341 ? -15.407 2.625 20.065 1.00 92.19 341 VAL A O 1
ATOM 2734 N N . GLU A 1 342 ? -17.436 3.377 20.625 1.00 91.31 342 GLU A N 1
ATOM 2735 C CA . GLU A 1 342 ? -18.062 3.036 19.339 1.00 91.31 342 GLU A CA 1
ATOM 2736 C C . GLU A 1 342 ? -17.467 3.866 18.200 1.00 91.31 342 GLU A C 1
ATOM 2738 O O . GLU A 1 342 ? -16.975 3.290 17.230 1.00 91.31 342 GLU A O 1
ATOM 2743 N N . VAL A 1 343 ? -17.390 5.189 18.372 1.00 89.81 343 VAL A N 1
ATOM 2744 C CA . VAL A 1 343 ? -16.734 6.081 17.402 1.00 89.81 343 VAL A CA 1
ATOM 2745 C C . VAL A 1 343 ? -15.272 5.684 17.204 1.00 89.81 343 VAL A C 1
ATOM 2747 O O . VAL A 1 343 ? -14.807 5.580 16.074 1.00 89.81 343 VAL A O 1
ATOM 2750 N N . LEU A 1 344 ? -14.546 5.393 18.286 1.00 89.06 344 LEU A N 1
ATOM 2751 C CA . LEU A 1 344 ? -13.148 4.982 18.213 1.00 89.06 344 LEU A CA 1
ATOM 2752 C C . LEU A 1 344 ? -12.972 3.638 17.496 1.00 89.06 344 LEU A C 1
ATOM 2754 O O . LEU A 1 344 ? -11.995 3.448 16.778 1.00 89.06 344 LEU A O 1
ATOM 2758 N N . LYS A 1 345 ? -13.899 2.691 17.667 1.00 88.94 345 LYS A N 1
ATOM 2759 C CA . LYS A 1 345 ? -13.893 1.420 16.929 1.00 88.94 345 LYS A CA 1
ATOM 2760 C C . LYS A 1 345 ? -14.093 1.653 15.442 1.00 88.94 345 LYS A C 1
ATOM 2762 O O . LYS A 1 345 ? -13.387 1.033 14.652 1.00 88.94 345 LYS A O 1
ATOM 2767 N N . ASP A 1 346 ? -15.019 2.527 15.073 1.00 86.38 346 ASP A N 1
ATOM 2768 C CA . ASP A 1 346 ? -15.264 2.865 13.674 1.00 86.38 346 ASP A CA 1
ATOM 2769 C C . ASP A 1 346 ? -14.053 3.572 13.069 1.00 86.38 346 ASP A C 1
ATOM 2771 O O . ASP A 1 346 ? -13.566 3.131 12.031 1.00 86.38 346 ASP A O 1
ATOM 2775 N N . ILE A 1 347 ? -13.480 4.549 13.782 1.00 82.44 347 ILE A N 1
ATOM 2776 C CA . ILE A 1 347 ? -12.222 5.196 13.405 1.00 82.44 347 ILE A CA 1
ATOM 2777 C C . ILE A 1 347 ? -11.121 4.155 13.268 1.00 82.44 347 ILE A C 1
ATOM 2779 O O . ILE A 1 347 ? -10.477 4.118 12.244 1.00 82.44 347 ILE A O 1
ATOM 2783 N N . ARG A 1 348 ? -10.894 3.245 14.216 1.00 85.38 348 ARG A N 1
ATOM 2784 C CA . ARG A 1 348 ? -9.825 2.235 14.090 1.00 85.38 348 ARG A CA 1
ATOM 2785 C C . ARG A 1 348 ? -10.053 1.244 12.947 1.00 85.38 348 ARG A C 1
ATOM 2787 O O . ARG A 1 348 ? -9.072 0.723 12.421 1.00 85.38 348 ARG A O 1
ATOM 2794 N N . ARG A 1 349 ? -11.309 0.985 12.573 1.00 79.56 349 ARG A N 1
ATOM 2795 C CA . ARG A 1 349 ? -11.672 0.172 11.402 1.00 79.56 349 ARG A CA 1
ATOM 2796 C C . ARG A 1 349 ? -11.443 0.926 10.092 1.00 79.56 349 ARG A C 1
ATOM 2798 O O . ARG A 1 349 ? -11.013 0.304 9.129 1.00 79.56 349 ARG A O 1
ATOM 2805 N N . SER A 1 350 ? -11.705 2.234 10.046 1.00 69.62 350 SER A N 1
ATOM 2806 C CA . SER A 1 350 ? -11.496 3.076 8.858 1.00 69.62 350 SER A CA 1
ATOM 2807 C C . SER A 1 350 ? -10.049 3.575 8.711 1.00 69.62 350 SER A C 1
ATOM 2809 O O . SER A 1 350 ? -9.504 3.590 7.614 1.00 69.62 350 SER A O 1
ATOM 2811 N N . ASN A 1 351 ? -9.400 3.916 9.824 1.00 59.50 351 ASN A N 1
ATOM 2812 C CA . ASN A 1 351 ? -8.031 4.426 9.980 1.00 59.50 351 ASN A CA 1
ATOM 2813 C C . ASN A 1 351 ? -6.978 3.310 10.062 1.00 59.50 351 ASN A C 1
ATOM 2815 O O . ASN A 1 351 ? -5.890 3.525 10.593 1.00 59.50 351 ASN A O 1
ATOM 2819 N N . MET A 1 352 ? -7.234 2.138 9.472 1.00 48.38 352 MET A N 1
ATOM 2820 C CA . MET A 1 352 ? -6.110 1.326 8.978 1.00 48.38 352 MET A CA 1
ATOM 2821 C C . MET A 1 352 ? -5.299 2.088 7.906 1.00 48.38 352 MET A C 1
ATOM 2823 O O . MET A 1 352 ? -4.159 1.725 7.652 1.00 48.38 352 MET A O 1
ATOM 2827 N N . ASN A 1 353 ? -5.851 3.187 7.362 1.00 45.62 353 ASN A N 1
ATOM 2828 C CA . ASN A 1 353 ? -5.280 4.006 6.292 1.00 45.62 353 ASN A CA 1
ATOM 2829 C C . ASN A 1 353 ? -5.141 5.501 6.662 1.00 45.62 353 ASN A C 1
ATOM 2831 O O . ASN A 1 353 ? -5.511 6.356 5.857 1.00 45.62 353 ASN A O 1
ATOM 2835 N N . VAL A 1 354 ? -4.647 5.875 7.854 1.00 53.94 354 VAL A N 1
ATOM 2836 C CA . VAL A 1 354 ? -4.169 7.269 8.021 1.00 53.94 354 VAL A CA 1
ATOM 2837 C C . VAL A 1 354 ? -2.893 7.400 7.202 1.00 53.94 354 VAL A C 1
ATOM 2839 O O . VAL A 1 354 ? -1.791 7.166 7.692 1.00 53.94 354 VAL A O 1
ATOM 2842 N N . HIS A 1 355 ? -3.054 7.717 5.922 1.00 61.75 355 HIS A N 1
ATOM 2843 C CA . HIS A 1 355 ? -1.946 7.962 5.020 1.00 61.75 355 HIS A CA 1
ATOM 2844 C C . HIS A 1 355 ? -1.340 9.317 5.378 1.00 61.75 355 HIS A C 1
ATOM 2846 O O . HIS A 1 355 ? -1.730 10.342 4.822 1.00 61.75 355 HIS A O 1
ATOM 2852 N N . PHE A 1 356 ? -0.379 9.326 6.310 1.00 69.56 356 PHE A N 1
ATOM 2853 C CA . PHE A 1 356 ? 0.492 10.471 6.616 1.00 69.56 356 PHE A CA 1
ATOM 2854 C C . PHE A 1 356 ? 1.404 10.771 5.413 1.00 69.56 356 PHE A C 1
ATOM 2856 O O . PHE A 1 356 ? 2.619 10.573 5.453 1.00 69.56 356 PHE A O 1
ATOM 2863 N N . GLY A 1 357 ? 0.790 11.147 4.290 1.00 74.19 357 GLY A N 1
ATOM 2864 C CA . GLY A 1 357 ? 1.437 11.219 2.990 1.00 74.19 357 GLY A CA 1
ATOM 2865 C C . GLY A 1 357 ? 2.071 9.889 2.581 1.00 74.19 357 GLY A C 1
ATOM 2866 O O . GLY A 1 357 ? 3.199 9.893 2.107 1.00 74.19 357 GLY A O 1
ATOM 2867 N N . ASP A 1 358 ? 1.418 8.739 2.787 1.00 83.44 358 ASP A N 1
ATOM 2868 C CA . ASP A 1 358 ? 1.980 7.443 2.360 1.00 83.44 358 ASP A CA 1
ATOM 2869 C C . ASP A 1 358 ? 2.209 7.387 0.848 1.00 83.44 358 ASP A C 1
ATOM 2871 O O . ASP A 1 358 ? 3.244 6.893 0.402 1.00 83.44 358 ASP A O 1
ATOM 2875 N N . ASP A 1 359 ? 1.299 7.970 0.070 1.00 87.06 359 ASP A N 1
ATOM 2876 C CA . ASP A 1 359 ? 1.455 8.156 -1.374 1.00 87.06 359 ASP A CA 1
ATOM 2877 C C . ASP A 1 359 ? 2.701 8.980 -1.693 1.00 87.06 359 ASP A C 1
ATOM 2879 O O . ASP A 1 359 ? 3.542 8.568 -2.493 1.00 87.06 359 ASP A O 1
ATOM 2883 N N . LEU A 1 360 ? 2.873 10.099 -0.987 1.00 90.19 360 LEU A N 1
ATOM 2884 C CA . LEU A 1 360 ? 4.031 10.965 -1.144 1.00 90.19 360 LEU A CA 1
ATOM 2885 C C . LEU A 1 360 ? 5.328 10.272 -0.708 1.00 90.19 360 LEU A C 1
ATOM 2887 O O . LEU A 1 360 ? 6.330 10.365 -1.400 1.00 90.19 360 LEU A O 1
ATOM 2891 N N . PHE A 1 361 ? 5.321 9.509 0.382 1.00 90.12 361 PHE A N 1
ATOM 2892 C CA . PHE A 1 361 ? 6.474 8.737 0.846 1.00 90.12 361 PHE A CA 1
ATOM 2893 C C . PHE A 1 361 ? 6.892 7.663 -0.160 1.00 90.12 361 PHE A C 1
ATOM 2895 O O . PHE A 1 361 ? 8.082 7.518 -0.445 1.00 90.12 361 PHE A O 1
ATOM 2902 N N . ARG A 1 362 ? 5.921 6.931 -0.725 1.00 91.00 362 ARG A N 1
ATOM 2903 C CA . ARG A 1 362 ? 6.175 5.979 -1.814 1.00 91.00 362 ARG A CA 1
ATOM 2904 C C . ARG A 1 362 ? 6.797 6.692 -3.008 1.00 91.00 362 ARG A C 1
ATOM 2906 O O . ARG A 1 362 ? 7.795 6.216 -3.538 1.00 91.00 362 ARG A O 1
ATOM 2913 N N . ALA A 1 363 ? 6.272 7.861 -3.366 1.00 92.50 363 ALA A N 1
ATOM 2914 C CA . ALA A 1 363 ? 6.813 8.655 -4.456 1.00 92.50 363 ALA A CA 1
ATOM 2915 C C . ALA A 1 363 ? 8.238 9.162 -4.186 1.00 92.50 363 ALA A C 1
ATOM 2917 O O . ALA A 1 363 ? 9.087 9.066 -5.066 1.00 92.50 363 ALA A O 1
ATOM 2918 N N . VAL A 1 364 ? 8.529 9.647 -2.971 1.00 92.56 364 VAL A N 1
ATOM 2919 C CA . VAL A 1 364 ? 9.874 10.088 -2.565 1.00 92.56 364 VAL A CA 1
ATOM 2920 C C . VAL A 1 364 ? 10.877 8.945 -2.709 1.00 92.56 364 VAL A C 1
ATOM 2922 O O . VAL A 1 364 ? 11.959 9.158 -3.260 1.00 92.56 364 VAL A O 1
ATOM 2925 N N . LYS A 1 365 ? 10.524 7.729 -2.272 1.00 91.38 365 LYS A N 1
ATOM 2926 C CA . LYS A 1 365 ? 11.367 6.544 -2.482 1.00 91.38 365 LYS A CA 1
ATOM 2927 C C . LYS A 1 365 ? 11.557 6.237 -3.961 1.00 91.38 365 LYS A C 1
ATOM 2929 O O . LYS A 1 365 ? 12.684 6.030 -4.396 1.00 91.38 365 LYS A O 1
ATOM 2934 N N . GLU A 1 366 ? 10.486 6.281 -4.745 1.00 92.69 366 GLU A N 1
ATOM 2935 C CA . GLU A 1 366 ? 10.532 5.962 -6.172 1.00 92.69 366 GLU A CA 1
ATOM 2936 C C . GLU A 1 366 ? 11.454 6.904 -6.965 1.00 92.69 366 GLU A C 1
ATOM 2938 O O . GLU A 1 366 ? 12.194 6.455 -7.842 1.00 92.69 366 GLU A O 1
ATOM 2943 N N . VAL A 1 367 ? 11.463 8.202 -6.640 1.00 91.69 367 VAL A N 1
ATOM 2944 C CA . VAL A 1 367 ? 12.318 9.200 -7.314 1.00 91.69 367 VAL A CA 1
ATOM 2945 C C . VAL A 1 367 ? 13.730 9.302 -6.736 1.00 91.69 367 VAL A C 1
ATOM 2947 O O . VAL A 1 367 ? 14.588 9.945 -7.339 1.00 91.69 367 VAL A O 1
ATOM 2950 N N . SER A 1 368 ? 13.985 8.706 -5.568 1.00 89.00 368 SER A N 1
ATOM 2951 C CA . SER A 1 368 ? 15.295 8.767 -4.901 1.00 89.00 368 SER A CA 1
ATOM 2952 C C . SER A 1 368 ? 16.083 7.466 -5.049 1.00 89.00 368 SER A C 1
ATOM 2954 O O . SER A 1 368 ? 17.263 7.503 -5.378 1.00 89.00 368 SER A O 1
ATOM 2956 N N . GLU A 1 369 ? 15.441 6.318 -4.825 1.00 89.38 369 GLU A N 1
ATOM 2957 C CA . GLU A 1 369 ? 16.082 4.996 -4.805 1.00 89.38 369 GLU A CA 1
ATOM 2958 C C . GLU A 1 369 ? 16.097 4.331 -6.190 1.00 89.38 369 GLU A C 1
ATOM 2960 O O . GLU A 1 369 ? 17.022 3.588 -6.505 1.00 89.38 369 GLU A O 1
ATOM 2965 N N . ARG A 1 370 ? 15.082 4.596 -7.024 1.00 87.81 370 ARG A N 1
ATOM 2966 C CA . ARG A 1 370 ? 14.897 3.963 -8.345 1.00 87.81 370 ARG A CA 1
ATOM 2967 C C . ARG A 1 370 ? 15.080 4.930 -9.518 1.00 87.81 370 ARG A C 1
ATOM 2969 O O . ARG A 1 370 ? 14.574 4.685 -10.608 1.00 87.81 370 ARG A O 1
ATOM 2976 N N . CYS A 1 371 ? 15.785 6.034 -9.287 1.00 88.44 371 CYS A N 1
ATOM 2977 C CA . CYS A 1 371 ? 16.059 7.043 -10.305 1.00 88.44 371 CYS A CA 1
ATOM 2978 C C . CYS A 1 371 ? 16.964 6.489 -11.417 1.00 88.44 371 CYS A C 1
ATOM 2980 O O . CYS A 1 371 ? 17.982 5.848 -11.146 1.00 88.44 371 CYS A O 1
ATOM 2982 N N . LEU A 1 372 ? 16.614 6.781 -12.668 1.00 91.69 372 LEU A N 1
ATOM 2983 C CA . LEU A 1 372 ? 17.439 6.494 -13.830 1.00 91.69 372 LEU A CA 1
ATOM 2984 C C . LEU A 1 372 ? 18.750 7.290 -13.774 1.00 91.69 372 LEU A C 1
ATOM 2986 O O . LEU A 1 372 ? 18.759 8.519 -13.690 1.00 91.69 372 LEU A O 1
ATOM 2990 N N . ILE A 1 373 ? 19.868 6.581 -13.901 1.00 88.38 373 ILE A N 1
ATOM 2991 C CA . ILE A 1 373 ? 21.193 7.186 -14.041 1.00 88.38 373 ILE A CA 1
ATOM 2992 C C . ILE A 1 373 ? 21.482 7.383 -15.532 1.00 88.38 373 ILE A C 1
ATOM 2994 O O . ILE A 1 373 ? 21.165 6.526 -16.356 1.00 88.38 373 ILE A O 1
ATOM 2998 N N . ALA A 1 374 ? 22.076 8.523 -15.889 1.00 90.81 374 ALA A N 1
ATOM 2999 C CA . ALA A 1 374 ? 22.480 8.783 -17.266 1.00 90.81 374 ALA A CA 1
ATOM 3000 C C . ALA A 1 374 ? 23.503 7.726 -17.746 1.00 90.81 374 ALA A C 1
ATOM 3002 O O . ALA A 1 374 ? 24.446 7.444 -17.000 1.00 90.81 374 ALA A O 1
ATOM 3003 N N . PRO A 1 375 ? 23.365 7.186 -18.976 1.00 93.56 375 PRO A N 1
ATOM 3004 C CA . PRO A 1 375 ? 24.325 6.246 -19.546 1.00 93.56 375 PRO A CA 1
ATOM 3005 C C . PRO A 1 375 ? 25.745 6.812 -19.493 1.00 93.56 375 PRO A C 1
ATOM 3007 O O . PRO A 1 375 ? 25.986 7.957 -19.886 1.00 93.56 375 PRO A O 1
ATOM 3010 N N . SER A 1 376 ? 26.694 6.009 -19.027 1.00 93.19 376 SER A N 1
ATOM 3011 C CA . SER A 1 376 ? 28.103 6.387 -18.905 1.00 93.19 376 SER A CA 1
ATOM 3012 C C . SER A 1 376 ? 28.721 6.750 -20.260 1.00 93.19 376 SER A C 1
ATOM 3014 O O . SER A 1 376 ? 29.543 7.667 -20.358 1.00 93.19 376 SER A O 1
ATOM 3016 N N . SER A 1 377 ? 28.264 6.095 -21.328 1.00 94.56 377 SER A N 1
ATOM 3017 C CA . SER A 1 377 ? 28.682 6.366 -22.702 1.00 94.56 377 SER A CA 1
ATOM 3018 C C . SER A 1 377 ? 28.097 7.659 -23.286 1.00 94.56 377 SER A C 1
ATOM 3020 O O . SER A 1 377 ? 28.647 8.166 -24.265 1.00 94.56 377 SER A O 1
ATOM 3022 N N . LEU A 1 378 ? 27.049 8.253 -22.692 1.00 95.25 378 LEU A N 1
ATOM 3023 C CA . LEU A 1 378 ? 26.360 9.430 -23.244 1.00 95.25 378 LEU A CA 1
ATOM 3024 C C . LEU A 1 378 ? 27.306 10.626 -23.411 1.00 95.25 378 LEU A C 1
ATOM 3026 O O . LEU A 1 378 ? 27.381 11.210 -24.490 1.00 95.25 378 LEU A O 1
ATOM 3030 N N . GLY A 1 379 ? 28.079 10.967 -22.376 1.00 94.06 379 GLY A N 1
ATOM 3031 C CA . GLY A 1 379 ? 29.008 12.102 -22.445 1.00 94.06 379 GLY A CA 1
ATOM 3032 C C . GLY A 1 379 ? 30.134 11.880 -23.461 1.00 94.06 379 GLY A C 1
ATOM 3033 O O . GLY A 1 379 ? 30.513 12.790 -24.200 1.00 94.06 379 GLY A O 1
ATOM 3034 N N . LYS A 1 380 ? 30.643 10.645 -23.550 1.00 95.19 380 LYS A N 1
ATOM 3035 C CA . LYS A 1 380 ? 31.649 10.252 -24.548 1.00 95.19 380 LYS A CA 1
ATOM 3036 C C . LYS A 1 380 ? 31.086 10.357 -25.967 1.00 95.19 380 LYS A C 1
ATOM 3038 O O . LYS A 1 380 ? 31.756 10.904 -26.842 1.00 95.19 380 LYS A O 1
ATOM 3043 N N . LEU A 1 381 ? 29.860 9.877 -26.178 1.00 96.94 381 LEU A N 1
ATOM 3044 C CA . LEU A 1 381 ? 29.153 9.961 -27.451 1.00 96.94 381 LEU A CA 1
ATOM 3045 C C . LEU A 1 381 ? 29.015 11.416 -27.903 1.00 96.94 381 LEU A C 1
ATOM 3047 O O . LEU A 1 381 ? 29.379 11.731 -29.031 1.00 96.94 381 LEU A O 1
ATOM 3051 N N . GLU A 1 382 ? 28.529 12.305 -27.036 1.00 96.06 382 GLU A N 1
ATOM 3052 C CA . GLU A 1 382 ? 28.309 13.713 -27.385 1.00 96.06 382 GLU A CA 1
ATOM 3053 C C . GLU A 1 382 ? 29.599 14.437 -27.780 1.00 96.06 382 GLU A C 1
ATOM 3055 O O . GLU A 1 382 ? 29.611 15.160 -28.779 1.00 96.06 382 GLU A O 1
ATOM 3060 N N . ASN A 1 383 ? 30.692 14.188 -27.056 1.00 96.75 383 ASN A N 1
ATOM 3061 C CA . ASN A 1 383 ? 31.996 14.771 -27.367 1.00 96.75 383 ASN A CA 1
ATOM 3062 C C . ASN A 1 383 ? 32.506 14.317 -28.742 1.00 96.75 383 ASN A C 1
ATOM 3064 O O . ASN A 1 383 ? 32.856 15.148 -29.580 1.00 96.75 383 ASN A O 1
ATOM 3068 N N . ILE A 1 384 ? 32.487 13.008 -29.015 1.00 96.69 384 ILE A N 1
ATOM 3069 C CA . ILE A 1 384 ? 32.973 12.468 -30.294 1.00 96.69 384 ILE A CA 1
ATOM 3070 C C . ILE A 1 384 ? 32.061 12.906 -31.451 1.00 96.69 384 ILE A C 1
ATOM 3072 O O . ILE A 1 384 ? 32.535 13.193 -32.551 1.00 96.69 384 ILE A O 1
ATOM 3076 N N . TRP A 1 385 ? 30.753 13.016 -31.213 1.00 97.06 385 TRP A N 1
ATOM 3077 C CA . TRP A 1 385 ? 29.809 13.508 -32.216 1.00 97.06 385 TRP A CA 1
ATOM 3078 C C . TRP A 1 385 ? 30.084 14.971 -32.582 1.00 97.06 385 TRP A C 1
ATOM 3080 O O . TRP A 1 385 ? 30.046 15.336 -33.759 1.00 97.06 385 TRP A O 1
ATOM 3090 N N . ALA A 1 386 ? 30.407 15.810 -31.593 1.00 96.88 386 ALA A N 1
ATOM 3091 C CA . ALA A 1 386 ? 30.803 17.196 -31.823 1.00 96.88 386 ALA A CA 1
ATOM 3092 C C . ALA A 1 386 ? 32.116 17.290 -32.619 1.00 96.88 386 ALA A C 1
ATOM 3094 O O . ALA A 1 386 ? 32.197 18.065 -33.574 1.00 96.88 386 ALA A O 1
ATOM 3095 N N . GLU A 1 387 ? 33.115 16.463 -32.294 1.00 96.81 387 GLU A N 1
ATOM 3096 C CA . GLU A 1 387 ? 34.368 16.378 -33.056 1.00 96.81 387 GLU A CA 1
ATOM 3097 C C . GLU A 1 387 ? 34.138 15.944 -34.508 1.00 96.81 387 GLU A C 1
ATOM 3099 O O . GLU A 1 387 ? 34.742 16.498 -35.430 1.00 96.81 387 GLU A O 1
ATOM 3104 N N . TYR A 1 388 ? 33.239 14.983 -34.731 1.00 95.88 388 TYR A N 1
ATOM 3105 C CA . TYR A 1 388 ? 32.886 14.526 -36.071 1.00 95.88 388 TYR A CA 1
ATOM 3106 C C . TYR A 1 388 ? 32.234 15.641 -36.895 1.00 95.88 388 TYR A C 1
ATOM 3108 O O . TYR A 1 388 ? 32.629 15.872 -38.040 1.00 95.88 388 TYR A O 1
ATOM 3116 N N . ASN A 1 389 ? 31.282 16.372 -36.307 1.00 95.38 389 ASN A N 1
ATOM 3117 C CA . ASN A 1 389 ? 30.643 17.516 -36.958 1.00 95.38 389 ASN A CA 1
ATOM 3118 C C . ASN A 1 389 ? 31.663 18.616 -37.290 1.00 95.38 389 ASN A C 1
ATOM 3120 O O . ASN A 1 389 ? 31.681 19.114 -38.414 1.00 95.38 389 ASN A O 1
ATOM 3124 N N . LEU A 1 390 ? 32.574 18.930 -36.364 1.00 95.62 390 LEU A N 1
ATOM 3125 C CA . LEU A 1 390 ? 33.655 19.889 -36.599 1.00 95.62 390 LEU A CA 1
ATOM 3126 C C . LEU A 1 390 ? 34.557 19.445 -37.761 1.00 95.62 390 LEU A C 1
ATOM 3128 O O . LEU A 1 390 ? 34.905 20.248 -38.625 1.00 95.62 390 LEU A O 1
ATOM 3132 N N . ALA A 1 391 ? 34.922 18.161 -37.822 1.00 93.50 391 ALA A N 1
ATOM 3133 C CA . ALA A 1 391 ? 35.739 17.626 -38.907 1.00 93.50 391 ALA A CA 1
ATOM 3134 C C . ALA A 1 391 ? 35.036 17.751 -40.273 1.00 93.50 391 ALA A C 1
ATOM 3136 O O . ALA A 1 391 ? 35.685 18.075 -41.269 1.00 93.50 391 ALA A O 1
ATOM 3137 N N . GLN A 1 392 ? 33.713 17.549 -40.322 1.00 92.81 392 GLN A N 1
ATOM 3138 C CA . GLN A 1 392 ? 32.903 17.779 -41.525 1.00 92.81 392 GLN A CA 1
ATOM 3139 C C . GLN A 1 392 ? 32.911 19.258 -41.943 1.00 92.81 392 GLN A C 1
ATOM 3141 O O . GLN A 1 392 ? 33.161 19.567 -43.111 1.00 92.81 392 GLN A O 1
ATOM 3146 N N . GLU A 1 393 ? 32.716 20.179 -40.997 1.00 94.06 393 GLU A N 1
ATOM 3147 C CA . GLU A 1 393 ? 32.749 21.624 -41.256 1.00 94.06 393 GLU A CA 1
ATOM 3148 C C . GLU A 1 393 ? 34.124 22.094 -41.755 1.00 94.06 393 GLU A C 1
ATOM 3150 O O . GLU A 1 393 ? 34.216 22.858 -42.720 1.00 94.06 393 GLU A O 1
ATOM 3155 N N . MET A 1 394 ? 35.210 21.594 -41.157 1.00 91.75 394 MET A N 1
ATOM 3156 C CA . MET A 1 394 ? 36.577 21.910 -41.586 1.00 91.75 394 MET A CA 1
ATOM 3157 C C . MET A 1 394 ? 36.838 21.486 -43.036 1.00 91.75 394 MET A C 1
ATOM 3159 O O . MET A 1 394 ? 37.469 22.230 -43.788 1.00 91.75 394 MET A O 1
ATOM 3163 N N . ILE A 1 395 ? 36.333 20.319 -43.452 1.00 90.06 395 ILE A N 1
ATOM 3164 C CA . ILE A 1 395 ? 36.425 19.867 -44.848 1.00 90.06 395 ILE A CA 1
ATOM 3165 C C . ILE A 1 395 ? 35.616 20.793 -45.760 1.00 90.06 395 ILE A C 1
ATOM 3167 O O . ILE A 1 395 ? 36.112 21.197 -46.811 1.00 90.06 395 ILE A O 1
ATOM 3171 N N . GLN A 1 396 ? 34.397 21.165 -45.360 1.00 89.50 396 GLN A N 1
ATOM 3172 C CA . GLN A 1 396 ? 33.516 22.021 -46.157 1.00 89.50 396 GLN A CA 1
ATOM 3173 C C . GLN A 1 396 ? 34.110 23.418 -46.408 1.00 89.50 396 GLN A C 1
ATOM 3175 O O . GLN A 1 396 ? 33.914 23.994 -47.479 1.00 89.50 396 GLN A O 1
ATOM 3180 N N . LEU A 1 397 ? 34.850 23.961 -45.439 1.00 90.81 397 LEU A N 1
ATOM 3181 C CA . LEU A 1 397 ? 35.496 25.273 -45.530 1.00 90.81 397 LEU A CA 1
ATOM 3182 C C . LEU A 1 397 ? 36.877 25.233 -46.210 1.00 90.81 397 LEU A C 1
ATOM 3184 O O . LEU A 1 397 ? 37.444 26.290 -46.511 1.00 90.81 397 LEU A O 1
ATOM 3188 N N . CYS A 1 398 ? 37.425 24.041 -46.468 1.00 89.06 398 CYS A N 1
ATOM 3189 C CA . CYS A 1 398 ? 38.756 23.874 -47.037 1.00 89.06 398 CYS A CA 1
ATOM 3190 C C . CYS A 1 398 ? 38.820 24.371 -48.493 1.00 89.06 398 CYS A C 1
ATOM 3192 O O . CYS A 1 398 ? 38.078 23.925 -49.367 1.00 89.06 398 CYS A O 1
ATOM 3194 N N . LYS A 1 399 ? 39.748 25.296 -48.772 1.00 85.75 399 LYS A N 1
ATOM 3195 C CA . LYS A 1 399 ? 39.981 25.851 -50.122 1.00 85.75 399 LYS A CA 1
ATOM 3196 C C . LYS A 1 399 ? 41.179 25.221 -50.837 1.00 85.75 399 LYS A C 1
ATOM 3198 O O . LYS A 1 399 ? 41.332 25.411 -52.043 1.00 85.75 399 LYS A O 1
ATOM 3203 N N . ASN A 1 400 ? 42.040 24.511 -50.107 1.00 84.44 400 ASN A N 1
ATOM 3204 C CA . ASN A 1 400 ? 43.281 23.936 -50.616 1.00 84.44 400 ASN A CA 1
ATOM 3205 C C . ASN A 1 400 ? 43.132 22.425 -50.834 1.00 84.44 400 ASN A C 1
ATOM 3207 O O . ASN A 1 400 ? 42.899 21.669 -49.896 1.00 84.44 400 ASN A O 1
ATOM 3211 N N . VAL A 1 401 ? 43.314 21.978 -52.077 1.00 74.00 401 VAL A N 1
ATOM 3212 C CA . VAL A 1 401 ? 43.109 20.575 -52.472 1.00 74.00 401 VAL A CA 1
ATOM 3213 C C . VAL A 1 401 ? 44.051 19.621 -51.727 1.00 74.00 401 VAL A C 1
ATOM 3215 O O . VAL A 1 401 ? 43.615 18.555 -51.318 1.00 74.00 401 VAL A O 1
ATOM 3218 N N . ASN A 1 402 ? 45.303 20.017 -51.475 1.00 76.56 402 ASN A N 1
ATOM 3219 C CA . ASN A 1 402 ? 46.278 19.150 -50.793 1.00 76.56 402 ASN A CA 1
ATOM 3220 C C . ASN A 1 402 ? 46.002 19.011 -49.285 1.00 76.56 402 ASN A C 1
ATOM 3222 O O . ASN A 1 402 ? 46.399 18.033 -48.662 1.00 76.56 402 ASN A O 1
ATOM 3226 N N . GLU A 1 403 ? 45.344 20.005 -48.690 1.00 82.31 403 GLU A N 1
ATOM 3227 C CA . GLU A 1 403 ? 44.951 19.995 -47.277 1.00 82.31 403 GLU A CA 1
ATOM 3228 C C . GLU A 1 403 ? 43.653 19.197 -47.069 1.00 82.31 403 GLU A C 1
ATOM 3230 O O . GLU A 1 403 ? 43.445 18.602 -46.013 1.00 82.31 403 GLU A O 1
ATOM 3235 N N . SER A 1 404 ? 42.820 19.106 -48.113 1.00 81.44 404 SER A N 1
ATOM 3236 C CA . SER A 1 404 ? 41.568 18.346 -48.113 1.00 81.44 404 SER A CA 1
ATOM 3237 C C . SER A 1 404 ? 41.785 16.857 -47.833 1.00 81.44 404 SER A C 1
ATOM 3239 O O . SER A 1 404 ? 41.072 16.296 -47.003 1.00 81.44 404 SER A O 1
ATOM 3241 N N . ASP A 1 405 ? 42.799 16.230 -48.438 1.00 84.00 405 ASP A N 1
ATOM 3242 C CA . ASP A 1 405 ? 43.083 14.802 -48.235 1.00 84.00 405 ASP A CA 1
ATOM 3243 C C . ASP A 1 405 ? 43.465 14.488 -46.776 1.00 84.00 405 ASP A C 1
ATOM 3245 O O . ASP A 1 405 ? 43.021 13.488 -46.209 1.00 84.00 405 ASP A O 1
ATOM 3249 N N . ILE A 1 406 ? 44.227 15.379 -46.130 1.00 87.50 406 ILE A N 1
ATOM 3250 C CA . ILE A 1 406 ? 44.627 15.245 -44.719 1.00 87.50 406 ILE A CA 1
ATOM 3251 C C . ILE A 1 406 ? 43.406 15.386 -43.800 1.00 87.50 406 ILE A C 1
ATOM 3253 O O . ILE A 1 406 ? 43.227 14.594 -42.872 1.00 87.50 406 ILE A O 1
ATOM 3257 N N . LEU A 1 407 ? 42.538 16.367 -44.069 1.00 90.69 407 LEU A N 1
ATOM 3258 C CA . LEU A 1 407 ? 41.309 16.575 -43.300 1.00 90.69 407 LEU A CA 1
ATOM 3259 C C . LEU A 1 407 ? 40.324 15.407 -43.461 1.00 90.69 407 LEU A C 1
ATOM 3261 O O . LEU A 1 407 ? 39.678 15.022 -42.488 1.00 90.69 407 LEU A O 1
ATOM 3265 N N . ILE A 1 408 ? 40.243 14.797 -44.650 1.00 88.25 408 ILE A N 1
ATOM 3266 C CA . ILE A 1 408 ? 39.420 13.603 -44.896 1.00 88.25 408 ILE A CA 1
ATOM 3267 C C . ILE A 1 408 ? 39.924 12.409 -44.081 1.00 88.25 408 ILE A C 1
ATOM 3269 O O . ILE A 1 408 ? 39.108 11.723 -43.467 1.00 88.25 408 ILE A O 1
ATOM 3273 N N . LEU A 1 409 ? 41.241 12.175 -44.029 1.00 88.25 409 LEU A N 1
ATOM 3274 C CA . LEU A 1 409 ? 41.815 11.105 -43.205 1.00 88.25 409 LEU A CA 1
ATOM 3275 C C . LEU A 1 409 ? 41.486 11.303 -41.722 1.00 88.25 409 LEU A C 1
ATOM 3277 O O . LEU A 1 409 ? 41.011 10.370 -41.077 1.00 88.25 409 LEU A O 1
ATOM 3281 N N . LYS A 1 410 ? 41.647 12.530 -41.210 1.00 90.06 410 LYS A N 1
ATOM 3282 C CA . LYS A 1 410 ? 41.294 12.865 -39.825 1.00 90.06 410 LYS A CA 1
ATOM 3283 C C . LYS A 1 410 ? 39.798 12.685 -39.550 1.00 90.06 410 LYS A C 1
ATOM 3285 O O . LYS A 1 410 ? 39.425 12.138 -38.518 1.00 90.06 410 LYS A O 1
ATOM 3290 N N . ARG A 1 411 ? 38.921 13.085 -40.478 1.00 92.69 411 ARG A N 1
ATOM 3291 C CA . ARG A 1 411 ? 37.477 12.835 -40.355 1.00 92.69 411 ARG A CA 1
ATOM 3292 C C . ARG A 1 411 ? 37.168 11.343 -40.310 1.00 92.69 411 ARG A C 1
ATOM 3294 O O . ARG A 1 411 ? 36.321 10.952 -39.518 1.00 92.69 411 ARG A O 1
ATOM 3301 N N . ASN A 1 412 ? 37.804 10.523 -41.147 1.00 91.06 412 ASN A N 1
ATOM 3302 C CA . ASN A 1 412 ? 37.565 9.076 -41.176 1.00 91.06 412 ASN A CA 1
ATOM 3303 C C . ASN A 1 412 ? 37.996 8.401 -39.862 1.00 91.06 412 ASN A C 1
ATOM 3305 O O . ASN A 1 412 ? 37.317 7.493 -39.392 1.00 91.06 412 ASN A O 1
ATOM 3309 N N . GLU A 1 413 ? 39.081 8.869 -39.244 1.00 92.38 413 GLU A N 1
ATOM 3310 C CA . GLU A 1 413 ? 39.492 8.426 -37.906 1.00 92.38 413 GLU A CA 1
ATOM 3311 C C . GLU A 1 413 ? 38.409 8.744 -36.861 1.00 92.38 413 GLU A C 1
ATOM 3313 O O . GLU A 1 413 ? 37.928 7.849 -36.165 1.00 92.38 413 GLU A O 1
ATOM 3318 N N . VAL A 1 414 ? 37.946 9.999 -36.813 1.00 94.38 414 VAL A N 1
ATOM 3319 C CA . VAL A 1 414 ? 36.875 10.417 -35.892 1.00 94.38 414 VAL A CA 1
ATOM 3320 C C . VAL A 1 414 ? 35.555 9.692 -36.194 1.00 94.38 414 VAL A C 1
ATOM 3322 O O . VAL A 1 414 ? 34.828 9.336 -35.275 1.00 94.38 414 VAL A O 1
ATOM 3325 N N . GLN A 1 415 ? 35.258 9.398 -37.463 1.00 94.00 415 GLN A N 1
ATOM 3326 C CA . GLN A 1 415 ? 34.090 8.617 -37.884 1.00 94.00 415 GLN A CA 1
ATOM 3327 C C . GLN A 1 415 ? 34.113 7.195 -37.313 1.00 94.00 415 GLN A C 1
ATOM 3329 O O . GLN A 1 415 ? 33.080 6.708 -36.857 1.00 94.00 415 GLN A O 1
ATOM 3334 N N . GLN A 1 416 ? 35.270 6.527 -37.333 1.00 92.94 416 GLN A N 1
ATOM 3335 C CA . GLN A 1 416 ? 35.418 5.188 -36.765 1.00 92.94 416 GLN A CA 1
ATOM 3336 C C . GLN A 1 416 ? 35.249 5.217 -35.242 1.00 92.94 416 GLN A C 1
ATOM 3338 O O . GLN A 1 416 ? 34.571 4.357 -34.682 1.00 92.94 416 GLN A O 1
ATOM 3343 N N . ASN A 1 417 ? 35.809 6.235 -34.581 1.00 94.69 417 ASN A N 1
ATOM 3344 C CA . ASN A 1 417 ? 35.631 6.443 -33.145 1.00 94.69 417 ASN A CA 1
ATOM 3345 C C . ASN A 1 417 ? 34.159 6.707 -32.793 1.00 94.69 417 ASN A C 1
ATOM 3347 O O . ASN A 1 417 ? 33.652 6.138 -31.826 1.00 94.69 417 ASN A O 1
ATOM 3351 N N . LEU A 1 418 ? 33.464 7.520 -33.600 1.00 96.31 418 LEU A N 1
ATOM 3352 C CA . LEU A 1 418 ? 32.040 7.803 -33.431 1.00 96.31 418 LEU A CA 1
ATOM 3353 C C . LEU A 1 418 ? 31.202 6.539 -33.604 1.00 96.31 418 LEU A C 1
ATOM 3355 O O . LEU A 1 418 ? 30.311 6.294 -32.801 1.00 96.31 418 LEU A O 1
ATOM 3359 N N . TYR A 1 419 ? 31.507 5.717 -34.609 1.00 95.44 419 TYR A N 1
ATOM 3360 C CA . TYR A 1 419 ? 30.828 4.441 -34.814 1.00 95.44 419 TYR A CA 1
ATOM 3361 C C . TYR A 1 419 ? 30.957 3.525 -33.591 1.00 95.44 419 TYR A C 1
ATOM 3363 O O . TYR A 1 419 ? 29.949 3.031 -33.094 1.00 95.44 419 TYR A O 1
ATOM 3371 N N . SER A 1 420 ? 32.170 3.364 -33.053 1.00 95.19 420 SER A N 1
ATOM 3372 C CA . SER A 1 420 ? 32.397 2.561 -31.846 1.00 95.19 420 SER A CA 1
ATOM 3373 C C . SER A 1 420 ? 31.650 3.116 -30.625 1.00 95.19 420 SER A C 1
ATOM 3375 O O . SER A 1 420 ? 31.050 2.350 -29.878 1.00 95.19 420 SER A O 1
ATOM 3377 N N . ALA A 1 421 ? 31.642 4.442 -30.432 1.00 97.06 421 ALA A N 1
ATOM 3378 C CA . ALA A 1 421 ? 30.911 5.084 -29.336 1.00 97.06 421 ALA A CA 1
ATOM 3379 C C . ALA A 1 421 ? 29.385 4.954 -29.484 1.00 97.06 421 ALA A C 1
ATOM 3381 O O . ALA A 1 421 ? 28.678 4.795 -28.494 1.00 97.06 421 ALA A O 1
ATOM 3382 N N . VAL A 1 422 ? 28.876 4.990 -30.719 1.00 97.31 422 VAL A N 1
ATOM 3383 C CA . VAL A 1 422 ? 27.466 4.739 -31.042 1.00 97.31 422 VAL A CA 1
ATOM 3384 C C . VAL A 1 422 ? 27.069 3.304 -30.711 1.00 97.31 422 VAL A C 1
ATOM 3386 O O . VAL A 1 422 ? 26.000 3.097 -30.144 1.00 97.31 422 VAL A O 1
ATOM 3389 N N . GLU A 1 423 ? 27.902 2.313 -31.040 1.00 95.94 423 GLU A N 1
ATOM 3390 C CA . GLU A 1 423 ? 27.620 0.917 -30.684 1.00 95.94 423 GLU A CA 1
ATOM 3391 C C . GLU A 1 423 ? 27.616 0.698 -29.171 1.00 95.94 423 GLU A C 1
ATOM 3393 O O . GLU A 1 423 ? 26.698 0.061 -28.663 1.00 95.94 423 GLU A O 1
ATOM 3398 N N . GLU A 1 424 ? 28.590 1.268 -28.459 1.00 96.88 424 GLU A N 1
ATOM 3399 C CA . GLU A 1 424 ? 28.658 1.236 -26.994 1.00 96.88 424 GLU A CA 1
ATOM 3400 C C . GLU A 1 424 ? 27.403 1.856 -26.357 1.00 96.88 424 GLU A C 1
ATOM 3402 O O . GLU A 1 424 ? 26.787 1.238 -25.492 1.00 96.88 424 GLU A O 1
ATOM 3407 N N . PHE A 1 425 ? 26.974 3.028 -26.838 1.00 97.88 425 PHE A N 1
ATOM 3408 C CA . PHE A 1 425 ? 25.782 3.711 -26.329 1.00 97.88 425 PHE A CA 1
ATOM 3409 C C . PHE A 1 425 ? 24.480 2.963 -26.619 1.00 97.88 425 PHE A C 1
ATOM 3411 O O . PHE A 1 425 ? 23.623 2.882 -25.745 1.00 97.88 425 PHE A O 1
ATOM 3418 N N . ILE A 1 426 ? 24.316 2.407 -27.823 1.00 97.00 426 ILE A N 1
ATOM 3419 C CA . ILE A 1 426 ? 23.125 1.612 -28.160 1.00 97.00 426 ILE A CA 1
ATOM 3420 C C . ILE A 1 426 ? 23.031 0.394 -27.237 1.00 97.00 426 ILE A C 1
ATOM 3422 O O . ILE A 1 426 ? 21.973 0.172 -26.661 1.00 97.00 426 ILE A O 1
ATOM 3426 N N . LEU A 1 427 ? 24.135 -0.338 -27.047 1.00 96.12 427 LEU A N 1
ATOM 3427 C CA . LEU A 1 427 ? 24.167 -1.507 -26.165 1.00 96.12 427 LEU A CA 1
ATOM 3428 C C . LEU A 1 427 ? 23.846 -1.147 -24.709 1.00 96.12 427 LEU A C 1
ATOM 3430 O O . LEU A 1 427 ? 23.111 -1.877 -24.059 1.00 96.12 427 LEU A O 1
ATOM 3434 N N . GLU A 1 428 ? 24.369 -0.028 -24.195 1.00 96.31 428 GLU A N 1
ATOM 3435 C CA . GLU A 1 428 ? 24.058 0.426 -22.832 1.00 96.31 428 GLU A CA 1
ATOM 3436 C C . GLU A 1 428 ? 22.581 0.824 -22.686 1.00 96.31 428 GLU A C 1
ATOM 3438 O O . GLU A 1 428 ? 21.956 0.505 -21.679 1.00 96.31 428 GLU A O 1
ATOM 3443 N N . VAL A 1 429 ? 22.007 1.504 -23.684 1.00 96.00 429 VAL A N 1
ATOM 3444 C CA . VAL A 1 429 ? 20.612 1.971 -23.648 1.00 96.00 429 VAL A CA 1
ATOM 3445 C C . VAL A 1 429 ? 19.599 0.846 -23.864 1.00 96.00 429 VAL A C 1
ATOM 3447 O O . VAL A 1 429 ? 18.522 0.907 -23.273 1.00 96.00 429 VAL A O 1
ATOM 3450 N N . ASP A 1 430 ? 19.922 -0.174 -24.662 1.00 94.50 430 ASP A N 1
ATOM 3451 C CA . ASP A 1 430 ? 19.044 -1.330 -24.909 1.00 94.50 430 ASP A CA 1
ATOM 3452 C C . ASP A 1 430 ? 18.727 -2.117 -23.619 1.00 94.50 430 ASP A C 1
ATOM 3454 O O . ASP A 1 430 ? 17.664 -2.727 -23.517 1.00 94.50 430 ASP A O 1
ATOM 3458 N N . GLU A 1 431 ? 19.604 -2.052 -22.612 1.00 93.75 431 GLU A N 1
ATOM 3459 C CA . GLU A 1 431 ? 19.418 -2.681 -21.295 1.00 93.75 431 GLU A CA 1
ATOM 3460 C C . GLU A 1 431 ? 18.610 -1.809 -20.308 1.00 93.75 431 GLU A C 1
ATOM 3462 O O . GLU A 1 431 ? 18.273 -2.253 -19.208 1.00 93.75 431 GLU A O 1
ATOM 3467 N N . LEU A 1 432 ? 18.291 -0.555 -20.660 1.00 93.69 432 LEU A N 1
ATOM 3468 C CA . LEU A 1 432 ? 17.573 0.368 -19.777 1.00 93.69 432 LEU A CA 1
ATOM 3469 C C . LEU A 1 432 ? 16.050 0.307 -20.001 1.00 93.69 432 LEU A C 1
ATOM 3471 O O . LEU A 1 432 ? 15.581 0.454 -21.132 1.00 93.69 432 LEU A O 1
ATOM 3475 N N . PRO A 1 433 ? 15.231 0.230 -18.933 1.00 92.62 433 PRO A N 1
ATOM 3476 C CA . PRO A 1 433 ? 13.771 0.172 -19.035 1.00 92.62 433 PRO A CA 1
ATOM 3477 C C . PRO A 1 433 ? 13.151 1.564 -19.280 1.00 92.62 433 PRO A C 1
ATOM 3479 O O . PRO A 1 433 ? 12.297 2.023 -18.527 1.00 92.62 433 PRO A O 1
ATOM 3482 N N . LEU A 1 434 ? 13.587 2.283 -20.322 1.00 93.44 434 LEU A N 1
ATOM 3483 C CA . LEU A 1 434 ? 13.221 3.692 -20.544 1.00 93.44 434 LEU A CA 1
ATOM 3484 C C . LEU A 1 434 ? 11.715 3.913 -20.750 1.00 93.44 434 LEU A C 1
ATOM 3486 O O . LEU A 1 434 ? 11.164 4.891 -20.246 1.00 93.44 434 LEU A O 1
ATOM 3490 N N . SER A 1 435 ? 11.052 3.033 -21.506 1.00 91.94 435 SER A N 1
ATOM 3491 C CA . SER A 1 435 ? 9.610 3.124 -21.772 1.00 91.94 435 SER A CA 1
ATOM 3492 C C . SER A 1 435 ? 8.796 2.856 -20.509 1.00 91.94 435 SER A C 1
ATOM 3494 O O . SER A 1 435 ? 7.970 3.684 -20.134 1.00 91.94 435 SER A O 1
ATOM 3496 N N . GLU A 1 436 ? 9.084 1.748 -19.825 1.00 93.75 436 GLU A N 1
ATOM 3497 C CA . GLU A 1 436 ? 8.439 1.367 -18.568 1.00 93.75 436 GLU A CA 1
ATOM 3498 C C . GLU A 1 436 ? 8.646 2.442 -17.495 1.00 93.75 436 GLU A C 1
ATOM 3500 O O . GLU A 1 436 ? 7.679 2.902 -16.886 1.00 93.75 436 GLU A O 1
ATOM 3505 N N . ARG A 1 437 ? 9.883 2.931 -17.326 1.00 95.00 437 ARG A N 1
ATOM 3506 C CA . ARG A 1 437 ? 10.192 3.997 -16.367 1.00 95.00 437 ARG A CA 1
ATOM 3507 C C . ARG A 1 437 ? 9.437 5.283 -16.684 1.00 95.00 437 ARG A C 1
ATOM 3509 O O . ARG A 1 437 ? 8.910 5.916 -15.774 1.00 95.00 437 ARG A O 1
ATOM 3516 N N . SER A 1 438 ? 9.341 5.661 -17.960 1.00 94.38 438 SER A N 1
ATOM 3517 C CA . SER A 1 438 ? 8.569 6.835 -18.378 1.00 94.38 438 SER A CA 1
ATOM 3518 C C . SER A 1 438 ? 7.087 6.702 -18.012 1.00 94.38 438 SER A C 1
ATOM 3520 O O . SER A 1 438 ? 6.516 7.647 -17.467 1.00 94.38 438 SER A O 1
ATOM 3522 N N . THR A 1 439 ? 6.487 5.528 -18.238 1.00 95.12 439 THR A N 1
ATOM 3523 C CA . THR A 1 439 ? 5.093 5.243 -17.868 1.00 95.12 439 THR A CA 1
ATOM 3524 C C . THR A 1 439 ? 4.883 5.320 -16.357 1.00 95.12 439 THR A C 1
ATOM 3526 O O . THR A 1 439 ? 3.992 6.043 -15.918 1.00 95.12 439 THR A O 1
ATOM 3529 N N . ILE A 1 440 ? 5.748 4.682 -15.558 1.00 94.25 440 ILE A N 1
ATOM 3530 C CA . ILE A 1 440 ? 5.680 4.732 -14.086 1.00 94.25 440 ILE A CA 1
ATOM 3531 C C . ILE A 1 440 ? 5.731 6.182 -13.587 1.00 94.25 440 ILE A C 1
ATOM 3533 O O . ILE A 1 440 ? 4.916 6.590 -12.764 1.00 94.25 440 ILE A O 1
ATOM 3537 N N . LEU A 1 441 ? 6.661 6.986 -14.107 1.00 95.12 441 LEU A N 1
ATOM 3538 C CA . LEU A 1 441 ? 6.811 8.390 -13.723 1.00 95.12 441 LEU A CA 1
ATOM 3539 C C . LEU A 1 441 ? 5.592 9.245 -14.108 1.00 95.12 441 LEU A C 1
ATOM 3541 O O . LEU A 1 441 ? 5.221 10.152 -13.364 1.00 95.12 441 LEU A O 1
ATOM 3545 N N . GLN A 1 442 ? 4.967 8.973 -15.257 1.00 94.19 442 GLN A N 1
ATOM 3546 C CA . GLN A 1 442 ? 3.743 9.656 -15.693 1.00 94.19 442 GLN A CA 1
ATOM 3547 C C . GLN A 1 442 ? 2.543 9.296 -14.813 1.00 94.19 442 GLN A C 1
ATOM 3549 O O . GLN A 1 442 ? 1.816 10.191 -14.382 1.00 94.19 442 GLN A O 1
ATOM 3554 N N . GLU A 1 443 ? 2.356 8.011 -14.512 1.00 93.81 443 GLU A N 1
ATOM 3555 C CA . GLU A 1 443 ? 1.299 7.535 -13.615 1.00 93.81 443 GLU A CA 1
ATOM 3556 C C . GLU A 1 443 ? 1.473 8.099 -12.202 1.00 93.81 443 GLU A C 1
ATOM 3558 O O . GLU A 1 443 ? 0.518 8.612 -11.614 1.00 93.81 443 GLU A O 1
ATOM 3563 N N . LEU A 1 444 ? 2.707 8.087 -11.687 1.00 93.62 444 LEU A N 1
ATOM 3564 C CA . LEU A 1 444 ? 3.044 8.651 -10.384 1.00 93.62 444 LEU A CA 1
ATOM 3565 C C . LEU A 1 444 ? 2.732 10.150 -10.334 1.00 93.62 444 LEU A C 1
ATOM 3567 O O . LEU A 1 444 ? 2.024 10.592 -9.432 1.00 93.62 444 LEU A O 1
ATOM 3571 N N . SER A 1 445 ? 3.181 10.923 -11.328 1.00 92.88 445 SER A N 1
ATOM 3572 C CA . SER A 1 445 ? 2.868 12.355 -11.430 1.00 92.88 445 SER A CA 1
ATOM 3573 C C . SER A 1 445 ? 1.359 12.609 -11.466 1.00 92.88 445 SER A C 1
ATOM 3575 O O . SER A 1 445 ? 0.871 13.461 -10.729 1.00 92.88 445 SER A O 1
ATOM 3577 N N . GLY A 1 446 ? 0.613 11.851 -12.279 1.00 91.19 446 GLY A N 1
ATOM 3578 C CA . GLY A 1 446 ? -0.840 11.992 -12.397 1.00 91.19 446 GLY A CA 1
ATOM 3579 C C . GLY A 1 446 ? -1.579 11.673 -11.096 1.00 91.19 446 GLY A C 1
ATOM 3580 O O . GLY A 1 446 ? -2.508 12.389 -10.722 1.00 91.19 446 GLY A O 1
ATOM 3581 N N . SER A 1 447 ? -1.143 10.634 -10.376 1.00 91.44 447 SER A N 1
ATOM 3582 C CA . SER A 1 447 ? -1.717 10.264 -9.077 1.00 91.44 447 SER A CA 1
ATOM 3583 C C . SER A 1 447 ? -1.495 11.341 -8.012 1.00 91.44 447 SER A C 1
ATOM 3585 O O . SER A 1 447 ? -2.419 11.672 -7.272 1.00 91.44 447 SER A O 1
ATOM 3587 N N . LEU A 1 448 ? -0.302 11.941 -7.967 1.00 90.75 448 LEU A N 1
ATOM 3588 C CA . LEU A 1 448 ? 0.028 12.969 -6.984 1.00 90.75 448 LEU A CA 1
ATOM 3589 C C . LEU A 1 448 ? -0.648 14.307 -7.301 1.00 90.75 448 LEU A C 1
ATOM 3591 O O . LEU A 1 448 ? -1.169 14.947 -6.392 1.00 90.75 448 LEU A O 1
ATOM 3595 N N . GLU A 1 449 ? -0.706 14.715 -8.572 1.00 90.25 449 GLU A N 1
ATOM 3596 C CA . GLU A 1 449 ? -1.414 15.936 -8.987 1.00 90.25 449 GLU A CA 1
ATOM 3597 C C . GLU A 1 449 ? -2.917 15.869 -8.671 1.00 90.25 449 GLU A C 1
ATOM 3599 O O . GLU A 1 449 ? -3.516 16.885 -8.316 1.00 90.25 449 GLU A O 1
ATOM 3604 N N . ALA A 1 450 ? -3.527 14.680 -8.733 1.00 88.38 450 ALA A N 1
ATOM 3605 C CA . ALA A 1 450 ? -4.926 14.484 -8.355 1.00 88.38 450 ALA A CA 1
ATOM 3606 C C . ALA A 1 450 ? -5.189 14.710 -6.852 1.00 88.38 450 ALA A C 1
ATOM 3608 O O . ALA A 1 450 ? -6.296 15.101 -6.485 1.00 88.38 450 ALA A O 1
ATOM 3609 N N . ILE A 1 451 ? -4.188 14.467 -5.997 1.00 84.88 451 ILE A N 1
ATOM 3610 C CA . ILE A 1 451 ? -4.295 14.579 -4.534 1.00 84.88 451 ILE A CA 1
ATOM 3611 C C . ILE A 1 451 ? -3.876 15.974 -4.054 1.00 84.88 451 ILE A C 1
ATOM 3613 O O . ILE A 1 451 ? -4.575 16.587 -3.250 1.00 84.88 451 ILE A O 1
ATOM 3617 N N . TYR A 1 452 ? -2.743 16.478 -4.546 1.00 85.81 452 TYR A N 1
ATOM 3618 C CA . TYR A 1 452 ? -2.089 17.688 -4.033 1.00 85.81 452 TYR A CA 1
ATOM 3619 C C . TYR A 1 452 ? -2.295 18.926 -4.918 1.00 85.81 452 TYR A C 1
ATOM 3621 O O . TYR A 1 452 ? -1.984 20.041 -4.502 1.00 85.81 452 TYR A O 1
ATOM 3629 N N . GLY A 1 453 ? -2.854 18.764 -6.120 1.00 83.94 453 GLY A N 1
ATOM 3630 C CA . GLY A 1 453 ? -3.116 19.861 -7.048 1.00 83.94 453 GLY A CA 1
ATOM 3631 C C . GLY A 1 453 ? -1.893 20.285 -7.866 1.00 83.94 453 GLY A C 1
ATOM 3632 O O . GLY A 1 453 ? -0.893 19.575 -7.968 1.00 83.94 453 GLY A O 1
ATOM 3633 N N . GLN A 1 454 ? -1.983 21.451 -8.510 1.00 78.19 454 GLN A N 1
ATOM 3634 C CA . GLN A 1 454 ? -0.924 21.937 -9.398 1.00 78.19 454 GLN A CA 1
ATOM 3635 C C . GLN A 1 454 ? 0.307 22.415 -8.624 1.00 78.19 454 GLN A C 1
ATOM 3637 O O . GLN A 1 454 ? 0.197 23.105 -7.613 1.00 78.19 454 GLN A O 1
ATOM 3642 N N . VAL A 1 455 ? 1.483 22.087 -9.162 1.00 77.06 455 VAL A N 1
ATOM 3643 C CA . VAL A 1 455 ? 2.778 22.518 -8.624 1.00 77.06 455 VAL A CA 1
ATOM 3644 C C . VAL A 1 455 ? 2.883 24.037 -8.603 1.00 77.06 455 VAL A C 1
ATOM 3646 O O . VAL A 1 455 ? 2.747 24.694 -9.636 1.00 77.06 455 VAL A O 1
ATOM 3649 N N . THR A 1 456 ? 3.217 24.577 -7.439 1.00 70.06 456 THR A N 1
ATOM 3650 C CA . THR A 1 456 ? 3.664 25.958 -7.282 1.00 70.06 456 THR A CA 1
ATOM 3651 C C . THR A 1 456 ? 5.171 26.039 -7.517 1.00 70.06 456 THR A C 1
ATOM 3653 O O . THR A 1 456 ? 5.951 25.235 -7.007 1.00 70.06 456 THR A O 1
ATOM 3656 N N . GLU A 1 457 ? 5.613 27.009 -8.317 1.00 59.28 457 GLU A N 1
ATOM 3657 C CA . GLU A 1 457 ? 7.037 27.307 -8.512 1.00 59.28 457 GLU A CA 1
ATOM 3658 C C . GLU A 1 457 ? 7.612 27.983 -7.248 1.00 59.28 457 GLU A C 1
ATOM 3660 O O . GLU A 1 457 ? 7.862 29.182 -7.241 1.00 59.28 457 GLU A O 1
ATOM 3665 N N . ALA A 1 458 ? 7.775 27.241 -6.149 1.00 61.47 458 ALA A N 1
ATOM 3666 C CA . ALA A 1 458 ? 8.371 27.731 -4.897 1.00 61.47 458 ALA A CA 1
ATOM 3667 C C . ALA A 1 458 ? 9.660 26.970 -4.532 1.00 61.47 458 ALA A C 1
ATOM 3669 O O . ALA A 1 458 ? 9.867 25.860 -5.015 1.00 61.47 458 ALA A O 1
ATOM 3670 N N . ASP A 1 459 ? 10.537 27.597 -3.744 1.00 57.41 459 ASP A N 1
ATOM 3671 C CA . ASP A 1 459 ? 11.956 27.269 -3.492 1.00 57.41 459 ASP A CA 1
ATOM 3672 C C . ASP A 1 459 ? 12.355 25.777 -3.470 1.00 57.41 459 ASP A C 1
ATOM 3674 O O . ASP A 1 459 ? 11.652 24.906 -2.960 1.00 57.41 459 ASP A O 1
ATOM 3678 N N . ASP A 1 460 ? 13.520 25.468 -4.048 1.00 65.50 460 ASP A N 1
ATOM 3679 C CA . ASP A 1 460 ? 14.134 24.133 -4.007 1.00 65.50 460 ASP A CA 1
ATOM 3680 C C . ASP A 1 460 ? 14.917 23.959 -2.701 1.00 65.50 460 ASP A C 1
ATOM 3682 O O . ASP A 1 460 ? 16.135 24.115 -2.664 1.00 65.50 460 ASP A O 1
ATOM 3686 N N . SER A 1 461 ? 14.210 23.684 -1.600 1.00 74.44 461 SER A N 1
ATOM 3687 C CA . SER A 1 461 ? 14.882 23.308 -0.352 1.00 74.44 461 SER A CA 1
ATOM 3688 C C . SER A 1 461 ? 15.527 21.928 -0.507 1.00 74.44 461 SER A C 1
ATOM 3690 O O . SER A 1 461 ? 14.870 20.919 -0.813 1.00 74.44 461 SER A O 1
ATOM 3692 N N . GLU A 1 462 ? 16.835 21.854 -0.259 1.00 77.00 462 GLU A N 1
ATOM 3693 C CA . GLU A 1 462 ? 17.568 20.589 -0.226 1.00 77.00 462 GLU A CA 1
ATOM 3694 C C . GLU A 1 462 ? 17.034 19.664 0.882 1.00 77.00 462 GLU A C 1
ATOM 3696 O O . GLU A 1 462 ? 16.928 18.451 0.681 1.00 77.00 462 GLU A O 1
ATOM 3701 N N . GLU A 1 463 ? 16.560 20.234 1.988 1.00 86.06 463 GLU A N 1
ATOM 3702 C CA . GLU A 1 463 ? 16.092 19.517 3.171 1.00 86.06 463 GLU A CA 1
ATOM 3703 C C . GLU A 1 463 ? 14.632 19.048 3.096 1.00 86.06 463 GLU A C 1
ATOM 3705 O O . GLU A 1 463 ? 14.197 18.321 3.985 1.00 86.06 463 GLU A O 1
ATOM 3710 N N . ALA A 1 464 ? 13.867 19.387 2.051 1.00 88.94 464 ALA A N 1
ATOM 3711 C CA . ALA A 1 464 ? 12.424 19.108 2.007 1.00 88.94 464 ALA A CA 1
ATOM 3712 C C . ALA A 1 464 ? 12.051 17.623 2.218 1.00 88.94 464 ALA A C 1
ATOM 3714 O O . ALA A 1 464 ? 11.081 17.318 2.908 1.00 88.94 464 ALA A O 1
ATOM 3715 N N . PHE A 1 465 ? 12.829 16.676 1.673 1.00 92.25 465 PHE A N 1
ATOM 3716 C CA . PHE A 1 465 ? 12.600 15.244 1.925 1.00 92.25 465 PHE A CA 1
ATOM 3717 C C . PHE A 1 465 ? 12.933 14.854 3.364 1.00 92.25 465 PHE A C 1
ATOM 3719 O O . PHE A 1 465 ? 12.182 14.098 3.972 1.00 92.25 465 PHE A O 1
ATOM 3726 N N . GLN A 1 466 ? 14.019 15.394 3.920 1.00 92.00 466 GLN A N 1
ATOM 3727 C CA . GLN A 1 466 ? 14.427 15.122 5.295 1.00 92.00 466 GLN A CA 1
ATOM 3728 C C . GLN A 1 466 ? 13.382 15.639 6.290 1.00 92.00 466 GLN A C 1
ATOM 3730 O O . GLN A 1 466 ? 12.937 14.887 7.151 1.00 92.00 466 GLN A O 1
ATOM 3735 N N . GLN A 1 467 ? 12.923 16.879 6.108 1.00 91.06 467 GLN A N 1
ATOM 3736 C CA . GLN A 1 467 ? 11.861 17.480 6.917 1.00 91.06 467 GLN A CA 1
ATOM 3737 C C . GLN A 1 467 ? 10.568 16.663 6.841 1.00 91.06 467 GLN A C 1
ATOM 3739 O O . GLN A 1 467 ? 9.936 16.414 7.863 1.00 91.06 467 GLN A O 1
ATOM 3744 N N . PHE A 1 468 ? 10.200 16.185 5.649 1.00 91.88 468 PHE A N 1
ATOM 3745 C CA . PHE A 1 468 ? 9.038 15.317 5.477 1.00 91.88 468 PHE A CA 1
ATOM 3746 C C . PHE A 1 468 ? 9.191 13.965 6.183 1.00 91.88 468 PHE A C 1
ATOM 3748 O O . PHE A 1 468 ? 8.243 13.503 6.819 1.00 91.88 468 PHE A O 1
ATOM 3755 N N . PHE A 1 469 ? 10.365 13.329 6.118 1.00 90.69 469 PHE A N 1
ATOM 3756 C CA . PHE A 1 469 ? 10.610 12.075 6.833 1.00 90.69 469 PHE A CA 1
ATOM 3757 C C . PHE A 1 469 ? 10.551 12.262 8.353 1.00 90.69 469 PHE A C 1
ATOM 3759 O O . PHE A 1 469 ? 9.893 11.473 9.030 1.00 90.69 469 PHE A O 1
ATOM 3766 N N . GLU A 1 470 ? 11.185 13.310 8.883 1.00 91.56 470 GLU A N 1
ATOM 3767 C CA . GLU A 1 470 ? 11.162 13.640 10.314 1.00 91.56 470 GLU A CA 1
ATOM 3768 C C . GLU A 1 470 ? 9.746 13.949 10.799 1.00 91.56 470 GLU A C 1
ATOM 3770 O O . GLU A 1 470 ? 9.304 13.416 11.820 1.00 91.56 470 GLU A O 1
ATOM 3775 N N . TRP A 1 471 ? 9.006 14.750 10.033 1.00 90.94 471 TRP A N 1
ATOM 3776 C CA . TRP A 1 471 ? 7.603 15.050 10.289 1.00 90.94 471 TRP A CA 1
ATOM 3777 C C . TRP A 1 471 ? 6.753 13.778 10.325 1.00 90.94 471 TRP A C 1
ATOM 3779 O O . TRP A 1 471 ? 6.059 13.519 11.312 1.00 90.94 471 TRP A O 1
ATOM 3789 N N . LYS A 1 472 ? 6.849 12.942 9.284 1.00 88.31 472 LYS A N 1
ATOM 3790 C CA . LYS A 1 472 ? 6.066 11.708 9.169 1.00 88.31 472 LYS A CA 1
ATOM 3791 C C . LYS A 1 472 ? 6.359 10.757 10.324 1.00 88.31 472 LYS A C 1
ATOM 3793 O O . LYS A 1 472 ? 5.431 10.205 10.914 1.00 88.31 472 LYS A O 1
ATOM 3798 N N . GLN A 1 473 ? 7.637 10.585 10.660 1.00 87.62 473 GLN A N 1
ATOM 3799 C CA . GLN A 1 473 ? 8.061 9.736 11.766 1.00 87.62 473 GLN A CA 1
ATOM 3800 C C . GLN A 1 473 ? 7.519 10.259 13.101 1.00 87.62 473 GLN A C 1
ATOM 3802 O O . GLN A 1 473 ? 6.938 9.494 13.868 1.00 87.62 473 GLN A O 1
ATOM 3807 N N . THR A 1 474 ? 7.617 11.568 13.338 1.00 88.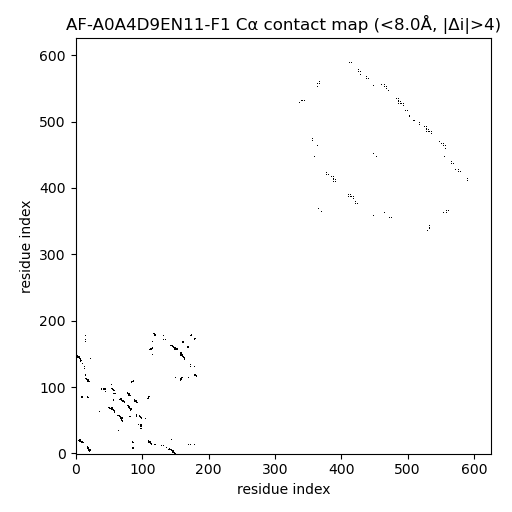25 474 THR A N 1
ATOM 3808 C CA . THR A 1 474 ? 7.106 12.212 14.556 1.00 88.25 474 THR A CA 1
ATOM 3809 C C . THR A 1 474 ? 5.593 12.020 14.704 1.00 88.25 474 THR A C 1
ATOM 3811 O O . THR A 1 474 ? 5.124 11.634 15.775 1.00 88.25 474 THR A O 1
ATOM 3814 N N . LYS A 1 475 ? 4.819 12.224 13.627 1.00 85.50 475 LYS A N 1
ATOM 3815 C CA . LYS A 1 475 ? 3.357 12.026 13.636 1.00 85.50 475 LYS A CA 1
ATOM 3816 C C . LYS A 1 475 ? 2.978 10.561 13.869 1.00 85.50 475 LYS A C 1
ATOM 3818 O O . LYS A 1 475 ? 2.056 10.280 14.635 1.00 85.50 475 LYS A O 1
ATOM 3823 N N . LEU A 1 476 ? 3.705 9.622 13.261 1.00 85.38 476 LEU A N 1
ATOM 3824 C CA . LEU A 1 476 ? 3.480 8.188 13.452 1.00 85.38 476 LEU A CA 1
ATOM 3825 C C . LEU A 1 476 ? 3.774 7.751 14.897 1.00 85.38 476 LEU A C 1
ATOM 3827 O O . LEU A 1 476 ? 3.002 6.994 15.490 1.00 85.38 476 LEU A O 1
ATOM 3831 N N . GLU A 1 477 ? 4.868 8.243 15.479 1.00 86.69 477 GLU A N 1
ATOM 3832 C CA . GLU A 1 477 ? 5.241 7.978 16.871 1.00 86.69 477 GLU A CA 1
ATOM 3833 C C . GLU A 1 477 ? 4.227 8.563 17.855 1.00 86.69 477 GLU A C 1
ATOM 3835 O O . GLU A 1 477 ? 3.829 7.885 18.804 1.00 86.69 477 GLU A O 1
ATOM 3840 N N . GLU A 1 478 ? 3.758 9.789 17.616 1.00 87.06 478 GLU A N 1
ATOM 3841 C CA . GLU A 1 478 ? 2.703 10.413 18.412 1.00 87.06 478 GLU A CA 1
ATOM 3842 C C . GLU A 1 478 ? 1.404 9.601 18.367 1.00 87.06 478 GLU A C 1
ATOM 3844 O O . GLU A 1 478 ? 0.846 9.277 19.422 1.00 87.06 478 GLU A O 1
ATOM 3849 N N . PHE A 1 479 ? 0.965 9.206 17.168 1.00 86.12 479 PHE A N 1
ATOM 3850 C CA . PHE A 1 479 ? -0.223 8.377 16.984 1.00 86.12 479 PHE A CA 1
ATOM 3851 C C . PHE A 1 479 ? -0.090 7.026 17.704 1.00 86.12 479 PHE A C 1
ATOM 3853 O O . PHE A 1 479 ? -0.988 6.612 18.441 1.00 86.12 479 PHE A O 1
ATOM 3860 N N . SER A 1 480 ? 1.055 6.353 17.556 1.00 87.38 480 SER A N 1
ATOM 3861 C CA . SER A 1 480 ? 1.342 5.070 18.211 1.00 87.38 480 SER A CA 1
ATOM 3862 C C . SER A 1 480 ? 1.373 5.187 19.741 1.00 87.38 480 SER A C 1
ATOM 3864 O O . SER A 1 480 ? 0.778 4.373 20.459 1.00 87.38 480 SER A O 1
ATOM 3866 N N . ARG A 1 481 ? 2.005 6.242 20.267 1.00 90.38 481 ARG A N 1
ATOM 3867 C CA . ARG A 1 481 ? 2.052 6.547 21.703 1.00 90.38 481 ARG A CA 1
ATOM 3868 C C . ARG A 1 481 ? 0.655 6.772 22.276 1.00 90.38 481 ARG A C 1
ATOM 3870 O O . ARG A 1 481 ? 0.344 6.267 23.351 1.00 90.38 481 ARG A O 1
ATOM 3877 N N . VAL A 1 482 ? -0.196 7.505 21.568 1.00 90.38 482 VAL A N 1
ATOM 3878 C CA . VAL A 1 482 ? -1.553 7.813 22.039 1.00 90.38 482 VAL A CA 1
ATOM 3879 C C . VAL A 1 482 ? -2.435 6.570 21.983 1.00 90.38 482 VAL A C 1
ATOM 3881 O O . VAL A 1 482 ? -3.044 6.215 22.987 1.00 90.38 482 VAL A O 1
ATOM 3884 N N . ARG A 1 483 ? -2.395 5.816 20.879 1.00 90.19 483 ARG A N 1
ATOM 3885 C CA . ARG A 1 483 ? -3.134 4.553 20.736 1.00 90.19 483 ARG A CA 1
ATOM 3886 C C . ARG A 1 483 ? -2.729 3.506 21.776 1.00 90.19 483 ARG A C 1
ATOM 3888 O O . ARG A 1 483 ? -3.587 2.806 22.321 1.00 90.19 483 ARG A O 1
ATOM 3895 N N . SER A 1 484 ? -1.431 3.376 22.055 1.00 90.62 484 SER A N 1
ATOM 3896 C CA . SER A 1 484 ? -0.935 2.473 23.102 1.00 90.62 484 SER A CA 1
ATOM 3897 C C . SER A 1 484 ? -1.372 2.923 24.499 1.00 90.62 484 SER A C 1
ATOM 3899 O O . SER A 1 484 ? -1.796 2.076 25.289 1.00 90.62 484 SER A O 1
ATOM 3901 N N . GLY A 1 485 ? -1.377 4.233 24.772 1.00 93.50 485 GLY A N 1
ATOM 3902 C CA . GLY A 1 485 ? -1.944 4.821 25.989 1.00 93.50 485 GLY A CA 1
ATOM 3903 C C . GLY A 1 485 ? -3.420 4.466 26.181 1.00 93.50 485 GLY A C 1
ATOM 3904 O O . GLY A 1 485 ? -3.784 3.893 27.209 1.00 93.50 485 GLY A O 1
ATOM 3905 N N . THR A 1 486 ? -4.252 4.685 25.160 1.00 93.50 486 THR A N 1
ATOM 3906 C CA . THR A 1 486 ? -5.679 4.330 25.191 1.00 93.50 486 THR A CA 1
ATOM 3907 C C . THR A 1 486 ? -5.895 2.837 25.419 1.00 93.50 486 THR A C 1
ATOM 3909 O O . THR A 1 486 ? -6.735 2.447 26.230 1.00 93.50 486 THR A O 1
ATOM 3912 N N . ASN A 1 487 ? -5.125 1.978 24.741 1.00 93.50 487 ASN A N 1
ATOM 3913 C CA . ASN A 1 487 ? -5.210 0.528 24.928 1.00 93.50 487 ASN A CA 1
ATOM 3914 C C . ASN A 1 487 ? -4.853 0.116 26.358 1.00 93.50 487 ASN A C 1
ATOM 3916 O O . ASN A 1 487 ? -5.552 -0.708 26.945 1.00 93.50 487 ASN A O 1
ATOM 3920 N N . ALA A 1 488 ? -3.795 0.696 26.928 1.00 94.75 488 ALA A N 1
ATOM 3921 C CA . ALA A 1 488 ? -3.398 0.432 28.304 1.00 94.75 488 ALA A CA 1
ATOM 3922 C C . ALA A 1 488 ? -4.491 0.867 29.291 1.00 94.75 488 ALA A C 1
ATOM 3924 O O . ALA A 1 488 ? -4.844 0.103 30.187 1.00 94.75 488 ALA A O 1
ATOM 3925 N N . SER A 1 489 ? -5.078 2.050 29.101 1.00 93.75 489 SER A N 1
ATOM 3926 C CA . SER A 1 489 ? -6.163 2.553 29.949 1.00 93.75 489 SER A CA 1
ATOM 3927 C C . SER A 1 489 ? -7.433 1.698 29.837 1.00 93.75 489 SER A C 1
ATOM 3929 O O . SER A 1 489 ? -8.002 1.311 30.859 1.00 93.75 489 SER A O 1
ATOM 3931 N N . LEU A 1 490 ? -7.836 1.296 28.626 1.00 92.44 490 LEU A N 1
ATOM 3932 C CA . LEU A 1 490 ? -8.951 0.361 28.419 1.00 92.44 490 LEU A CA 1
ATOM 3933 C C . LEU A 1 490 ? -8.687 -1.013 29.050 1.00 92.44 490 LEU A C 1
ATOM 3935 O O . LEU A 1 490 ? -9.598 -1.614 29.621 1.00 92.44 490 LEU A O 1
ATOM 3939 N N . GLN A 1 491 ? -7.445 -1.500 28.992 1.00 92.44 491 GLN A N 1
ATOM 3940 C CA . GLN A 1 491 ? -7.060 -2.752 29.635 1.00 92.44 491 GLN A CA 1
ATOM 3941 C C . GLN A 1 491 ? -7.136 -2.642 31.161 1.00 92.44 491 GLN A C 1
ATOM 3943 O O . GLN A 1 491 ? -7.659 -3.550 31.805 1.00 92.44 491 GLN A O 1
ATOM 3948 N N . ILE A 1 492 ? -6.683 -1.525 31.740 1.00 90.62 492 ILE A N 1
ATOM 3949 C CA . ILE A 1 492 ? -6.829 -1.246 33.176 1.00 90.62 492 ILE A CA 1
ATOM 3950 C C . ILE A 1 492 ? -8.312 -1.290 33.562 1.00 90.62 492 ILE A C 1
ATOM 3952 O O . ILE A 1 492 ? -8.675 -2.014 34.490 1.00 90.62 492 ILE A O 1
ATOM 3956 N N . LEU A 1 493 ? -9.185 -0.622 32.803 1.00 89.75 493 LEU A N 1
ATOM 3957 C CA . LEU A 1 493 ? -10.631 -0.649 33.038 1.00 89.75 493 LEU A CA 1
ATOM 3958 C C . LEU A 1 493 ? -11.207 -2.076 32.971 1.00 89.75 493 LEU A C 1
ATOM 3960 O O . LEU A 1 493 ? -11.972 -2.478 33.848 1.00 89.75 493 LEU A O 1
ATOM 3964 N N . ALA A 1 494 ? -10.810 -2.873 31.976 1.00 90.12 494 ALA A N 1
ATOM 3965 C CA . ALA A 1 494 ? -11.244 -4.264 31.845 1.00 90.12 494 ALA A CA 1
ATOM 3966 C C . ALA A 1 494 ? -10.766 -5.142 33.017 1.00 90.12 494 ALA A C 1
ATOM 3968 O O . ALA A 1 494 ? -11.534 -5.953 33.544 1.00 90.12 494 ALA A O 1
ATOM 3969 N N . THR A 1 495 ? -9.517 -4.967 33.462 1.00 88.00 495 THR A N 1
ATOM 3970 C CA . THR A 1 495 ? -8.981 -5.687 34.628 1.00 88.00 495 THR A CA 1
ATOM 3971 C C . THR A 1 495 ? -9.695 -5.297 35.916 1.00 88.00 495 THR A C 1
ATOM 3973 O O . THR A 1 495 ? -10.009 -6.179 36.715 1.00 88.00 495 THR A O 1
ATOM 3976 N N . TRP A 1 496 ? -10.034 -4.015 36.077 1.00 87.31 496 TRP A N 1
ATOM 3977 C CA . TRP A 1 496 ? -10.806 -3.519 37.210 1.00 87.31 496 TRP A CA 1
ATOM 3978 C C . TRP A 1 496 ? -12.200 -4.165 37.263 1.00 87.31 496 TRP A C 1
ATOM 3980 O O . TRP A 1 496 ? -12.580 -4.735 38.287 1.00 87.31 496 TRP A O 1
ATOM 3990 N N . PHE A 1 497 ? -12.924 -4.206 36.137 1.00 86.12 497 PHE A N 1
ATOM 3991 C CA . PHE A 1 497 ? -14.214 -4.901 36.053 1.00 86.12 497 PHE A CA 1
ATOM 3992 C C . PHE A 1 497 ? -14.107 -6.405 36.333 1.00 86.12 497 PHE A C 1
ATOM 3994 O O . PHE A 1 497 ? -14.953 -6.965 37.026 1.00 86.12 497 PHE A O 1
ATOM 4001 N N . SER A 1 498 ? -13.067 -7.067 35.822 1.00 85.50 498 SER A N 1
ATOM 4002 C CA . SER A 1 498 ? -12.818 -8.489 36.090 1.00 85.50 498 SER A CA 1
ATOM 4003 C C . SER A 1 498 ? -12.555 -8.751 37.578 1.00 85.50 498 SER A C 1
ATOM 4005 O O . SER A 1 498 ? -13.097 -9.703 38.142 1.00 85.50 498 SER A O 1
ATOM 4007 N N . GLY A 1 499 ? -11.781 -7.880 38.235 1.00 83.94 499 GLY A N 1
ATOM 4008 C CA . GLY A 1 499 ? -11.554 -7.917 39.681 1.00 83.94 499 GLY A CA 1
ATOM 4009 C C . GLY A 1 499 ? -12.851 -7.760 40.476 1.00 83.94 499 GLY A C 1
ATOM 4010 O O . GLY A 1 499 ? -13.125 -8.568 41.360 1.00 83.94 499 GLY A O 1
ATOM 4011 N N . MET A 1 500 ? -13.694 -6.795 40.094 1.00 81.75 500 MET A N 1
ATOM 4012 C CA . MET A 1 500 ? -15.025 -6.597 40.680 1.00 81.75 500 MET A CA 1
ATOM 4013 C C . MET A 1 500 ? -15.914 -7.838 40.529 1.00 81.75 500 MET A C 1
ATOM 4015 O O . MET A 1 500 ? -16.493 -8.296 41.510 1.00 81.75 500 MET A O 1
ATOM 4019 N N . ILE A 1 501 ? -15.993 -8.427 39.331 1.00 82.62 501 ILE A N 1
ATOM 4020 C CA . ILE A 1 501 ? -16.790 -9.643 39.090 1.00 82.62 501 ILE A CA 1
ATOM 4021 C C . ILE A 1 501 ? -16.331 -10.783 40.009 1.00 82.62 501 ILE A C 1
ATOM 4023 O O . ILE A 1 501 ? -17.167 -11.430 40.632 1.00 82.62 501 ILE A O 1
ATOM 4027 N N . LYS A 1 502 ? -15.015 -10.998 40.136 1.00 82.94 502 LYS A N 1
ATOM 4028 C CA . LYS A 1 502 ? -14.450 -12.050 40.997 1.00 82.94 502 LYS A CA 1
ATOM 4029 C C . LYS A 1 502 ? -14.686 -11.802 42.484 1.00 82.94 502 LYS A C 1
ATOM 4031 O O . LYS A 1 502 ? -14.879 -12.763 43.217 1.00 82.94 502 LYS A O 1
ATOM 4036 N N . PHE A 1 503 ? -14.657 -10.546 42.927 1.00 81.06 503 PHE A N 1
ATOM 4037 C CA . PHE A 1 503 ? -14.912 -10.181 44.322 1.00 81.06 503 PHE A CA 1
ATOM 4038 C C . PHE A 1 503 ? -16.366 -10.445 44.735 1.00 81.06 503 PHE A C 1
ATOM 4040 O O . PHE A 1 503 ? -16.619 -10.901 45.846 1.00 81.06 503 PHE A O 1
ATOM 4047 N N . PHE A 1 504 ? -17.326 -10.182 43.842 1.00 78.81 504 PHE A N 1
ATOM 4048 C CA . PHE A 1 504 ? -18.752 -10.418 44.105 1.00 78.81 504 PHE A CA 1
ATOM 4049 C C . PHE A 1 504 ? -19.221 -11.849 43.791 1.00 78.81 504 PHE A C 1
ATOM 4051 O O . PHE A 1 504 ? -20.375 -12.187 44.066 1.00 78.81 504 PHE A O 1
ATOM 4058 N N . ASP A 1 505 ? -18.353 -12.700 43.244 1.00 81.12 505 ASP A N 1
ATOM 4059 C CA . ASP A 1 505 ? -18.641 -14.112 43.012 1.00 81.12 505 ASP A CA 1
ATOM 4060 C C . ASP A 1 505 ? -18.445 -14.930 44.299 1.00 81.12 505 ASP A C 1
ATOM 4062 O O . ASP A 1 505 ? -17.333 -15.289 44.676 1.00 81.12 505 ASP A O 1
ATOM 4066 N N . LEU A 1 506 ? -19.554 -15.278 44.956 1.00 78.06 506 LEU A N 1
ATOM 4067 C CA . LEU A 1 506 ? -19.565 -16.092 46.179 1.00 78.06 506 LEU A CA 1
ATOM 4068 C C . LEU A 1 506 ? -19.057 -17.532 45.977 1.00 78.06 506 LEU A C 1
ATOM 4070 O O . LEU A 1 506 ? -18.867 -18.249 46.957 1.00 78.06 506 LEU A O 1
ATOM 4074 N N . THR A 1 507 ? -18.885 -17.974 44.728 1.00 77.69 507 THR A N 1
ATOM 4075 C CA . THR A 1 507 ? -18.342 -19.298 44.385 1.00 77.69 507 THR A CA 1
ATOM 4076 C C . THR A 1 507 ? -16.846 -19.272 44.078 1.00 77.69 507 THR A C 1
ATOM 4078 O O . THR A 1 507 ? -16.225 -20.327 43.955 1.00 77.69 507 THR A O 1
ATOM 4081 N N . SER A 1 508 ? -16.255 -18.080 43.992 1.00 72.56 508 SER A N 1
ATOM 4082 C CA . SER A 1 508 ? -14.835 -17.876 43.734 1.00 72.56 508 SER A CA 1
ATOM 4083 C C . SER A 1 508 ? -14.006 -18.135 44.996 1.00 72.56 508 SER A C 1
ATOM 4085 O O . SER A 1 508 ? -14.254 -17.560 46.052 1.00 72.56 508 SER A O 1
ATOM 4087 N N . GLU A 1 509 ? -12.962 -18.960 44.883 1.00 67.25 509 GLU A N 1
ATOM 4088 C CA . GLU A 1 509 ? -11.984 -19.198 45.961 1.00 67.25 509 GLU A CA 1
ATOM 4089 C C . GLU A 1 509 ? -11.012 -18.012 46.163 1.00 67.25 509 GLU A C 1
ATOM 4091 O O . GLU A 1 509 ? -10.137 -18.044 47.031 1.00 67.25 509 GLU A O 1
ATOM 4096 N N . VAL A 1 510 ? -11.131 -16.953 45.352 1.00 65.69 510 VAL A N 1
ATOM 4097 C CA . VAL A 1 510 ? -10.200 -15.819 45.341 1.00 65.69 510 VAL A CA 1
ATOM 4098 C C . VAL A 1 510 ? -10.548 -14.818 46.449 1.00 65.69 510 VAL A C 1
ATOM 4100 O O . VAL A 1 510 ? -11.488 -14.037 46.339 1.00 65.69 510 VAL A O 1
ATOM 4103 N N . SER A 1 511 ? -9.728 -14.788 47.501 1.00 59.81 511 SER A N 1
ATOM 4104 C CA . SER A 1 511 ? -9.782 -13.783 48.573 1.00 59.81 511 SER A CA 1
ATOM 4105 C C . SER A 1 511 ? -9.157 -12.452 48.117 1.00 59.81 511 SER A C 1
ATOM 4107 O O . SER A 1 511 ? -7.981 -12.198 48.380 1.00 59.81 511 SER A O 1
ATOM 4109 N N . LEU A 1 512 ? -9.931 -11.589 47.456 1.00 66.19 512 LEU A N 1
ATOM 4110 C CA . LEU A 1 512 ? -9.545 -10.194 47.190 1.00 66.19 512 LEU A CA 1
ATOM 4111 C C . LEU A 1 512 ? -9.848 -9.309 48.414 1.00 66.19 512 LEU A C 1
ATOM 4113 O O . LEU A 1 512 ? -10.926 -9.411 49.002 1.00 66.19 512 LEU A O 1
ATOM 4117 N N . LYS A 1 513 ? -8.912 -8.436 48.813 1.00 63.41 513 LYS A N 1
ATOM 4118 C CA . LYS A 1 513 ? -9.132 -7.480 49.919 1.00 63.41 513 LYS A CA 1
ATOM 4119 C C . LYS A 1 513 ? -9.967 -6.284 49.451 1.00 63.41 513 LYS A C 1
ATOM 4121 O O . LYS A 1 513 ? -9.871 -5.884 48.294 1.00 63.41 513 LYS A O 1
ATOM 4126 N N . SER A 1 514 ? -10.749 -5.668 50.346 1.00 58.31 514 SER A N 1
ATOM 4127 C CA . SER A 1 514 ? -11.610 -4.529 49.979 1.00 58.31 514 SER A CA 1
ATOM 4128 C C . SER A 1 514 ? -10.826 -3.337 49.420 1.00 58.31 514 SER A C 1
ATOM 4130 O O . SER A 1 514 ? -11.306 -2.702 48.488 1.00 58.31 514 SER A O 1
ATOM 4132 N N . GLU A 1 515 ? -9.609 -3.056 49.904 1.00 60.25 515 GLU A N 1
ATOM 4133 C CA . GLU A 1 515 ? -8.773 -1.987 49.333 1.00 60.25 515 GLU A CA 1
ATOM 4134 C C . GLU A 1 515 ? -8.258 -2.277 47.908 1.00 60.25 515 GLU A C 1
ATOM 4136 O O . GLU A 1 515 ? -8.018 -1.333 47.161 1.00 60.25 515 GLU A O 1
ATOM 4141 N N . GLU A 1 516 ? -8.119 -3.543 47.492 1.00 57.81 516 GLU A N 1
ATOM 4142 C CA . GLU A 1 516 ? -7.617 -3.911 46.151 1.00 57.81 516 GLU A CA 1
ATOM 4143 C C . GLU A 1 516 ? -8.688 -3.778 45.052 1.00 57.81 516 GLU A C 1
ATOM 4145 O O . GLU A 1 516 ? -8.358 -3.708 43.871 1.00 57.81 516 GLU A O 1
ATOM 4150 N N . VAL A 1 517 ? -9.968 -3.733 45.435 1.00 55.34 517 VAL A N 1
ATOM 4151 C CA . VAL A 1 517 ? -11.123 -3.728 44.516 1.00 55.34 517 VAL A CA 1
ATOM 4152 C C . VAL A 1 517 ? -11.839 -2.370 44.498 1.00 55.34 517 VAL A C 1
ATOM 4154 O O . VAL A 1 517 ? -12.383 -1.964 43.474 1.00 55.34 517 VAL A O 1
ATOM 4157 N N . VAL A 1 518 ? -11.813 -1.635 45.616 1.00 55.38 518 VAL A N 1
ATOM 4158 C CA . VAL A 1 518 ? -12.546 -0.365 45.798 1.00 55.38 518 VAL A CA 1
ATOM 4159 C C . VAL A 1 518 ? -11.740 0.867 45.339 1.00 55.38 518 VAL A C 1
ATOM 4161 O O . VAL A 1 518 ? -12.285 1.965 45.263 1.00 55.38 518 VAL A O 1
ATOM 4164 N N . GLY A 1 519 ? -10.460 0.709 44.985 1.00 60.88 519 GLY A N 1
ATOM 4165 C CA . GLY A 1 519 ? -9.588 1.816 44.576 1.00 60.88 519 GLY A CA 1
ATOM 4166 C C . GLY A 1 519 ? -10.037 2.547 43.299 1.00 60.88 519 GLY A C 1
ATOM 4167 O O . GLY A 1 519 ? -10.018 1.967 42.216 1.00 60.88 519 GLY A O 1
ATOM 4168 N N . ASN A 1 520 ? -10.416 3.822 43.470 1.00 69.75 520 ASN A N 1
ATOM 4169 C CA . ASN A 1 520 ? -10.575 4.920 42.502 1.00 69.75 520 ASN A CA 1
ATOM 4170 C C . ASN A 1 520 ? -11.070 4.570 41.086 1.00 69.75 520 ASN A C 1
ATOM 4172 O O . ASN A 1 520 ? -10.439 4.915 40.085 1.00 69.75 520 ASN A O 1
ATOM 4176 N N . VAL A 1 521 ? -12.268 3.983 40.987 1.00 78.44 521 VAL A N 1
ATOM 4177 C CA . VAL A 1 521 ? -12.981 3.847 39.700 1.00 78.44 521 VAL A CA 1
ATOM 4178 C C . VAL A 1 521 ? -13.095 5.183 38.961 1.00 78.44 521 VAL A C 1
ATOM 4180 O O . VAL A 1 521 ? -12.997 5.213 37.739 1.00 78.44 521 VAL A O 1
ATOM 4183 N N . ASP A 1 522 ? -13.246 6.285 39.697 1.00 79.94 522 ASP A N 1
ATOM 4184 C CA . ASP A 1 522 ? -13.358 7.621 39.121 1.00 79.94 522 ASP A CA 1
ATOM 4185 C C . ASP A 1 522 ? -12.060 8.051 38.421 1.00 79.94 522 ASP A C 1
ATOM 4187 O O . ASP A 1 522 ? -12.130 8.543 37.299 1.00 79.94 522 ASP A O 1
ATOM 4191 N N . GLU A 1 523 ? -10.883 7.775 38.999 1.00 84.62 523 GLU A N 1
ATOM 4192 C CA . GLU A 1 523 ? -9.588 8.06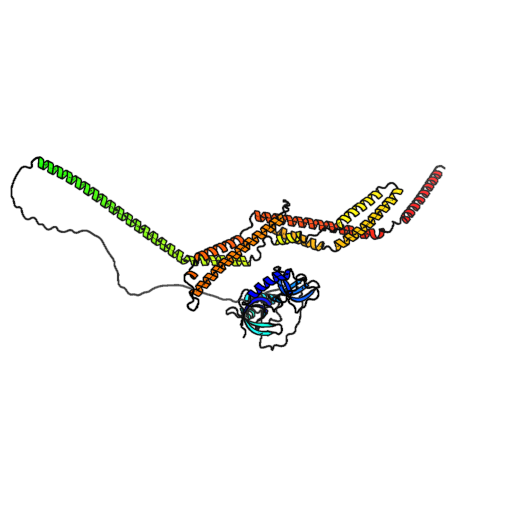7 38.357 1.00 84.62 523 GLU A CA 1
ATOM 4193 C C . GLU A 1 523 ? -9.351 7.176 37.135 1.00 84.62 523 GLU A C 1
ATOM 4195 O O . GLU A 1 523 ? -8.828 7.633 36.118 1.00 84.62 523 GLU A O 1
ATOM 4200 N N . VAL A 1 524 ? -9.753 5.900 37.206 1.00 86.50 524 VAL A N 1
ATOM 4201 C CA . VAL A 1 524 ? -9.667 4.988 36.057 1.00 86.50 524 VAL A CA 1
ATOM 4202 C C . VAL A 1 524 ? -10.567 5.485 34.927 1.00 86.50 524 VAL A C 1
ATOM 4204 O O . VAL A 1 524 ? -10.128 5.538 33.781 1.00 86.50 524 VAL A O 1
ATOM 4207 N N . LEU A 1 525 ? -11.804 5.881 35.233 1.00 87.38 525 LEU A N 1
ATOM 4208 C CA . LEU A 1 525 ? -12.745 6.395 34.239 1.00 87.38 525 LEU A CA 1
ATOM 4209 C C . LEU A 1 525 ? -12.288 7.723 33.642 1.00 87.38 525 LEU A C 1
ATOM 4211 O O . LEU A 1 525 ? -12.327 7.867 32.422 1.00 87.38 525 LEU A O 1
ATOM 4215 N N . GLU A 1 526 ? -11.816 8.653 34.469 1.00 87.81 526 GLU A N 1
ATOM 4216 C CA . GLU A 1 526 ? -11.289 9.943 34.019 1.00 87.81 526 GLU A CA 1
ATOM 4217 C C . GLU A 1 526 ? -10.074 9.756 33.106 1.00 87.81 526 GLU A C 1
ATOM 4219 O O . GLU A 1 526 ? -9.991 10.371 32.041 1.00 87.81 526 GLU A O 1
ATOM 4224 N N . LYS A 1 527 ? -9.166 8.841 33.464 1.00 90.62 527 LYS A N 1
ATOM 4225 C CA . LYS A 1 527 ? -8.003 8.521 32.636 1.00 90.62 527 LYS A CA 1
ATOM 4226 C C . LYS A 1 527 ? -8.404 7.915 31.290 1.00 90.62 527 LYS A C 1
ATOM 4228 O O . LYS A 1 527 ? -7.893 8.346 30.259 1.00 90.62 527 LYS A O 1
ATOM 4233 N N . VAL A 1 528 ? -9.317 6.940 31.284 1.00 92.94 528 VAL A N 1
ATOM 4234 C CA . VAL A 1 528 ? -9.775 6.293 30.041 1.00 92.94 528 VAL A CA 1
ATOM 4235 C C . VAL A 1 528 ? -10.469 7.305 29.133 1.00 92.94 528 VAL A C 1
ATOM 4237 O O . VAL A 1 528 ? -10.195 7.331 27.939 1.00 92.94 528 VAL A O 1
ATOM 4240 N N . GLU A 1 529 ? -11.333 8.154 29.684 1.00 90.88 529 GLU A N 1
ATOM 4241 C CA . GLU A 1 529 ? -12.010 9.206 28.925 1.00 90.88 529 GLU A CA 1
ATOM 4242 C C . GLU A 1 529 ? -11.013 10.216 28.345 1.00 90.88 529 GLU A C 1
ATOM 4244 O O . GLU A 1 529 ? -11.084 10.516 27.158 1.00 90.88 529 GLU A O 1
ATOM 4249 N N . SER A 1 530 ? -10.035 10.676 29.136 1.00 92.19 530 SER A N 1
ATOM 4250 C CA . SER A 1 530 ? -8.951 11.547 28.661 1.00 92.19 530 SER A CA 1
ATOM 4251 C C . SER A 1 530 ? -8.178 10.919 27.497 1.00 92.19 530 SER A C 1
ATOM 4253 O O . SER A 1 530 ? -7.934 11.582 26.491 1.00 92.19 530 SER A O 1
ATOM 4255 N N . ASP A 1 531 ? -7.772 9.654 27.621 1.00 93.81 531 ASP A N 1
ATOM 4256 C CA . ASP A 1 531 ? -6.949 8.996 26.603 1.00 93.81 531 ASP A CA 1
ATOM 4257 C C . ASP A 1 531 ? -7.743 8.722 25.316 1.00 93.81 531 ASP A C 1
ATOM 4259 O O . ASP A 1 531 ? -7.235 8.957 24.220 1.00 93.81 531 ASP A O 1
ATOM 4263 N N . ILE A 1 532 ? -9.021 8.339 25.435 1.00 92.81 532 ILE A N 1
ATOM 4264 C CA . ILE A 1 532 ? -9.917 8.212 24.279 1.00 92.81 532 ILE A CA 1
ATOM 4265 C C . ILE A 1 532 ? -10.126 9.567 23.602 1.00 92.81 532 ILE A C 1
ATOM 4267 O O . ILE A 1 532 ? -10.022 9.640 22.380 1.00 92.81 532 ILE A O 1
ATOM 4271 N N . CYS A 1 533 ? -10.388 10.638 24.358 1.00 89.81 533 CYS A N 1
ATOM 4272 C CA . CYS A 1 533 ? -10.536 11.980 23.792 1.00 89.81 533 CYS A CA 1
ATOM 4273 C C . CYS A 1 533 ? -9.285 12.401 23.013 1.00 89.81 533 CYS A C 1
ATOM 4275 O O . CYS A 1 533 ? -9.417 12.847 21.879 1.00 89.81 533 CYS A O 1
ATOM 4277 N N . LYS A 1 534 ? -8.083 12.173 23.556 1.00 89.88 534 LYS A N 1
ATOM 4278 C CA . LYS A 1 534 ? -6.820 12.467 22.856 1.00 89.88 534 LYS A CA 1
ATOM 4279 C C . LYS A 1 534 ? -6.657 11.665 21.565 1.00 89.88 534 LYS A C 1
ATOM 4281 O O . LYS A 1 534 ? -6.204 12.207 20.562 1.00 89.88 534 LYS A O 1
ATOM 4286 N N . GLU A 1 535 ? -7.009 10.378 21.564 1.00 90.56 535 GLU A N 1
ATOM 4287 C CA . GLU A 1 535 ? -6.928 9.557 20.347 1.00 90.56 535 GLU A CA 1
ATOM 4288 C C . GLU A 1 535 ? -7.942 10.004 19.290 1.00 90.56 535 GLU A C 1
ATOM 4290 O O . GLU A 1 535 ? -7.618 10.042 18.101 1.00 90.56 535 GLU A O 1
ATOM 4295 N N . LEU A 1 536 ? -9.152 10.371 19.718 1.00 87.75 536 LEU A N 1
ATOM 4296 C CA . LEU A 1 536 ? -10.174 10.933 18.839 1.00 87.75 536 LEU A CA 1
ATOM 4297 C C . LEU A 1 536 ? -9.725 12.275 18.257 1.00 87.75 536 LEU A C 1
ATOM 4299 O O . LEU A 1 536 ? -9.863 12.473 17.056 1.00 87.75 536 LEU A O 1
ATOM 4303 N N . GLU A 1 537 ? -9.147 13.158 19.072 1.00 85.69 537 GLU A N 1
ATOM 4304 C CA . GLU A 1 537 ? -8.593 14.436 18.622 1.00 85.69 537 GLU A CA 1
ATOM 4305 C C . GLU A 1 537 ? -7.518 14.213 17.555 1.00 85.69 537 GLU A C 1
ATOM 4307 O O . GLU A 1 537 ? -7.668 14.692 16.438 1.00 85.69 537 GLU A O 1
ATOM 4312 N N . ILE A 1 538 ? -6.496 13.398 17.820 1.00 81.25 538 ILE A N 1
ATOM 4313 C CA . ILE A 1 538 ? -5.414 13.152 16.849 1.00 81.25 538 ILE A CA 1
ATOM 4314 C C . ILE A 1 538 ? -5.921 12.485 15.563 1.00 81.25 538 ILE A C 1
ATOM 4316 O O . ILE A 1 538 ? -5.386 12.729 14.486 1.00 81.25 538 ILE A O 1
ATOM 4320 N N . SER A 1 539 ? -6.965 11.662 15.653 1.00 75.19 539 SER A N 1
ATOM 4321 C CA . SER A 1 539 ? -7.559 11.004 14.482 1.00 75.19 539 SER A CA 1
ATOM 4322 C C . SER A 1 539 ? -8.428 11.931 13.626 1.00 75.19 539 SER A C 1
ATOM 4324 O O . SER A 1 539 ? -8.740 11.571 12.491 1.00 75.19 539 SER A O 1
ATOM 4326 N N . LEU A 1 540 ? -8.860 13.072 14.173 1.00 70.00 540 LEU A N 1
ATOM 4327 C CA . LEU A 1 540 ? -9.790 14.017 13.545 1.00 70.00 540 LEU A CA 1
ATOM 4328 C C . LEU A 1 540 ? -9.159 15.384 13.241 1.00 70.00 540 LEU A C 1
ATOM 4330 O O . LEU A 1 540 ? -9.772 16.179 12.531 1.00 70.00 540 LEU A O 1
ATOM 4334 N N . VAL A 1 541 ? -7.972 15.680 13.777 1.00 67.00 541 VAL A N 1
ATOM 4335 C CA . VAL A 1 541 ? -7.263 16.941 13.533 1.00 67.00 541 VAL A CA 1
ATOM 4336 C C . VAL A 1 541 ? -6.810 17.001 12.074 1.00 67.00 541 VAL A C 1
ATOM 4338 O O . VAL A 1 541 ? -6.005 16.192 11.612 1.00 67.00 541 VAL A O 1
ATOM 4341 N N . GLU A 1 542 ? -7.336 17.988 11.349 1.00 63.88 542 GLU A N 1
ATOM 4342 C CA . GLU A 1 542 ? -6.795 18.405 10.058 1.00 63.88 542 GLU A CA 1
ATOM 4343 C C . GLU A 1 542 ? -5.361 18.921 10.250 1.00 63.88 542 GLU A C 1
ATOM 4345 O O . GLU A 1 542 ? -5.068 19.598 11.237 1.00 63.88 542 GLU A O 1
ATOM 4350 N N . GLN A 1 543 ? -4.472 18.590 9.309 1.00 70.44 543 GLN A N 1
ATOM 4351 C CA . GLN A 1 543 ? -3.076 19.040 9.304 1.00 70.44 543 GLN A CA 1
ATOM 4352 C C . GLN A 1 543 ? -2.991 20.557 9.498 1.00 70.44 543 GLN A C 1
ATOM 4354 O O . GLN A 1 543 ? -3.724 21.307 8.843 1.00 70.44 543 GLN A O 1
ATOM 4359 N N . ASP A 1 544 ? -2.103 21.004 10.387 1.00 75.62 544 ASP A N 1
ATOM 4360 C CA . ASP A 1 544 ? -1.882 22.433 10.586 1.00 75.62 544 ASP A CA 1
ATOM 4361 C C . ASP A 1 544 ? -1.207 23.069 9.349 1.00 75.62 544 ASP A C 1
ATOM 4363 O O . ASP A 1 544 ? -0.788 22.385 8.411 1.00 75.62 544 ASP A O 1
ATOM 4367 N N . GLU A 1 545 ? -1.151 24.402 9.282 1.00 79.75 545 GLU A N 1
ATOM 4368 C CA . GLU A 1 545 ? -0.566 25.080 8.113 1.00 79.75 545 GLU A CA 1
ATOM 4369 C C . GLU A 1 545 ? 0.927 24.751 7.923 1.00 79.75 545 GLU A C 1
ATOM 4371 O O . GLU A 1 545 ? 1.400 24.732 6.788 1.00 79.75 545 GLU A O 1
ATOM 4376 N N . ALA A 1 546 ? 1.650 24.414 8.996 1.00 83.31 546 ALA A N 1
ATOM 4377 C CA . ALA A 1 546 ? 3.051 24.007 8.913 1.00 83.31 546 ALA A CA 1
ATOM 4378 C C . ALA A 1 546 ? 3.197 22.567 8.382 1.00 83.31 546 ALA A C 1
ATOM 4380 O O . ALA A 1 546 ? 4.057 22.296 7.546 1.00 83.31 546 ALA A O 1
ATOM 4381 N N . ASP A 1 547 ? 2.323 21.652 8.804 1.00 85.12 547 ASP A N 1
ATOM 4382 C CA . ASP A 1 547 ? 2.217 20.282 8.306 1.00 85.12 547 ASP A CA 1
ATOM 4383 C C . ASP A 1 547 ? 1.948 20.297 6.791 1.00 85.12 547 ASP A C 1
ATOM 4385 O O . ASP A 1 547 ? 2.623 19.606 6.022 1.00 85.12 547 ASP A O 1
ATOM 4389 N N . LYS A 1 548 ? 0.996 21.130 6.345 1.00 83.81 548 LYS A N 1
ATOM 4390 C CA . LYS A 1 548 ? 0.679 21.306 4.919 1.00 83.81 548 LYS A CA 1
ATOM 4391 C C . LYS A 1 548 ? 1.868 21.845 4.132 1.00 83.81 548 LYS A C 1
ATOM 4393 O O . LYS A 1 548 ? 2.109 21.380 3.021 1.00 83.81 548 LYS A O 1
ATOM 4398 N N . GLU A 1 549 ? 2.613 22.794 4.692 1.00 88.06 549 GLU A N 1
ATOM 4399 C CA . GLU A 1 549 ? 3.804 23.362 4.057 1.00 88.06 549 GLU A CA 1
ATOM 4400 C C . GLU A 1 549 ? 4.905 22.308 3.864 1.00 88.06 549 GLU A C 1
ATOM 4402 O O . GLU A 1 549 ? 5.446 22.180 2.764 1.00 88.06 549 GLU A O 1
ATOM 4407 N N . ILE A 1 550 ? 5.184 21.484 4.882 1.00 89.19 550 ILE A N 1
ATOM 4408 C CA . ILE A 1 550 ? 6.166 20.389 4.795 1.00 89.19 550 ILE A CA 1
ATOM 4409 C C . ILE A 1 550 ? 5.778 19.396 3.691 1.00 89.19 550 ILE A C 1
ATOM 4411 O O . ILE A 1 550 ? 6.609 19.015 2.860 1.00 89.19 550 ILE A O 1
ATOM 4415 N N . ILE A 1 551 ? 4.505 18.996 3.651 1.00 88.50 551 ILE A N 1
ATOM 4416 C CA . ILE A 1 551 ? 3.981 18.064 2.644 1.00 88.50 551 ILE A CA 1
ATOM 4417 C C . ILE A 1 551 ? 4.058 18.677 1.245 1.00 88.50 551 ILE A C 1
ATOM 4419 O O . ILE A 1 551 ? 4.508 18.011 0.311 1.00 88.50 551 ILE A O 1
ATOM 4423 N N . LEU A 1 552 ? 3.660 19.942 1.092 1.00 88.50 552 LEU A N 1
ATOM 4424 C CA . LEU A 1 552 ? 3.684 20.645 -0.187 1.00 88.50 552 LEU A CA 1
ATOM 4425 C C . LEU A 1 552 ? 5.115 20.795 -0.718 1.00 88.50 552 LEU A C 1
ATOM 4427 O O . LEU A 1 552 ? 5.357 20.572 -1.904 1.00 88.50 552 LEU A O 1
ATOM 4431 N N . ASN A 1 553 ? 6.076 21.105 0.153 1.00 89.94 553 ASN A N 1
ATOM 4432 C CA . ASN A 1 553 ? 7.486 21.219 -0.214 1.00 89.94 553 ASN A CA 1
ATOM 4433 C C . ASN A 1 553 ? 8.054 19.878 -0.697 1.00 89.94 553 ASN A C 1
ATOM 4435 O O . ASN A 1 553 ? 8.706 19.819 -1.745 1.00 89.94 553 ASN A O 1
ATOM 4439 N N . ALA A 1 554 ? 7.764 18.783 0.011 1.00 91.94 554 ALA A N 1
ATOM 4440 C CA . ALA A 1 554 ? 8.166 17.448 -0.423 1.00 91.94 554 ALA A CA 1
ATOM 4441 C C . ALA A 1 554 ? 7.489 17.039 -1.741 1.00 91.94 554 ALA A C 1
ATOM 4443 O O . ALA A 1 554 ? 8.166 16.542 -2.642 1.00 91.94 554 ALA A O 1
ATOM 4444 N N . TYR A 1 555 ? 6.192 17.309 -1.901 1.00 92.12 555 TYR A N 1
ATOM 4445 C CA . TYR A 1 555 ? 5.456 17.075 -3.146 1.00 92.12 555 TYR A CA 1
ATOM 4446 C C . TYR A 1 555 ? 6.066 17.826 -4.335 1.00 92.12 555 TYR A C 1
ATOM 4448 O O . TYR A 1 555 ? 6.407 17.213 -5.350 1.00 92.12 555 TYR A O 1
ATOM 4456 N N . ASN A 1 556 ? 6.287 19.134 -4.195 1.00 90.19 556 ASN A N 1
ATOM 4457 C CA . ASN A 1 556 ? 6.891 19.959 -5.238 1.00 90.19 556 ASN A CA 1
ATOM 4458 C C . ASN A 1 556 ? 8.274 19.427 -5.641 1.00 90.19 556 ASN A C 1
ATOM 4460 O O . ASN A 1 556 ? 8.610 19.378 -6.830 1.00 90.19 556 ASN A O 1
ATOM 4464 N N . LYS A 1 557 ? 9.064 18.962 -4.667 1.00 91.69 557 LYS A N 1
ATOM 4465 C CA . LYS A 1 557 ? 10.372 18.353 -4.919 1.00 91.69 557 LYS A CA 1
ATOM 4466 C C . LYS A 1 557 ? 10.276 17.013 -5.653 1.00 91.69 557 LYS A C 1
ATOM 4468 O O . LYS A 1 557 ? 11.057 16.784 -6.578 1.00 91.69 557 LYS A O 1
ATOM 4473 N N . VAL A 1 558 ? 9.310 16.157 -5.308 1.00 93.25 558 VAL A N 1
ATOM 4474 C CA . VAL A 1 558 ? 9.035 14.916 -6.053 1.00 93.25 558 VAL A CA 1
ATOM 4475 C C . VAL A 1 558 ? 8.706 15.233 -7.509 1.00 93.25 558 VAL A C 1
ATOM 4477 O O . VAL A 1 558 ? 9.361 14.700 -8.402 1.00 93.25 558 VAL A O 1
ATOM 4480 N N . ILE A 1 559 ? 7.763 16.143 -7.775 1.00 92.25 559 ILE A N 1
ATOM 4481 C CA . ILE A 1 559 ? 7.381 16.473 -9.157 1.00 92.25 559 ILE A CA 1
ATOM 4482 C C . ILE A 1 559 ? 8.559 17.063 -9.943 1.00 92.25 559 ILE A C 1
ATOM 4484 O O . ILE A 1 559 ? 8.743 16.742 -11.119 1.00 92.25 559 ILE A O 1
ATOM 4488 N N . ARG A 1 560 ? 9.413 17.879 -9.313 1.00 90.06 560 ARG A N 1
ATOM 4489 C CA . ARG A 1 560 ? 10.653 18.360 -9.944 1.00 90.06 560 ARG A CA 1
ATOM 4490 C C . ARG A 1 560 ? 11.578 17.219 -10.348 1.00 90.06 560 ARG A C 1
ATOM 4492 O O . ARG A 1 560 ? 12.036 17.207 -11.489 1.00 90.06 560 ARG A O 1
ATOM 4499 N N . LYS A 1 561 ? 11.824 16.258 -9.453 1.00 92.50 561 LYS A N 1
ATOM 4500 C CA . LYS A 1 561 ? 12.644 15.072 -9.746 1.00 92.50 561 LYS A CA 1
ATOM 4501 C C . LYS A 1 561 ? 12.047 14.245 -10.885 1.00 92.50 561 LYS A C 1
ATOM 4503 O O . LYS A 1 561 ? 12.773 13.905 -11.814 1.00 92.50 561 LYS A O 1
ATOM 4508 N N . ILE A 1 562 ? 10.729 14.028 -10.881 1.00 93.94 562 ILE A N 1
ATOM 4509 C CA . ILE A 1 562 ? 10.017 13.347 -11.973 1.00 93.94 562 ILE A CA 1
ATOM 4510 C C . ILE A 1 562 ? 10.244 14.068 -13.308 1.00 93.94 562 ILE A C 1
ATOM 4512 O O . ILE A 1 562 ? 10.622 13.437 -14.293 1.00 93.94 562 ILE A O 1
ATOM 4516 N N . ARG A 1 563 ? 10.060 15.395 -13.354 1.00 92.38 563 ARG A N 1
ATOM 4517 C CA . ARG A 1 563 ? 10.254 16.193 -14.578 1.00 92.38 563 ARG A CA 1
ATOM 4518 C C . ARG A 1 563 ? 11.700 16.143 -15.078 1.00 92.38 563 ARG A C 1
ATOM 4520 O O . ARG A 1 563 ? 11.920 16.034 -16.282 1.00 92.38 563 ARG A O 1
ATOM 4527 N N . GLN A 1 564 ? 12.677 16.207 -14.172 1.00 92.31 564 GLN A N 1
ATOM 4528 C CA . GLN A 1 564 ? 14.101 16.075 -14.505 1.00 92.31 564 GLN A CA 1
AT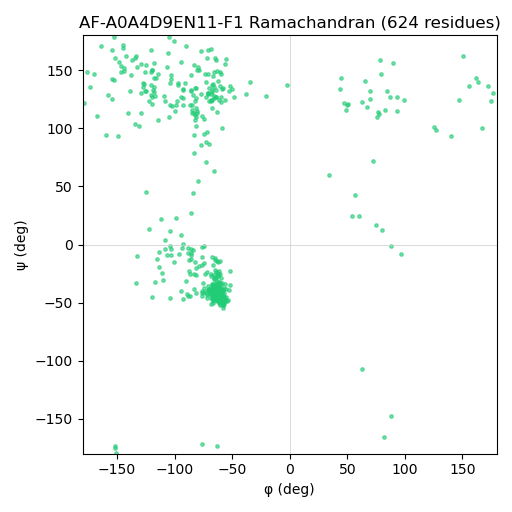OM 4529 C C . GLN A 1 564 ? 14.404 14.703 -15.121 1.00 92.31 564 GLN A C 1
ATOM 4531 O O . GLN A 1 564 ? 15.064 14.622 -16.156 1.00 92.31 564 GLN A O 1
ATOM 4536 N N . GLU A 1 565 ? 13.881 13.633 -14.525 1.00 95.12 565 GLU A N 1
ATOM 4537 C CA . GLU A 1 565 ? 14.095 12.266 -14.998 1.00 95.12 565 GLU A CA 1
ATOM 4538 C C . GLU A 1 565 ? 13.393 12.008 -16.344 1.00 95.12 565 GLU A C 1
ATOM 4540 O O . GLU A 1 565 ? 13.997 11.468 -17.270 1.00 95.12 565 GLU A O 1
ATOM 4545 N N . GLN A 1 566 ? 12.157 12.484 -16.521 1.00 95.00 566 GLN A N 1
ATOM 4546 C CA . GLN A 1 566 ? 11.449 12.425 -17.807 1.00 95.00 566 GLN A CA 1
ATOM 4547 C C . GLN A 1 566 ? 12.182 13.192 -18.916 1.00 95.00 566 GLN A C 1
ATOM 4549 O O . GLN A 1 566 ? 12.241 12.735 -20.064 1.00 95.00 566 GLN A O 1
ATOM 4554 N N . HIS A 1 567 ? 12.764 14.349 -18.586 1.00 94.69 567 HIS A N 1
ATOM 4555 C CA . HIS A 1 567 ? 13.590 15.096 -19.526 1.00 94.69 567 HIS A CA 1
ATOM 4556 C C . HIS A 1 567 ? 14.830 14.292 -19.934 1.00 94.69 567 HIS A C 1
ATOM 4558 O O . HIS A 1 567 ? 15.107 14.173 -21.128 1.00 94.69 567 HIS A O 1
ATOM 4564 N N . LEU A 1 568 ? 15.525 13.676 -18.972 1.00 95.19 568 LEU A N 1
ATOM 4565 C CA . LEU A 1 568 ? 16.672 12.809 -19.243 1.00 95.19 568 LEU A CA 1
ATOM 4566 C C . LEU A 1 568 ? 16.293 11.627 -20.149 1.00 95.19 568 LEU A C 1
ATOM 4568 O O . LEU A 1 568 ? 16.976 11.387 -21.143 1.00 95.19 568 LEU A O 1
ATOM 4572 N N . ILE A 1 569 ? 15.180 10.941 -19.869 1.00 96.25 569 ILE A N 1
ATOM 4573 C CA . ILE A 1 569 ? 14.662 9.853 -20.716 1.00 96.25 569 ILE A CA 1
ATOM 4574 C C . ILE A 1 569 ? 14.450 10.342 -22.153 1.00 96.25 569 ILE A C 1
ATOM 4576 O O . ILE A 1 569 ? 14.884 9.686 -23.100 1.00 96.25 569 ILE A O 1
ATOM 4580 N N . THR A 1 570 ? 13.843 11.518 -22.324 1.00 95.88 570 THR A N 1
ATOM 4581 C CA . THR A 1 570 ? 13.602 12.114 -23.648 1.00 95.88 570 THR A CA 1
ATOM 4582 C C . THR A 1 570 ? 14.913 12.393 -24.389 1.00 95.88 570 THR A C 1
ATOM 4584 O O . THR A 1 570 ? 15.025 12.118 -25.586 1.00 95.88 570 THR A O 1
ATOM 4587 N N . VAL A 1 571 ? 15.927 12.915 -23.688 1.00 95.94 571 VAL A N 1
ATOM 4588 C CA . VAL A 1 571 ? 17.263 13.152 -24.256 1.00 95.94 571 VAL A CA 1
ATOM 4589 C C . VAL A 1 571 ? 17.903 11.834 -24.691 1.00 95.94 571 VAL A C 1
ATOM 4591 O O . VAL A 1 571 ? 18.358 11.739 -25.831 1.00 95.94 571 VAL A O 1
ATOM 4594 N N . ILE A 1 572 ? 17.887 10.804 -23.840 1.00 96.62 572 ILE A N 1
ATOM 4595 C CA . ILE A 1 572 ? 18.462 9.488 -24.156 1.00 96.62 572 ILE A CA 1
ATOM 4596 C C . ILE A 1 572 ? 17.758 8.870 -25.368 1.00 96.62 572 ILE A C 1
ATOM 4598 O O . ILE A 1 572 ? 18.431 8.450 -26.305 1.00 96.62 572 ILE A O 1
ATOM 4602 N N . GLN A 1 573 ? 16.423 8.877 -25.407 1.00 95.81 573 GLN A N 1
ATOM 4603 C CA . GLN A 1 573 ? 15.642 8.348 -26.532 1.00 95.81 573 GLN A CA 1
ATOM 4604 C C . GLN A 1 573 ? 15.942 9.084 -27.844 1.00 95.81 573 GLN A C 1
ATOM 4606 O O . GLN A 1 573 ? 16.144 8.454 -28.881 1.00 95.81 573 GLN A O 1
ATOM 4611 N N . SER A 1 574 ? 16.022 10.416 -27.805 1.00 96.12 574 SER A N 1
ATOM 4612 C CA . SER A 1 574 ? 16.395 11.239 -28.961 1.00 96.12 574 SER A CA 1
ATOM 4613 C C . SER A 1 574 ? 17.782 10.870 -29.498 1.00 96.12 574 SER A C 1
ATOM 4615 O O . SER A 1 574 ? 17.950 10.617 -30.695 1.00 96.12 574 SER A O 1
ATOM 4617 N N . LYS A 1 575 ? 18.777 10.771 -28.606 1.00 96.19 575 LYS A N 1
ATOM 4618 C CA . LYS A 1 575 ? 20.147 10.384 -28.967 1.00 96.19 575 LYS A CA 1
ATOM 4619 C C . LYS A 1 575 ? 20.218 8.951 -29.473 1.00 96.19 575 LYS A C 1
ATOM 4621 O O . LYS A 1 575 ? 20.931 8.695 -30.433 1.00 96.19 575 LYS A O 1
ATOM 4626 N N . TYR A 1 576 ? 19.455 8.037 -28.884 1.00 97.06 576 TYR A N 1
ATOM 4627 C CA . TYR A 1 576 ? 19.368 6.647 -29.320 1.00 97.06 576 TYR A CA 1
ATOM 4628 C C . TYR A 1 576 ? 18.856 6.544 -30.754 1.00 97.06 576 TYR A C 1
ATOM 4630 O O . TYR A 1 576 ? 19.507 5.928 -31.596 1.00 97.06 576 TYR A O 1
ATOM 4638 N N . LEU A 1 577 ? 17.757 7.231 -31.076 1.00 96.81 577 LEU A N 1
ATOM 4639 C CA . LEU A 1 577 ? 17.222 7.261 -32.438 1.00 96.81 577 LEU A CA 1
ATOM 4640 C C . LEU A 1 577 ? 18.229 7.851 -33.437 1.00 96.81 577 LEU A C 1
ATOM 4642 O O . LEU A 1 577 ? 18.419 7.291 -34.519 1.00 96.81 577 LEU A O 1
ATOM 4646 N N . ALA A 1 578 ? 18.915 8.939 -33.069 1.00 96.62 578 ALA A N 1
ATOM 4647 C CA . ALA A 1 578 ? 19.963 9.533 -33.900 1.00 96.62 578 ALA A CA 1
ATOM 4648 C C . ALA A 1 578 ? 21.151 8.576 -34.116 1.00 96.62 578 ALA A C 1
ATOM 4650 O O . ALA A 1 578 ? 21.644 8.447 -35.236 1.00 96.62 578 ALA A O 1
ATOM 4651 N N . SER A 1 579 ? 21.577 7.873 -33.067 1.00 96.81 579 SER A N 1
ATOM 4652 C CA . SER A 1 579 ? 22.642 6.865 -33.087 1.00 96.81 579 SER A CA 1
ATOM 4653 C C . SER A 1 579 ? 22.296 5.670 -33.975 1.00 96.81 579 SER A C 1
ATOM 4655 O O . SER A 1 579 ? 23.116 5.260 -34.797 1.00 96.81 579 SER A O 1
ATOM 4657 N N . VAL A 1 580 ? 21.074 5.141 -33.875 1.00 96.12 580 VAL A N 1
ATOM 4658 C CA . VAL A 1 580 ? 20.592 4.035 -34.718 1.00 96.12 580 VAL A CA 1
ATOM 4659 C C . VAL A 1 580 ? 20.559 4.443 -36.192 1.00 96.12 580 VAL A C 1
ATOM 4661 O O . VAL A 1 580 ? 21.039 3.699 -37.052 1.00 96.12 580 VAL A O 1
ATOM 4664 N N . GLU A 1 581 ? 20.045 5.637 -36.498 1.00 95.56 581 GLU A N 1
ATOM 4665 C CA . GLU A 1 581 ? 19.999 6.136 -37.874 1.00 95.56 581 GLU A CA 1
ATOM 4666 C C . GLU A 1 581 ? 21.408 6.404 -38.428 1.00 95.56 581 GLU A C 1
ATOM 4668 O O . GLU A 1 581 ? 21.718 5.996 -39.548 1.00 95.56 581 GLU A O 1
ATOM 4673 N N . PHE A 1 582 ? 22.305 6.999 -37.633 1.00 94.50 582 PHE A N 1
ATOM 4674 C CA . PHE A 1 582 ? 23.707 7.176 -38.016 1.00 94.50 582 PHE A CA 1
ATOM 4675 C C . PHE A 1 582 ? 24.391 5.834 -38.295 1.00 94.50 582 PHE A C 1
ATOM 4677 O O . PHE A 1 582 ? 25.017 5.676 -39.345 1.00 94.50 582 PHE A O 1
ATOM 4684 N N . LYS A 1 583 ? 24.229 4.845 -37.403 1.00 94.25 583 LYS A N 1
ATOM 4685 C CA . LYS A 1 583 ? 24.772 3.490 -37.576 1.00 94.25 583 LYS A CA 1
ATOM 4686 C C . LYS A 1 583 ? 24.313 2.898 -38.905 1.00 94.25 583 LYS A C 1
ATOM 4688 O O . LYS A 1 583 ? 25.134 2.436 -39.693 1.00 94.25 583 LYS A O 1
ATOM 4693 N N . LYS A 1 584 ? 23.013 2.974 -39.194 1.00 92.38 584 LYS A N 1
ATOM 4694 C CA . LYS A 1 584 ? 22.428 2.481 -40.445 1.00 92.38 584 LYS A CA 1
ATOM 4695 C C . LYS A 1 584 ? 23.032 3.155 -41.680 1.00 92.38 584 LYS A C 1
ATOM 4697 O O . LYS A 1 584 ? 23.337 2.468 -42.650 1.00 92.38 584 LYS A O 1
ATOM 4702 N N . GLN A 1 585 ? 23.215 4.475 -41.650 1.00 89.50 585 GLN A N 1
ATOM 4703 C CA . GLN A 1 585 ? 23.770 5.223 -42.780 1.00 89.50 585 GLN A CA 1
ATOM 4704 C C . GLN A 1 585 ? 25.260 4.947 -42.990 1.00 89.50 585 GLN A C 1
ATOM 4706 O O . GLN A 1 585 ? 25.715 4.860 -44.128 1.00 89.50 585 GLN A O 1
ATOM 4711 N N . ILE A 1 586 ? 26.034 4.822 -41.912 1.00 87.44 586 ILE A N 1
ATOM 4712 C CA . ILE A 1 586 ? 27.495 4.857 -41.987 1.00 87.44 586 ILE A CA 1
ATOM 4713 C C . ILE A 1 586 ? 28.134 3.492 -42.267 1.00 87.44 586 ILE A C 1
ATOM 4715 O O . ILE A 1 586 ? 29.240 3.451 -42.806 1.00 87.44 586 ILE A O 1
ATOM 4719 N N . VAL A 1 587 ? 27.444 2.382 -41.963 1.00 86.06 587 VAL A N 1
ATOM 4720 C CA . VAL A 1 587 ? 27.959 1.005 -42.134 1.00 86.06 587 VAL A CA 1
ATOM 4721 C C . VAL A 1 587 ? 28.489 0.747 -43.547 1.00 86.06 587 VAL A C 1
ATOM 4723 O O . VAL A 1 587 ? 29.534 0.117 -43.714 1.00 86.06 587 VAL A O 1
ATOM 4726 N N . GLU A 1 588 ? 27.825 1.273 -44.577 1.00 80.56 588 GLU A N 1
ATOM 4727 C CA . GLU A 1 588 ? 28.263 1.099 -45.967 1.00 80.56 588 GLU A CA 1
ATOM 4728 C C . GLU A 1 588 ? 29.521 1.910 -46.318 1.00 80.56 588 GLU A C 1
ATOM 4730 O O . GLU A 1 588 ? 30.254 1.534 -47.236 1.00 80.56 588 GLU A O 1
ATOM 4735 N N . TRP A 1 589 ? 29.796 2.987 -45.577 1.00 80.44 589 TRP A N 1
ATOM 4736 C CA . TRP A 1 589 ? 30.825 3.988 -45.875 1.00 80.44 589 TRP A CA 1
ATOM 4737 C C . TRP A 1 589 ? 32.042 3.940 -44.948 1.00 80.44 589 TRP A C 1
ATOM 4739 O O . TRP A 1 589 ? 32.996 4.675 -45.186 1.00 80.44 589 TRP A O 1
ATOM 4749 N N . LEU A 1 590 ? 32.052 3.081 -43.922 1.00 79.44 590 LEU A N 1
ATOM 4750 C CA . LEU A 1 590 ? 33.183 2.951 -42.987 1.00 79.44 590 LEU A CA 1
ATOM 4751 C C . LEU A 1 590 ? 34.502 2.619 -43.701 1.00 79.44 590 LEU A C 1
ATOM 4753 O O . LEU A 1 590 ? 35.534 3.203 -43.399 1.00 79.44 590 LEU A O 1
ATOM 4757 N N . ASN A 1 591 ? 34.452 1.724 -44.693 1.00 76.50 591 ASN A N 1
ATOM 4758 C CA . ASN A 1 591 ? 35.635 1.237 -45.418 1.00 76.50 591 ASN A CA 1
ATOM 4759 C C . ASN A 1 591 ? 35.567 1.483 -46.934 1.00 76.50 591 ASN A C 1
ATOM 4761 O O . ASN A 1 591 ? 36.325 0.884 -47.698 1.00 76.50 591 ASN A O 1
ATOM 4765 N N . LYS A 1 592 ? 34.632 2.321 -47.397 1.00 75.25 592 LYS A N 1
ATOM 4766 C CA . LYS A 1 592 ? 34.418 2.583 -48.826 1.00 75.25 592 LYS A CA 1
ATOM 4767 C C . LYS A 1 592 ? 34.503 4.072 -49.117 1.00 75.25 592 LYS A C 1
ATOM 4769 O O . LYS A 1 592 ? 33.854 4.882 -48.464 1.00 75.25 592 LYS A O 1
ATOM 4774 N N . SER A 1 593 ? 35.260 4.426 -50.150 1.00 69.00 593 SER A N 1
ATOM 4775 C CA . SER A 1 593 ? 35.241 5.772 -50.713 1.00 69.00 593 SER A CA 1
ATOM 4776 C C . SER A 1 593 ? 34.114 5.905 -51.750 1.00 69.00 593 SER A C 1
ATOM 4778 O O . SER A 1 593 ? 33.811 4.945 -52.467 1.00 69.00 593 SER A O 1
ATOM 4780 N N . PRO A 1 594 ? 33.478 7.084 -51.866 1.00 70.31 594 PRO A N 1
ATOM 4781 C CA . PRO A 1 594 ? 32.529 7.355 -52.938 1.00 70.31 594 PRO A CA 1
ATOM 4782 C C . PRO A 1 594 ? 33.174 7.131 -54.308 1.00 70.31 594 PRO A C 1
ATOM 4784 O O . PRO A 1 594 ? 34.194 7.741 -54.630 1.00 70.31 594 PRO A O 1
ATOM 4787 N N . ASN A 1 595 ? 32.568 6.278 -55.136 1.00 71.62 595 ASN A N 1
ATOM 4788 C CA . ASN A 1 595 ? 33.015 6.101 -56.512 1.00 71.62 595 ASN A CA 1
ATOM 4789 C C . ASN A 1 595 ? 32.588 7.323 -57.349 1.00 71.62 595 ASN A C 1
ATOM 4791 O O . ASN A 1 595 ? 31.411 7.506 -57.666 1.00 71.62 595 ASN A O 1
ATOM 4795 N N . ILE A 1 596 ? 33.565 8.152 -57.719 1.00 77.31 596 ILE A N 1
ATOM 4796 C CA . ILE A 1 596 ? 33.374 9.345 -58.555 1.00 77.31 596 ILE A CA 1
ATOM 4797 C C . ILE A 1 596 ? 33.577 9.080 -60.051 1.00 77.31 596 ILE A C 1
ATOM 4799 O O . ILE A 1 596 ? 33.431 10.008 -60.846 1.00 77.31 596 ILE A O 1
ATOM 4803 N N . ASP A 1 597 ? 33.881 7.852 -60.472 1.00 81.88 597 ASP A N 1
ATOM 4804 C CA . ASP A 1 597 ? 34.198 7.518 -61.867 1.00 81.88 597 ASP A CA 1
ATOM 4805 C C . ASP A 1 597 ? 33.038 7.862 -62.802 1.00 81.88 597 ASP A C 1
ATOM 4807 O O . ASP A 1 597 ? 33.241 8.416 -63.885 1.00 81.88 597 ASP A O 1
ATOM 4811 N N . ASN A 1 598 ? 31.804 7.640 -62.345 1.00 79.62 598 ASN A N 1
ATOM 4812 C CA . ASN A 1 598 ? 30.601 8.034 -63.074 1.00 79.62 598 ASN A CA 1
ATOM 4813 C C . ASN A 1 598 ? 30.514 9.560 -63.245 1.00 79.62 598 ASN A C 1
ATOM 4815 O O . ASN A 1 598 ? 30.247 10.049 -64.344 1.00 79.62 598 ASN A O 1
ATOM 4819 N N . LEU A 1 599 ? 30.807 10.335 -62.197 1.00 80.62 599 LEU A N 1
ATOM 4820 C CA . LEU A 1 599 ? 30.830 11.802 -62.260 1.00 80.62 599 LEU A CA 1
ATOM 4821 C C . LEU A 1 599 ? 31.974 12.318 -63.141 1.00 80.62 599 LEU A C 1
ATOM 4823 O O . LEU A 1 599 ? 31.792 13.265 -63.911 1.00 80.62 599 LEU A O 1
ATOM 4827 N N . LEU A 1 600 ? 33.146 11.686 -63.078 1.00 84.88 600 LEU A N 1
ATOM 4828 C CA . LEU A 1 600 ? 34.292 11.996 -63.930 1.00 84.88 600 LEU A CA 1
ATOM 4829 C C . LEU A 1 600 ? 33.993 11.684 -65.403 1.00 84.88 600 LEU A C 1
ATOM 4831 O O . LEU A 1 600 ? 34.339 12.485 -66.277 1.00 84.88 600 LEU A O 1
ATOM 4835 N N . SER A 1 601 ? 33.293 10.583 -65.681 1.00 87.06 601 SER A N 1
ATOM 4836 C CA . SER A 1 601 ? 32.811 10.211 -67.014 1.00 87.06 601 SER A CA 1
ATOM 4837 C C . SER A 1 601 ? 31.811 11.236 -67.562 1.00 87.06 601 SER A C 1
ATOM 4839 O O . SER A 1 601 ? 31.982 11.747 -68.677 1.00 87.06 601 SER A O 1
ATOM 4841 N N . ILE A 1 602 ? 30.831 11.650 -66.751 1.00 87.50 602 ILE A N 1
ATOM 4842 C CA . ILE A 1 602 ? 29.883 12.720 -67.101 1.00 87.50 602 ILE A CA 1
ATOM 4843 C C . ILE A 1 602 ? 30.632 14.033 -67.372 1.00 87.50 602 ILE A C 1
ATOM 4845 O O . ILE A 1 602 ? 30.427 14.663 -68.412 1.00 87.50 602 ILE A O 1
ATOM 4849 N N . LYS A 1 603 ? 31.572 14.426 -66.503 1.00 90.25 603 LYS A N 1
ATOM 4850 C CA . LYS A 1 603 ? 32.400 15.635 -66.666 1.00 90.25 603 LYS A CA 1
ATOM 4851 C C . LYS A 1 603 ? 33.223 15.600 -67.955 1.00 90.25 603 LYS A C 1
ATOM 4853 O O . LYS A 1 603 ? 33.324 16.619 -68.644 1.00 90.25 603 LYS A O 1
ATOM 4858 N N . LYS A 1 604 ? 33.810 14.449 -68.300 1.00 92.06 604 LYS A N 1
ATOM 4859 C CA . LYS A 1 604 ? 34.562 14.247 -69.550 1.00 92.06 604 LYS A CA 1
ATOM 4860 C C . LYS A 1 604 ? 33.650 14.397 -70.768 1.00 92.06 604 LYS A C 1
ATOM 4862 O O . LYS A 1 604 ? 33.997 15.115 -71.705 1.00 92.06 604 LYS A O 1
ATOM 4867 N N . THR A 1 605 ? 32.460 13.804 -70.718 1.00 91.81 605 THR A N 1
ATOM 4868 C CA . THR A 1 605 ? 31.441 13.920 -71.769 1.00 91.81 605 THR A CA 1
ATOM 4869 C C . THR A 1 605 ? 31.014 15.376 -71.964 1.00 91.81 605 THR A C 1
ATOM 4871 O O . THR A 1 605 ? 31.034 15.885 -73.085 1.00 91.81 605 THR A O 1
ATOM 4874 N N . LEU A 1 606 ? 30.741 16.095 -70.873 1.00 89.69 606 LEU A N 1
ATOM 4875 C CA . LEU A 1 606 ? 30.362 17.507 -70.900 1.00 89.69 606 LEU A CA 1
ATOM 4876 C C . LEU A 1 606 ? 31.474 18.396 -71.482 1.00 89.69 606 LEU A C 1
ATOM 4878 O O . LEU A 1 606 ? 31.204 19.286 -72.290 1.00 89.69 606 LEU A O 1
ATOM 4882 N N . LYS A 1 607 ? 32.740 18.138 -71.119 1.00 92.44 607 LYS A N 1
ATOM 4883 C CA . LYS A 1 607 ? 33.903 18.825 -71.706 1.00 92.44 607 LYS A CA 1
ATOM 4884 C C . LYS A 1 607 ? 33.986 18.604 -73.218 1.00 92.44 607 LYS A C 1
ATOM 4886 O O . LYS A 1 607 ? 34.202 19.571 -73.947 1.00 92.44 607 LYS A O 1
ATOM 4891 N N . ASN A 1 608 ? 33.768 17.374 -73.685 1.00 90.81 608 ASN A N 1
ATOM 4892 C CA . ASN A 1 608 ? 33.780 17.043 -75.113 1.00 90.81 608 ASN A CA 1
ATOM 4893 C C . ASN A 1 608 ? 32.650 17.749 -75.875 1.00 90.81 608 ASN A C 1
ATOM 4895 O O . ASN A 1 608 ? 32.888 18.321 -76.938 1.00 90.81 608 ASN A O 1
ATOM 4899 N N . VAL A 1 609 ? 31.435 17.767 -75.319 1.00 92.88 609 VAL A N 1
ATOM 4900 C CA . VAL A 1 609 ? 30.295 18.501 -75.895 1.00 92.88 609 VAL A CA 1
ATOM 4901 C C . VAL A 1 609 ? 30.592 20.001 -75.954 1.00 92.88 609 VAL A C 1
ATOM 4903 O O . VAL A 1 609 ? 30.418 20.619 -77.002 1.00 92.88 609 VAL A O 1
ATOM 4906 N N . LYS A 1 610 ? 31.125 20.587 -74.875 1.00 91.75 610 LYS A N 1
ATOM 4907 C CA . LYS A 1 610 ? 31.505 22.007 -74.825 1.00 91.75 610 LYS A CA 1
ATOM 4908 C C . LYS A 1 610 ? 32.579 22.357 -75.858 1.00 91.75 610 LYS A C 1
ATOM 4910 O O . LYS A 1 610 ? 32.496 23.408 -76.488 1.00 91.75 610 LYS A O 1
ATOM 4915 N N . ALA A 1 611 ? 33.571 21.488 -76.052 1.00 90.69 611 ALA A N 1
ATOM 4916 C CA . ALA A 1 611 ? 34.591 21.668 -77.080 1.00 90.69 611 ALA A CA 1
ATOM 4917 C C . ALA A 1 611 ? 33.986 21.618 -78.493 1.00 90.69 611 ALA A C 1
ATOM 4919 O O . ALA A 1 611 ? 34.261 22.504 -79.298 1.00 90.69 611 ALA A O 1
ATOM 4920 N N . ARG A 1 612 ? 33.104 20.647 -78.776 1.00 90.88 612 ARG A N 1
ATOM 4921 C CA . ARG A 1 612 ? 32.382 20.558 -80.061 1.00 90.88 612 ARG A CA 1
ATOM 4922 C C . ARG A 1 612 ? 31.523 21.793 -80.333 1.00 90.88 612 ARG A C 1
ATOM 4924 O O . ARG A 1 612 ? 31.530 22.291 -81.452 1.00 90.88 612 ARG A O 1
ATOM 4931 N N . LEU A 1 613 ? 30.823 22.308 -79.322 1.00 90.75 613 LEU A N 1
ATOM 4932 C CA . LEU A 1 613 ? 30.024 23.531 -79.442 1.00 90.75 613 LEU A CA 1
ATOM 4933 C C . LEU A 1 613 ? 30.890 24.765 -79.725 1.00 90.75 613 LEU A C 1
ATOM 4935 O O . LEU A 1 613 ? 30.525 25.574 -80.571 1.00 90.75 613 LEU A O 1
ATOM 4939 N N . ARG A 1 614 ? 32.056 24.893 -79.075 1.00 89.69 614 ARG A N 1
ATOM 4940 C CA . ARG A 1 614 ? 33.022 25.966 -79.376 1.00 89.69 614 ARG A CA 1
ATOM 4941 C C . ARG A 1 614 ? 33.521 25.897 -80.817 1.00 89.69 614 ARG A C 1
ATOM 4943 O O . ARG A 1 614 ? 33.537 26.919 -81.487 1.00 89.69 614 ARG A O 1
ATOM 4950 N N . TRP A 1 615 ? 33.866 24.705 -81.305 1.00 86.81 615 TRP A N 1
ATOM 4951 C CA . TRP A 1 615 ? 34.257 24.514 -82.706 1.00 86.81 615 TRP A CA 1
ATOM 4952 C C . TRP A 1 615 ? 33.136 24.880 -83.678 1.00 86.81 615 TRP A C 1
ATOM 4954 O O . TRP A 1 615 ? 33.391 25.569 -84.657 1.00 86.81 615 TRP A O 1
ATOM 4964 N N . LYS A 1 616 ? 31.891 24.492 -83.380 1.00 87.56 616 LYS A N 1
ATOM 4965 C CA . LYS A 1 616 ? 30.730 24.866 -84.198 1.00 87.56 616 LYS A CA 1
ATOM 4966 C C . LYS A 1 616 ? 30.443 26.371 -84.191 1.00 87.56 616 LYS A C 1
ATOM 4968 O O . LYS A 1 616 ? 30.018 26.897 -85.211 1.00 87.56 616 LYS A O 1
ATOM 4973 N N . LEU A 1 617 ? 30.698 27.067 -83.082 1.00 85.75 617 LEU A N 1
ATOM 4974 C CA . LEU A 1 617 ? 30.627 28.532 -83.013 1.00 85.75 617 LEU A CA 1
ATOM 4975 C C . LEU A 1 617 ? 31.694 29.204 -83.888 1.00 85.75 617 LEU A C 1
ATOM 4977 O O . LEU A 1 617 ? 31.374 30.155 -84.590 1.00 85.75 617 LEU A O 1
ATOM 4981 N N . VAL A 1 618 ? 32.930 28.695 -83.879 1.00 83.38 618 VAL A N 1
ATOM 4982 C CA . VAL A 1 618 ? 34.008 29.191 -84.755 1.00 83.38 618 VAL A CA 1
ATOM 4983 C C . VAL A 1 618 ? 33.679 28.934 -86.227 1.00 83.38 618 VAL A C 1
ATOM 4985 O O . VAL A 1 618 ? 33.803 29.834 -87.045 1.00 83.38 618 VAL A O 1
ATOM 4988 N N . GLU A 1 619 ? 33.198 27.734 -86.563 1.00 83.31 619 GLU A N 1
ATOM 4989 C CA . GLU A 1 619 ? 32.771 27.387 -87.925 1.00 83.31 619 GLU A CA 1
ATOM 4990 C C . GLU A 1 619 ? 31.634 28.299 -88.409 1.00 83.31 619 GLU A C 1
ATOM 4992 O O . GLU A 1 619 ? 31.669 28.771 -89.538 1.00 83.31 619 GLU A O 1
ATOM 4997 N N . LYS A 1 620 ? 30.668 28.612 -87.535 1.00 80.69 620 LYS A N 1
ATOM 4998 C CA . LYS A 1 620 ? 29.608 29.581 -87.824 1.00 80.69 620 LYS A CA 1
ATOM 4999 C C . LYS A 1 620 ? 30.164 30.993 -88.063 1.00 80.69 620 LYS A C 1
ATOM 5001 O O . LYS A 1 620 ? 29.786 31.603 -89.051 1.00 80.69 620 LYS A O 1
ATOM 5006 N N . SER A 1 621 ? 31.069 31.481 -87.212 1.00 74.00 621 SER A N 1
ATOM 5007 C CA . SER A 1 621 ? 31.688 32.810 -87.370 1.00 74.00 621 SER A CA 1
ATOM 5008 C C . SER A 1 621 ? 32.458 32.928 -88.688 1.00 74.00 621 SER A C 1
ATOM 5010 O O . SER A 1 621 ? 32.337 33.928 -89.380 1.00 74.00 621 SER A O 1
ATOM 5012 N N . ASN A 1 622 ? 33.193 31.882 -89.073 1.00 72.38 622 ASN A N 1
ATOM 5013 C CA . ASN A 1 622 ? 33.935 31.854 -90.335 1.00 72.38 622 ASN A CA 1
ATOM 5014 C C . ASN A 1 622 ? 33.013 31.806 -91.567 1.00 72.38 622 ASN A C 1
ATOM 5016 O O . ASN A 1 622 ? 33.416 32.239 -92.639 1.00 72.38 622 ASN A O 1
ATOM 5020 N N . LEU A 1 623 ? 31.801 31.254 -91.436 1.00 71.38 623 LEU A N 1
ATOM 5021 C CA . LEU A 1 623 ? 30.786 31.249 -92.498 1.00 71.38 623 LEU A CA 1
ATOM 5022 C C . LEU A 1 623 ? 30.005 32.569 -92.581 1.00 71.38 623 LEU A C 1
ATOM 5024 O O . LEU A 1 623 ? 29.396 32.829 -93.610 1.00 71.38 623 LEU A O 1
ATOM 5028 N N . GLU A 1 624 ? 29.997 33.375 -91.517 1.00 66.12 624 GLU A N 1
ATOM 5029 C CA . GLU A 1 624 ? 29.384 34.711 -91.481 1.00 66.12 624 GLU A CA 1
ATOM 5030 C C . GLU A 1 624 ? 30.355 35.823 -91.952 1.00 66.12 624 GLU A C 1
ATOM 5032 O O . GLU A 1 624 ? 29.908 36.935 -92.223 1.00 66.12 624 GLU A O 1
ATOM 5037 N N . GLU A 1 625 ? 31.661 35.537 -92.074 1.00 55.56 625 GLU A N 1
ATOM 5038 C CA . GLU A 1 625 ? 32.706 36.456 -92.578 1.00 55.56 625 GLU A CA 1
ATOM 5039 C C . GLU A 1 625 ? 32.994 36.338 -94.096 1.00 55.56 625 GLU A C 1
ATOM 5041 O O . GLU A 1 625 ? 33.795 37.115 -94.624 1.00 55.56 625 GLU A O 1
ATOM 5046 N N . VAL A 1 626 ? 32.349 35.397 -94.799 1.00 48.38 626 VAL A N 1
ATOM 5047 C CA . VAL A 1 626 ? 32.370 35.243 -96.274 1.00 48.38 626 VAL A CA 1
ATOM 5048 C C . VAL A 1 626 ? 31.086 35.812 -96.858 1.00 48.38 626 VAL A C 1
ATOM 5050 O O . VAL A 1 626 ? 31.178 36.513 -97.892 1.00 48.38 626 VAL A O 1
#

Radius of gyration: 53.97 Å; Cα contacts (8 Å, |Δi|>4): 529; chains: 1; bounding box: 120×115×208 Å

Mean predicted aligned error: 21.67 Å

Foldseek 3Di:
DDKFKWFWQAFDWLFKTKTFGPVCPVVVVVLQVLQQVPVVVFDQDADDDDQLFWKWAQDPPPRGTAIWGFPADPDNFWTWIARQQRGDIDIDGSRRIGHDDPVSRDHHRMAMEGEAQKDADPPDDPVLGVVSRVLLCVVRHPATKIWAFDDAAPVRYTYTFIDGPPDTSVVVSCVVVRIPGHDDDDPPDDDDDDDDDDDDDDDDDDDDDDDDDDDDDDDDDDDDDDDDDDDDDDDDDDDDDDDDDDDDDDDDDDDDDDDDDDDDPDPVVVVVVVVVVVVVVVVVVVVVVVVVVVVVVVVVVVVVVVVVVVVVVVVVVVVVVVVVCVVCVVVVLVVVLVVLVVVVVVLVVVPVDPPLVVLLVVLLCCLPVVFDDFQPLPVVLVVLVVVLVVLVVCLVPDPDPVVNVVSVVVSLVSLVVNLVSLVVLLVSVVPDPLVVSLVVLVVSLVVLCVPLNDADPDDQDPCLVVLSVVLSVVLVVLLVVLVVQLVVLVVVVVVLVVLVVLVPPPPHPDDDDPCNNVPCPVVSSVSNVVSSVVNVCSSPDDDDPVSSVSSSSSSNNSNVSSVVRSVSSVVSVVVNVVSVVSNVVCVVPSPDDDDCVVVVVVVVVVVVVVVVVVVVVVVVVVVVVD

Nearest PDB structures (foldseek):
  5m9n-assembly1_A  TM=8.928E-01  e=1.636E-14  Homo sapiens
  2wac-assembly2_B  TM=8.726E-01  e=5.628E-14  Drosophila melanogaster
  4b9w-assembly1_A  TM=8.595E-01  e=5.628E-14  Mus musculus
  4b9x-assembly1_A  TM=8.426E-01  e=4.755E-13  Mus musculus
  6b57-assembly1_A  TM=8.080E-01  e=8.336E-11  Homo sapiens

pLDDT: mean 79.91, std 21.79, range [21.42, 97.88]